Protein AF-A0A961FSI9-F1 (afdb_monomer_lite)

Secondary structure (DSSP, 8-state):
--------------------------------PPP-EEEEE-SSTT--GGG-EEEEEEEEEE-SSEEEEEETTSPPPEEEEGGGEEEEEEPP-TTT--B-SHHHHHHHHHHHHHHHHHHHH-GGGHHHHHHHHHHHHHHHHHHHTTEEEETTEEEEHHHHHHHHHHT---EEEE-TTSPEEEESS-EEEEE-SSEEEEEETTEEEEEEGGGB-HHHHHHTT--HHHHHHHHHHHHHHHHHSPPGGGTT-S------HHHHHHHHHHH-TTS-HHHHHHHHHHHHHHHHHHHHHHHHHHH-HHHHHHHHHS-TT--SS-SSHHHHHHHHHHHHHTS-SS---EEEEETTEEEEE-SS-EEEEPPPBTTEEEEE-TTS-EEEEEPPS-GGG-TT-EEEEETTEEEEEEE-SSS-EEEE-----------TT--EEEEEETTEEEEEE-------

Radius of gyration: 34.82 Å; chains: 1; bounding box: 91×104×80 Å

pLDDT: mean 71.2, std 25.62, range [30.0, 98.62]

Sequence (452 aa):
MNSSLSLHAGMCVAGLALLASTMFGTITAQEAGAAKGLVIHKHSPSGSDKLADATEYLSVERFPQVTNISPVGGGPQMRILNDRVAEVIEYTDLTGGTITTDAQIAELKAKPAALGVLAQKYPKAHDLLANEARRINAAVQMLGQGKVLVAGQWRDKAEMSKASNATGEALTVTTEDGQSRTFTSVKITGQTPDSLQIMHSGGAASIPFEQLSEADRKKFGFDPEKAAQFRAEKEKMASTLPSPSASLASPVVEETEEEMTARLKREFPEKSDLDIFEMVGELKAKREQAATKARMADEFPSFQKLISSLEPGASARPANADTFNRFQELLLEAAPPSGRSAILKKGGLYTVTDAYGTFVMGQRTEDLILGIDIDGKPFALLQLASPDLLDGVKFVNNPGTVWCVGQYSGDREVIMASGAAETFPVFEGRLIAGMGVGDQLVTVLFGKEEEE

Foldseek 3Di:
DDDDDDDDDDDDDDDDDDDDPPPPDPPPPPPQDDFFWKWWFAPDLPGALQRTAIFTAPDWDDDPFWIWGHGGPGDDIDIGGPSGTPDIGGQDPLQFDWFQDPVSLVVLVCQLVVLVVSCVRHVNCNVVSNVSSVVSVVVNVLVVVQWTRHRNDTDHSVVVVCVLQVVQPFFWFQDPVRDIDTFGSWDFPDDDLFWTWTQGPVGIDTGGLVRGDPVVCVVVVRDVVRNVVVVVVVVVVVVPPPDPVVPPPDPPPPQDLVNQLVVCCVVCVPDDSVVSVVVSVVVVVVVVVVVVVVCCCVVCVLVVVVVVVQPVPDDPDDPDPVSVVVVVVSVVVPDDPPWDWDWDDDPHWTWTATPVGIDIDDDDDPFWDWDADPVGHIDIDGDDDDPVQPPPWDWDDDPPATWTWGDDPDDDTDTDGDDDDDDDDDDPDFDWDWDDDPPDIDTDGDDDDDDD

Structure (mmCIF, N/CA/C/O backbone):
data_AF-A0A961FSI9-F1
#
_entry.id   AF-A0A961FSI9-F1
#
loop_
_atom_site.group_PDB
_atom_site.id
_atom_site.type_symbol
_atom_site.label_atom_id
_atom_site.label_alt_id
_atom_site.label_comp_id
_atom_site.label_asym_id
_atom_site.label_entity_id
_atom_site.label_seq_id
_atom_site.pdbx_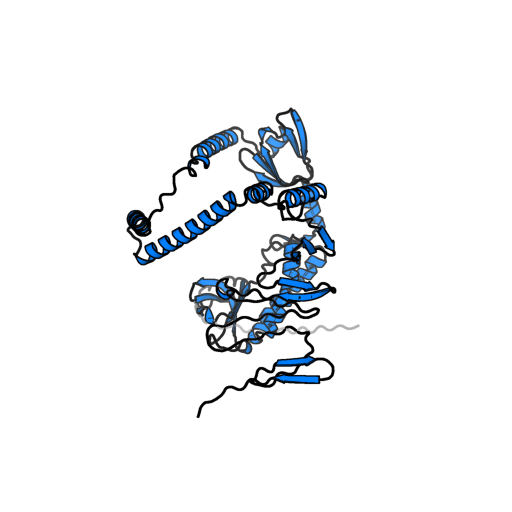PDB_ins_code
_atom_site.Cartn_x
_atom_site.Cartn_y
_atom_site.Cartn_z
_atom_site.occupancy
_atom_site.B_iso_or_equiv
_atom_site.auth_seq_id
_atom_site.auth_comp_id
_atom_site.auth_asym_id
_atom_site.auth_atom_id
_atom_site.pdbx_PDB_model_num
ATOM 1 N N . MET A 1 1 ? -44.162 -26.515 -39.394 1.00 44.47 1 MET A N 1
ATOM 2 C CA . MET A 1 1 ? -43.568 -26.639 -40.742 1.00 44.47 1 MET A CA 1
ATOM 3 C C . MET A 1 1 ? -42.194 -25.986 -40.664 1.00 44.47 1 MET A C 1
ATOM 5 O O . MET A 1 1 ? -42.182 -24.783 -40.474 1.00 44.47 1 MET A O 1
ATOM 9 N N . ASN A 1 2 ? -41.009 -26.599 -40.646 1.00 39.75 2 ASN A N 1
ATOM 10 C CA . ASN A 1 2 ? -40.424 -27.955 -40.721 1.00 39.75 2 ASN A CA 1
ATOM 11 C C . ASN A 1 2 ? -39.131 -27.846 -39.856 1.00 39.75 2 ASN A C 1
ATOM 13 O O . ASN A 1 2 ? -38.507 -26.792 -39.907 1.00 39.75 2 ASN A O 1
ATOM 17 N N . SER A 1 3 ? -38.719 -28.709 -38.920 1.00 45.44 3 SER A N 1
ATOM 18 C CA . SER A 1 3 ? -38.465 -30.166 -38.881 1.00 45.44 3 SER A CA 1
ATOM 19 C C . SER A 1 3 ? -37.274 -30.653 -39.728 1.00 45.44 3 SER A C 1
ATOM 21 O O . SER A 1 3 ? -37.456 -30.843 -40.923 1.00 45.44 3 SER A O 1
ATOM 23 N N . SER A 1 4 ? -36.119 -30.917 -39.080 1.00 49.84 4 SER A N 1
ATOM 24 C CA . SER A 1 4 ? -35.129 -32.016 -39.312 1.00 49.84 4 SER A CA 1
ATOM 25 C C . SER A 1 4 ? -33.814 -31.657 -38.574 1.00 49.84 4 SER A C 1
ATOM 27 O O . SER A 1 4 ? -33.221 -30.640 -38.914 1.00 49.84 4 SER A O 1
ATOM 29 N N . LEU A 1 5 ? -33.313 -32.281 -37.495 1.00 52.16 5 LEU A N 1
ATOM 30 C CA . LEU A 1 5 ? -33.101 -33.696 -37.135 1.00 52.16 5 LEU A CA 1
ATOM 31 C C . LEU A 1 5 ? -32.251 -34.460 -38.165 1.00 52.16 5 LEU A C 1
ATOM 33 O O . LEU A 1 5 ? -32.774 -34.945 -39.161 1.00 52.16 5 LEU A O 1
ATOM 37 N N . SER A 1 6 ? -30.950 -34.610 -37.885 1.00 51.94 6 SER A N 1
ATOM 38 C CA . SER A 1 6 ? -30.161 -35.743 -38.381 1.00 51.94 6 SER A CA 1
ATOM 39 C C . SER A 1 6 ? -29.250 -36.286 -37.274 1.00 51.94 6 SER A C 1
ATOM 41 O O . SER A 1 6 ? -28.341 -35.632 -36.772 1.00 51.94 6 SER A O 1
ATOM 43 N N . LEU A 1 7 ? -29.619 -37.494 -36.860 1.00 47.34 7 LEU A N 1
ATOM 44 C CA . LEU A 1 7 ? -28.906 -38.457 -36.036 1.00 47.34 7 LEU A CA 1
ATOM 45 C C . LEU A 1 7 ? -27.922 -39.188 -36.965 1.00 47.34 7 LEU A C 1
ATOM 47 O O . LEU A 1 7 ? -28.360 -39.606 -38.035 1.00 47.34 7 LEU A O 1
ATOM 51 N N . HIS A 1 8 ? -26.665 -39.412 -36.579 1.00 48.81 8 HIS A N 1
ATOM 52 C CA . HIS A 1 8 ? -25.862 -40.521 -37.116 1.00 48.81 8 HIS A CA 1
ATOM 53 C C . HIS A 1 8 ? -25.097 -41.194 -35.977 1.00 48.81 8 HIS A C 1
ATOM 55 O O . HIS A 1 8 ? -24.338 -40.566 -35.243 1.00 48.81 8 HIS A O 1
ATOM 61 N N . ALA A 1 9 ? -25.376 -42.485 -35.838 1.00 48.69 9 ALA A N 1
ATOM 62 C CA . ALA A 1 9 ? -24.767 -43.422 -34.918 1.00 48.69 9 ALA A CA 1
ATOM 63 C C . ALA A 1 9 ? -23.683 -44.242 -35.635 1.00 48.69 9 ALA A C 1
ATOM 65 O O . ALA A 1 9 ? -23.786 -44.482 -36.836 1.00 48.69 9 ALA A O 1
ATOM 66 N N . GLY A 1 10 ? -22.729 -44.757 -34.855 1.00 42.56 10 GLY A N 1
ATOM 67 C CA . GLY A 1 10 ? -21.917 -45.929 -35.199 1.00 42.56 10 GLY A CA 1
ATOM 68 C C . GLY A 1 10 ? -20.436 -45.625 -35.424 1.00 42.56 10 GLY A C 1
ATOM 69 O O . GLY A 1 10 ? -20.071 -45.020 -36.418 1.00 42.56 10 GLY A O 1
ATOM 70 N N . MET A 1 11 ? -19.547 -46.087 -34.543 1.00 45.34 11 MET A N 1
ATOM 71 C CA . MET A 1 11 ? -19.025 -47.459 -34.565 1.00 45.34 11 MET A CA 1
ATOM 72 C C . MET A 1 11 ? -18.032 -47.680 -33.417 1.00 45.34 11 MET A C 1
ATOM 74 O O . MET A 1 11 ? -17.160 -46.858 -33.151 1.00 45.34 11 MET A O 1
ATOM 78 N N . CYS A 1 12 ? -18.172 -48.829 -32.761 1.00 43.88 12 CYS A N 1
ATOM 79 C CA . CYS A 1 12 ? -17.201 -49.407 -31.844 1.00 43.88 12 CYS A CA 1
ATOM 80 C C . CYS A 1 12 ? -15.924 -49.820 -32.588 1.00 43.88 12 CYS A C 1
ATOM 82 O O . CYS A 1 12 ? -16.013 -50.528 -33.590 1.00 43.88 12 CYS A O 1
ATOM 84 N N . VAL A 1 13 ? -14.755 -49.515 -32.023 1.00 48.69 13 VAL A N 1
ATOM 85 C CA . VAL A 1 13 ? -13.553 -50.342 -32.191 1.00 48.69 13 VAL A CA 1
ATOM 86 C C . VAL A 1 13 ? -12.921 -50.527 -30.818 1.00 48.69 13 VAL A C 1
ATOM 88 O O . VAL A 1 13 ? -12.509 -49.576 -30.159 1.00 48.69 13 VAL A O 1
ATOM 91 N N . ALA A 1 14 ? -12.917 -51.782 -30.384 1.00 48.12 14 ALA A N 1
ATOM 92 C CA . ALA A 1 14 ? -12.203 -52.272 -29.224 1.00 48.12 14 ALA A CA 1
ATOM 93 C C . ALA A 1 14 ? -10.753 -52.604 -29.602 1.00 48.12 14 ALA A C 1
ATOM 95 O O . ALA A 1 14 ? -10.501 -53.121 -30.688 1.00 48.12 14 ALA A O 1
ATOM 96 N N . GLY A 1 15 ? -9.844 -52.404 -28.647 1.00 42.34 15 GLY A N 1
ATOM 97 C CA . GLY A 1 15 ? -8.533 -53.053 -28.612 1.00 42.34 15 GLY A CA 1
ATOM 98 C C . GLY A 1 15 ? -7.354 -52.110 -28.835 1.00 42.34 15 GLY A C 1
ATOM 99 O O . GLY A 1 15 ? -7.085 -51.707 -29.957 1.00 42.34 15 GLY A O 1
ATOM 100 N N . LEU A 1 16 ? -6.607 -51.805 -27.774 1.00 45.09 16 LEU A N 1
ATOM 101 C CA . LEU A 1 16 ? -5.345 -52.487 -27.461 1.00 45.09 16 LEU A CA 1
ATOM 102 C C . LEU A 1 16 ? -4.769 -51.870 -26.176 1.00 45.09 16 LEU A C 1
ATOM 104 O O . LEU A 1 16 ? -4.543 -50.665 -26.093 1.00 45.09 16 LEU A O 1
ATOM 108 N N . ALA A 1 17 ? -4.548 -52.705 -25.165 1.00 48.16 17 ALA A N 1
ATOM 109 C CA . ALA A 1 17 ? -3.831 -52.333 -23.958 1.00 48.16 17 ALA A CA 1
ATOM 110 C C . ALA A 1 17 ? -2.328 -52.220 -24.260 1.00 48.16 17 ALA A C 1
ATOM 112 O O . ALA A 1 17 ? -1.729 -53.179 -24.745 1.00 48.16 17 ALA A O 1
ATOM 113 N N . LEU A 1 18 ? -1.715 -51.089 -23.909 1.00 43.12 18 LEU A N 1
ATOM 114 C CA . LEU A 1 18 ? -0.282 -51.012 -23.640 1.00 43.12 18 LEU A CA 1
ATOM 115 C C . LEU A 1 18 ? -0.077 -50.208 -22.350 1.00 43.12 18 LEU A C 1
ATOM 117 O O . LEU A 1 18 ? -0.405 -49.027 -22.267 1.00 43.12 18 LEU A O 1
ATOM 121 N N . LEU A 1 19 ? 0.421 -50.900 -21.328 1.00 48.00 19 LEU A N 1
ATOM 122 C CA . LEU A 1 19 ? 0.810 -50.366 -20.029 1.00 48.00 19 LEU A CA 1
ATOM 123 C C . LEU A 1 19 ? 1.995 -49.406 -20.199 1.00 48.00 19 LEU A C 1
ATOM 125 O O . LEU A 1 19 ? 3.137 -49.844 -20.318 1.00 48.00 19 LEU A O 1
ATOM 129 N N . ALA A 1 20 ? 1.727 -48.102 -20.180 1.00 47.38 20 ALA A N 1
ATOM 130 C CA . ALA A 1 20 ? 2.732 -47.080 -19.929 1.00 47.38 20 ALA A CA 1
ATOM 131 C C . A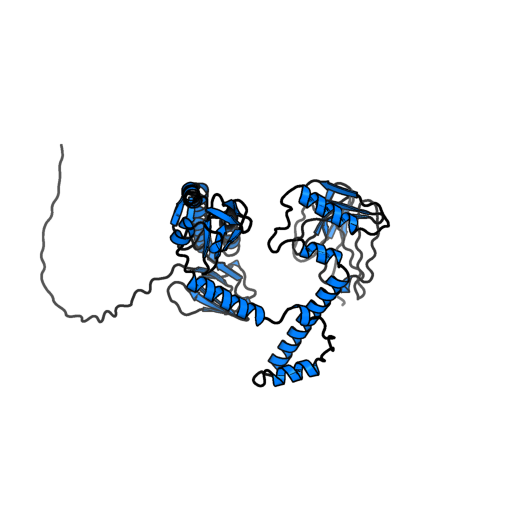LA A 1 20 ? 2.545 -46.576 -18.494 1.00 47.38 20 ALA A C 1
ATOM 133 O O . ALA A 1 20 ? 1.674 -45.753 -18.217 1.00 47.38 20 ALA A O 1
ATOM 134 N N . SER A 1 21 ? 3.351 -47.100 -17.568 1.00 48.22 21 SER A N 1
ATOM 135 C CA . SER A 1 21 ? 3.512 -46.543 -16.223 1.00 48.22 21 SER A CA 1
ATOM 136 C C . SER A 1 21 ? 4.190 -45.177 -16.325 1.00 48.22 21 SER A C 1
ATOM 138 O O . SER A 1 21 ? 5.398 -45.044 -16.149 1.00 48.22 21 SER A O 1
ATOM 140 N N . THR A 1 22 ? 3.412 -44.149 -16.645 1.00 49.22 22 THR A N 1
ATOM 141 C CA . THR A 1 22 ? 3.820 -42.756 -16.501 1.00 49.22 22 THR A CA 1
ATOM 142 C C . THR A 1 22 ? 3.857 -42.412 -15.020 1.00 49.22 22 THR A C 1
ATOM 144 O O . THR A 1 22 ? 2.819 -42.234 -14.381 1.00 49.22 22 THR A O 1
ATOM 147 N N . MET A 1 23 ? 5.072 -42.302 -14.486 1.00 49.12 23 MET A N 1
ATOM 148 C CA . MET A 1 23 ? 5.377 -41.550 -13.273 1.00 49.12 23 MET A CA 1
ATOM 149 C C . MET A 1 23 ? 5.029 -40.071 -13.516 1.00 49.12 23 MET A C 1
ATOM 151 O O . MET A 1 23 ? 5.904 -39.249 -13.777 1.00 49.12 23 MET A O 1
ATOM 155 N N . PHE A 1 24 ? 3.741 -39.724 -13.491 1.00 44.88 24 PHE A N 1
ATOM 156 C CA . PHE A 1 24 ? 3.311 -38.336 -13.369 1.00 44.88 24 PHE A CA 1
ATOM 157 C C . PHE A 1 24 ? 3.600 -37.914 -11.934 1.00 44.88 24 PHE A C 1
ATOM 159 O O . PHE A 1 24 ? 2.772 -38.074 -11.039 1.00 44.88 24 PHE A O 1
ATOM 166 N N . GLY A 1 25 ? 4.814 -37.409 -11.711 1.00 47.25 25 GLY A N 1
ATOM 167 C CA . GLY A 1 25 ? 5.072 -36.567 -10.558 1.00 47.25 25 GLY A CA 1
ATOM 168 C C . GLY A 1 25 ? 4.050 -35.441 -10.598 1.00 47.25 25 GLY A C 1
ATOM 169 O O . GLY A 1 25 ? 4.003 -34.678 -11.563 1.00 47.25 25 GLY A O 1
ATOM 170 N N . THR A 1 26 ? 3.188 -35.380 -9.589 1.00 47.66 26 THR A N 1
ATOM 171 C CA . THR A 1 26 ? 2.350 -34.219 -9.316 1.00 47.66 26 THR A CA 1
ATOM 172 C C . THR A 1 26 ? 3.284 -33.042 -9.086 1.00 47.66 26 THR A C 1
ATOM 174 O O . THR A 1 26 ? 3.737 -32.809 -7.968 1.00 47.66 26 THR A O 1
ATOM 177 N N . ILE A 1 27 ? 3.614 -32.326 -10.161 1.00 52.91 27 ILE A N 1
ATOM 178 C CA . ILE A 1 27 ? 4.108 -30.962 -10.067 1.00 52.91 27 ILE A CA 1
ATOM 179 C C . ILE A 1 27 ? 2.943 -30.224 -9.427 1.00 52.91 27 ILE A C 1
ATOM 181 O O . ILE A 1 27 ? 1.921 -29.983 -10.068 1.00 52.91 27 ILE A O 1
ATOM 185 N N . THR A 1 28 ? 3.045 -29.975 -8.125 1.00 57.62 28 THR A N 1
ATOM 186 C CA . THR A 1 28 ? 2.159 -29.045 -7.443 1.00 57.62 28 THR A CA 1
ATOM 187 C C . THR A 1 28 ? 2.250 -27.755 -8.237 1.00 57.62 28 THR A C 1
ATOM 189 O O . THR A 1 28 ? 3.314 -27.136 -8.264 1.00 57.62 28 THR A O 1
ATOM 192 N N . ALA A 1 29 ? 1.182 -27.417 -8.962 1.00 56.22 29 ALA A N 1
ATOM 193 C CA . ALA A 1 29 ? 1.050 -26.135 -9.624 1.00 56.22 29 ALA A CA 1
ATOM 194 C C . ALA A 1 29 ? 1.104 -25.091 -8.511 1.00 56.22 29 ALA A C 1
ATOM 196 O O . ALA A 1 29 ? 0.114 -24.842 -7.829 1.00 56.22 29 ALA A O 1
ATOM 197 N N . GLN A 1 30 ? 2.311 -24.599 -8.243 1.00 57.31 30 GLN A N 1
ATOM 198 C CA . GLN A 1 30 ? 2.557 -23.528 -7.304 1.00 57.31 30 GLN A CA 1
ATOM 199 C C . GLN A 1 30 ? 1.702 -22.373 -7.800 1.00 57.31 30 GLN A C 1
ATOM 201 O O . GLN A 1 30 ? 1.904 -21.923 -8.929 1.00 57.31 30 GLN A O 1
ATOM 206 N N . GLU A 1 31 ? 0.682 -21.999 -7.020 1.00 62.66 31 GLU A N 1
ATOM 207 C CA . GLU A 1 31 ? -0.242 -20.926 -7.374 1.00 62.66 31 GLU A CA 1
ATOM 208 C C . GLU A 1 31 ? 0.594 -19.732 -7.815 1.00 62.66 31 GLU A C 1
ATOM 210 O O . GLU A 1 31 ? 1.360 -19.163 -7.032 1.00 62.66 31 GLU A O 1
ATOM 215 N N . ALA A 1 32 ? 0.526 -19.427 -9.111 1.00 74.94 32 ALA A N 1
ATOM 216 C CA . ALA A 1 32 ? 1.253 -18.316 -9.680 1.00 74.94 32 ALA A CA 1
ATOM 217 C C . ALA A 1 32 ? 0.667 -17.057 -9.043 1.00 74.94 32 ALA A C 1
ATOM 219 O O . ALA A 1 32 ? -0.427 -16.621 -9.403 1.00 74.94 32 ALA A O 1
ATOM 220 N N . GLY A 1 33 ? 1.359 -16.534 -8.029 1.00 85.69 33 GLY A N 1
ATOM 221 C CA . GLY A 1 33 ? 0.952 -15.313 -7.354 1.00 85.69 33 GLY A CA 1
ATOM 222 C C . GLY A 1 33 ? 0.763 -14.195 -8.376 1.00 85.69 33 GLY A C 1
ATOM 223 O O . GLY A 1 33 ? 1.485 -14.122 -9.373 1.00 85.69 33 GLY A O 1
ATOM 224 N N . ALA A 1 34 ? -0.217 -13.324 -8.141 1.00 93.44 34 ALA A N 1
ATOM 225 C CA . ALA A 1 34 ? -0.367 -12.128 -8.955 1.00 93.44 34 ALA A CA 1
ATOM 226 C C . ALA A 1 34 ? 0.919 -11.285 -8.878 1.00 93.44 34 ALA A C 1
ATOM 228 O O . ALA A 1 34 ? 1.537 -11.178 -7.814 1.00 93.44 34 ALA A O 1
ATOM 229 N N . ALA A 1 35 ? 1.313 -10.689 -10.005 1.00 96.00 35 ALA A N 1
ATOM 230 C CA . ALA A 1 35 ? 2.434 -9.759 -10.056 1.00 96.00 35 ALA A CA 1
ATOM 231 C C . ALA A 1 35 ? 2.250 -8.648 -9.010 1.00 96.00 35 ALA A C 1
ATOM 233 O O . ALA A 1 35 ? 1.189 -8.021 -8.947 1.00 96.00 35 ALA A O 1
ATOM 234 N N . LYS A 1 36 ? 3.281 -8.391 -8.199 1.00 97.31 36 LYS A N 1
ATOM 235 C CA . LYS A 1 36 ? 3.289 -7.275 -7.240 1.00 97.31 36 LYS A CA 1
ATOM 236 C C . LYS A 1 36 ? 3.741 -5.964 -7.875 1.00 97.31 36 LYS A C 1
ATOM 238 O O . LYS A 1 36 ? 3.457 -4.898 -7.338 1.00 97.31 36 LYS A O 1
ATOM 243 N N . GLY A 1 37 ? 4.439 -6.028 -9.002 1.00 97.94 37 GLY A N 1
ATOM 244 C CA . GLY A 1 37 ? 4.892 -4.845 -9.715 1.00 97.94 37 GLY A CA 1
ATOM 245 C C . GLY A 1 37 ? 5.721 -5.172 -10.948 1.00 97.94 37 GLY A C 1
ATOM 246 O O . GLY A 1 37 ? 5.805 -6.324 -11.377 1.00 97.94 37 GLY A O 1
ATOM 247 N N . LEU A 1 38 ? 6.354 -4.136 -11.488 1.00 98.44 38 LEU A N 1
ATOM 248 C CA . LEU A 1 38 ? 7.185 -4.152 -12.682 1.00 98.44 38 LEU A CA 1
ATOM 249 C C . LEU A 1 38 ? 8.546 -3.507 -12.398 1.00 98.44 38 LEU A C 1
ATOM 251 O O . LEU A 1 38 ? 8.605 -2.390 -11.887 1.00 98.44 38 LEU A O 1
ATOM 255 N N . VAL A 1 39 ? 9.641 -4.170 -12.769 1.00 98.50 39 VAL A N 1
ATOM 256 C CA . VAL A 1 39 ? 10.966 -3.537 -12.832 1.00 98.50 39 VAL A CA 1
ATOM 257 C C . VAL A 1 39 ? 11.317 -3.251 -14.284 1.00 98.50 39 VAL A C 1
ATOM 259 O O . VAL A 1 39 ? 11.302 -4.159 -15.115 1.00 98.50 39 VAL A O 1
ATOM 262 N N . ILE A 1 40 ? 11.680 -2.004 -14.575 1.00 98.62 40 ILE A N 1
ATOM 263 C CA . ILE A 1 40 ? 12.223 -1.588 -15.869 1.00 98.62 40 ILE A CA 1
ATOM 264 C C . ILE A 1 40 ? 13.729 -1.419 -15.710 1.00 98.62 40 ILE A C 1
ATOM 266 O O . ILE A 1 40 ? 14.191 -0.703 -14.819 1.00 98.62 40 ILE A O 1
ATOM 270 N N . HIS A 1 41 ? 14.510 -2.074 -16.562 1.00 98.38 41 HIS A N 1
ATOM 271 C CA . HIS A 1 41 ? 15.962 -2.070 -16.454 1.00 98.38 41 HIS A CA 1
ATOM 272 C C . HIS A 1 41 ? 16.653 -1.996 -17.814 1.00 98.38 41 HIS A C 1
ATOM 274 O O . HIS A 1 41 ? 16.170 -2.476 -18.838 1.00 98.38 41 HIS A O 1
ATOM 280 N N . LYS A 1 42 ? 17.825 -1.371 -17.817 1.00 98.56 42 LYS A N 1
ATOM 281 C CA . LYS A 1 42 ? 18.655 -1.153 -18.996 1.00 98.56 42 LYS A CA 1
ATOM 282 C C . LYS A 1 42 ? 19.685 -2.267 -19.160 1.00 98.56 42 LYS A C 1
ATOM 284 O O . LYS A 1 42 ? 20.112 -2.928 -18.209 1.00 98.56 42 LYS A O 1
ATOM 289 N N . HIS A 1 43 ? 20.164 -2.421 -20.388 1.00 97.38 43 HIS A N 1
ATOM 290 C CA . HIS A 1 43 ? 21.277 -3.316 -20.711 1.00 97.38 43 HIS A CA 1
ATOM 291 C C . HIS A 1 43 ? 22.626 -2.784 -20.202 1.00 97.38 43 HIS A C 1
ATOM 293 O O . HIS A 1 43 ? 23.507 -3.564 -19.852 1.00 97.38 43 HIS A O 1
ATOM 299 N N . SER A 1 44 ? 22.763 -1.462 -20.110 1.00 97.62 44 SER A N 1
ATOM 300 C CA . SER A 1 44 ? 23.914 -0.755 -19.548 1.00 97.62 44 SER A CA 1
ATOM 301 C C . SER A 1 44 ? 23.444 0.515 -18.826 1.00 97.62 44 SER A C 1
ATOM 303 O O . SER A 1 44 ? 22.351 1.001 -19.131 1.00 97.62 44 SER A O 1
ATOM 305 N N . PRO A 1 45 ? 24.243 1.087 -17.908 1.00 97.50 45 PRO A N 1
ATOM 306 C CA . PRO A 1 45 ? 23.861 2.307 -17.183 1.00 97.50 45 PRO A CA 1
ATOM 307 C C . PRO A 1 45 ? 23.584 3.498 -18.115 1.00 97.50 45 PRO A C 1
ATOM 309 O O . PRO A 1 45 ? 22.625 4.243 -17.936 1.00 97.50 45 PRO A O 1
ATOM 312 N N . SER A 1 46 ? 24.372 3.620 -19.187 1.00 97.44 46 SER A N 1
ATOM 313 C CA . SER A 1 46 ? 24.215 4.631 -20.242 1.00 97.44 46 SER A CA 1
ATOM 314 C C . SER A 1 46 ? 23.244 4.226 -21.361 1.00 97.44 46 SER A C 1
ATOM 316 O O . SER A 1 46 ? 23.129 4.921 -22.370 1.00 97.44 46 SER A O 1
ATOM 318 N N . GLY A 1 47 ? 22.553 3.091 -21.221 1.00 97.19 47 GLY A N 1
ATOM 319 C CA . GLY A 1 47 ? 21.637 2.576 -22.233 1.00 97.19 47 GLY A CA 1
ATOM 320 C C . GLY A 1 47 ? 20.433 3.494 -22.466 1.00 97.19 47 GLY A C 1
ATOM 321 O O . GLY A 1 47 ? 19.942 4.166 -21.554 1.00 97.19 47 GLY A O 1
ATOM 322 N N . SER A 1 48 ? 19.923 3.492 -23.700 1.00 97.88 48 SER A N 1
ATOM 323 C CA . SER A 1 48 ? 18.700 4.221 -24.049 1.00 97.88 48 SER A CA 1
ATOM 324 C C . SER A 1 48 ? 17.475 3.609 -23.365 1.00 97.88 48 SER A C 1
ATOM 326 O O . SER A 1 48 ? 17.278 2.394 -23.415 1.00 97.88 48 SER A O 1
ATOM 328 N N . ASP A 1 49 ? 16.605 4.461 -22.820 1.00 98.12 49 ASP A N 1
ATOM 329 C CA . ASP A 1 49 ? 15.316 4.074 -22.227 1.00 98.12 49 ASP A CA 1
ATOM 330 C C . ASP A 1 49 ? 14.433 3.295 -23.216 1.00 98.12 49 ASP A C 1
ATOM 332 O O . ASP A 1 49 ? 13.716 2.374 -22.831 1.00 98.12 49 ASP A O 1
ATOM 336 N N . LYS A 1 50 ? 14.557 3.580 -24.520 1.00 97.94 50 LYS A N 1
ATOM 337 C CA . LYS A 1 50 ? 13.789 2.903 -25.576 1.00 97.94 50 LYS A CA 1
ATOM 338 C C . LYS A 1 50 ? 14.084 1.405 -25.686 1.00 97.94 50 LYS A C 1
ATOM 340 O O . LYS A 1 50 ? 13.257 0.657 -26.202 1.00 97.94 50 LYS A O 1
ATOM 345 N N . LEU A 1 51 ? 15.269 0.981 -25.245 1.00 97.81 51 LEU A N 1
ATOM 346 C CA . LEU A 1 51 ? 15.731 -0.406 -25.311 1.00 97.81 51 LEU A CA 1
ATOM 347 C C . LEU A 1 51 ? 15.640 -1.130 -23.963 1.00 97.81 51 LEU A C 1
ATOM 349 O O . LEU A 1 51 ? 15.990 -2.312 -23.911 1.00 97.81 51 LEU A O 1
ATOM 353 N N . ALA A 1 52 ? 15.206 -0.439 -22.903 1.00 98.31 52 ALA A N 1
ATOM 354 C CA . ALA A 1 52 ? 15.059 -1.008 -21.570 1.00 98.31 52 ALA A CA 1
ATOM 355 C C . ALA A 1 52 ? 14.015 -2.131 -21.571 1.00 98.31 52 ALA A C 1
ATOM 357 O O . ALA A 1 52 ? 12.949 -1.988 -22.168 1.00 98.31 52 ALA A O 1
ATOM 358 N N . ASP A 1 53 ? 14.330 -3.240 -20.910 1.00 98.44 53 ASP A N 1
ATOM 359 C CA . ASP A 1 53 ? 13.413 -4.362 -20.749 1.00 98.44 53 ASP A CA 1
ATOM 360 C C . ASP A 1 53 ? 12.574 -4.188 -19.485 1.00 98.44 53 ASP A C 1
ATOM 362 O O . ASP A 1 53 ? 12.940 -3.463 -18.556 1.00 98.44 53 ASP A O 1
ATOM 366 N N . ALA A 1 54 ? 11.429 -4.862 -19.458 1.00 98.25 54 ALA A N 1
ATOM 367 C CA . ALA A 1 54 ? 10.486 -4.813 -18.357 1.00 98.25 54 ALA A CA 1
ATOM 368 C C . ALA A 1 54 ? 10.218 -6.232 -17.852 1.00 98.25 54 ALA A C 1
ATOM 370 O O . ALA A 1 54 ? 10.023 -7.155 -18.643 1.00 98.25 54 ALA A O 1
ATOM 371 N N . THR A 1 55 ? 10.225 -6.419 -16.535 1.00 98.19 55 THR A N 1
ATOM 372 C CA . THR A 1 55 ? 9.995 -7.727 -15.915 1.00 98.19 55 THR A CA 1
ATOM 373 C C . THR A 1 55 ? 9.050 -7.585 -14.738 1.00 98.19 55 THR A C 1
ATOM 375 O O . THR A 1 55 ? 9.337 -6.858 -13.785 1.00 98.19 55 THR A O 1
ATOM 378 N N . GLU A 1 56 ? 7.910 -8.268 -14.811 1.00 98.00 56 GLU A N 1
ATOM 379 C CA . GLU A 1 56 ? 6.982 -8.361 -13.688 1.00 98.00 56 GLU A CA 1
ATOM 380 C C . GLU A 1 56 ? 7.594 -9.203 -12.566 1.00 98.00 56 GLU A C 1
ATOM 382 O O . GLU A 1 56 ? 8.250 -10.220 -12.817 1.00 98.00 56 GLU A O 1
ATOM 387 N N . TYR A 1 57 ? 7.365 -8.797 -11.318 1.00 97.81 57 TYR A N 1
ATOM 388 C CA . TYR A 1 57 ? 7.954 -9.447 -10.150 1.00 97.81 57 TYR A CA 1
ATOM 389 C C . TYR A 1 57 ? 6.924 -9.838 -9.089 1.00 97.81 57 TYR A C 1
ATOM 391 O O . TYR A 1 57 ? 5.897 -9.184 -8.905 1.00 97.81 57 TYR A O 1
ATOM 399 N N . LEU A 1 58 ? 7.237 -10.903 -8.347 1.00 96.94 58 LEU A N 1
ATOM 400 C CA . LEU A 1 58 ? 6.551 -11.324 -7.119 1.00 96.94 58 LEU A CA 1
ATOM 401 C C . LEU A 1 58 ? 7.174 -10.692 -5.871 1.00 96.94 58 LEU A C 1
ATOM 403 O O . LEU A 1 58 ? 6.477 -10.409 -4.897 1.00 96.94 58 LEU A O 1
ATOM 407 N N . SER A 1 59 ? 8.488 -10.475 -5.887 1.00 96.94 59 SER A N 1
ATOM 408 C CA . SER A 1 59 ? 9.213 -9.719 -4.866 1.00 96.94 59 SER A CA 1
ATOM 409 C C . SER A 1 59 ? 10.404 -8.992 -5.482 1.00 96.94 59 SER A C 1
ATOM 411 O O . SER A 1 59 ? 10.973 -9.438 -6.483 1.00 96.94 59 SER A O 1
ATOM 413 N N . VAL A 1 60 ? 10.760 -7.864 -4.875 1.00 98.12 60 VAL A N 1
ATOM 414 C CA . VAL A 1 60 ? 11.936 -7.070 -5.218 1.00 98.12 60 VAL A CA 1
ATOM 415 C C . VAL A 1 60 ? 12.654 -6.699 -3.925 1.00 98.12 60 VAL A C 1
ATOM 417 O O . VAL A 1 60 ? 12.028 -6.230 -2.978 1.00 98.12 60 VAL A O 1
ATOM 420 N N . GLU A 1 61 ? 13.959 -6.937 -3.873 1.00 98.25 61 GLU A N 1
ATOM 421 C CA . GLU A 1 61 ? 14.814 -6.611 -2.731 1.00 98.25 61 GLU A CA 1
ATOM 422 C C . GLU A 1 61 ? 15.950 -5.714 -3.215 1.00 98.25 61 GLU A C 1
ATOM 424 O O . GLU A 1 61 ? 16.702 -6.080 -4.121 1.00 98.25 61 GLU A O 1
ATOM 429 N N . ARG A 1 62 ? 16.070 -4.521 -2.629 1.00 98.25 62 ARG A N 1
ATOM 430 C CA . ARG A 1 62 ? 17.111 -3.553 -2.982 1.00 98.25 62 ARG A CA 1
ATOM 431 C C . ARG A 1 62 ? 18.236 -3.589 -1.954 1.00 98.25 62 ARG A C 1
ATOM 433 O O . ARG A 1 62 ? 18.003 -3.407 -0.765 1.00 98.25 62 ARG A O 1
ATOM 440 N N . PHE A 1 63 ? 19.454 -3.765 -2.444 1.00 97.75 63 PHE A N 1
ATOM 441 C CA . PHE A 1 63 ? 20.708 -3.684 -1.696 1.00 97.75 63 PHE A CA 1
ATOM 442 C C . PHE A 1 63 ? 21.523 -2.487 -2.204 1.00 97.75 63 PHE A C 1
ATOM 444 O O . PHE A 1 63 ? 21.185 -1.946 -3.255 1.00 97.75 63 PHE A O 1
ATOM 451 N N . PRO A 1 64 ? 22.622 -2.081 -1.539 1.00 98.00 64 PRO A N 1
ATOM 452 C CA . PRO A 1 64 ? 23.385 -0.894 -1.941 1.00 98.00 64 PRO A CA 1
ATOM 453 C C . PRO A 1 64 ? 23.857 -0.893 -3.406 1.00 98.00 64 PRO A C 1
ATOM 455 O O . PRO A 1 64 ? 23.823 0.141 -4.066 1.00 98.00 64 PRO A O 1
ATOM 458 N N . GLN A 1 65 ? 24.250 -2.053 -3.943 1.00 98.06 65 GLN A N 1
ATOM 459 C CA . GLN A 1 65 ? 24.790 -2.168 -5.309 1.00 98.06 65 GLN A CA 1
ATOM 460 C C . GLN A 1 65 ? 23.852 -2.866 -6.298 1.00 98.06 65 GLN A C 1
ATOM 462 O O . GLN A 1 65 ? 24.017 -2.727 -7.510 1.00 98.06 65 GLN A O 1
ATOM 467 N N . VAL A 1 66 ? 22.902 -3.660 -5.804 1.00 98.50 66 VAL A N 1
ATOM 468 C CA . VAL A 1 66 ? 22.103 -4.569 -6.630 1.00 98.50 66 VAL A CA 1
ATOM 469 C C . VAL A 1 66 ? 20.651 -4.613 -6.187 1.00 98.50 66 VAL A C 1
ATOM 471 O O . VAL A 1 66 ? 20.342 -4.504 -5.005 1.00 98.50 66 VAL A O 1
ATOM 474 N N . THR A 1 67 ? 19.772 -4.857 -7.145 1.00 98.56 67 THR A N 1
ATOM 475 C CA . THR A 1 67 ? 18.366 -5.169 -6.942 1.00 98.56 67 THR A CA 1
ATOM 476 C C . THR A 1 67 ? 18.139 -6.623 -7.344 1.00 98.56 67 THR A C 1
ATOM 478 O O . THR A 1 67 ? 18.395 -7.009 -8.488 1.00 98.56 67 THR A O 1
ATOM 481 N N . ASN A 1 68 ? 17.676 -7.431 -6.395 1.00 98.31 68 ASN A N 1
ATOM 482 C CA . ASN A 1 68 ? 17.287 -8.814 -6.621 1.00 98.31 68 ASN A CA 1
ATOM 483 C C . ASN A 1 68 ? 15.787 -8.881 -6.924 1.00 98.31 68 ASN A C 1
ATOM 485 O O . ASN A 1 68 ? 14.977 -8.272 -6.227 1.00 98.31 68 ASN A O 1
ATOM 489 N N . ILE A 1 69 ? 15.413 -9.630 -7.956 1.00 98.25 69 ILE A N 1
ATOM 490 C CA . ILE A 1 69 ? 14.047 -9.690 -8.476 1.00 98.25 69 ILE A CA 1
ATOM 491 C C . ILE A 1 69 ? 13.630 -11.149 -8.588 1.00 98.25 69 ILE A C 1
ATOM 493 O O . ILE A 1 69 ? 14.310 -11.942 -9.240 1.00 98.25 69 ILE A O 1
ATOM 497 N N . SER A 1 70 ? 12.490 -11.487 -7.995 1.00 97.75 70 SER A N 1
ATOM 498 C CA . SER A 1 70 ? 11.846 -12.789 -8.179 1.00 97.75 70 SER A CA 1
ATOM 499 C C . SER A 1 70 ? 10.772 -12.647 -9.260 1.00 97.75 70 SER A C 1
ATOM 501 O O . SER A 1 70 ? 9.728 -12.050 -8.975 1.00 97.75 70 SER A O 1
ATOM 503 N N . PRO A 1 71 ? 11.004 -13.120 -10.498 1.00 97.50 71 PRO A N 1
ATOM 504 C CA . PRO A 1 71 ? 10.071 -12.903 -11.597 1.00 97.50 71 PRO A CA 1
ATOM 505 C C . PRO A 1 71 ? 8.763 -13.676 -11.392 1.00 97.50 71 PRO A C 1
ATOM 507 O O . PRO A 1 71 ? 8.729 -14.742 -10.768 1.00 97.50 71 PRO A O 1
ATOM 510 N N . VAL A 1 72 ? 7.676 -13.155 -11.958 1.00 95.31 72 VAL A N 1
ATOM 511 C CA . VAL A 1 72 ? 6.410 -13.897 -12.051 1.00 95.31 72 VAL A CA 1
ATOM 512 C C . VAL A 1 72 ? 6.619 -15.150 -12.912 1.00 95.31 72 VAL A C 1
ATOM 514 O O . VAL A 1 72 ? 7.318 -15.109 -13.921 1.00 95.31 72 VAL A O 1
ATOM 517 N N . GLY A 1 73 ? 6.046 -16.284 -12.498 1.00 92.62 73 GLY A N 1
ATOM 518 C CA . GLY A 1 73 ? 6.185 -17.571 -13.198 1.00 92.62 73 GLY A CA 1
ATOM 519 C C . GLY A 1 73 ? 7.286 -18.499 -12.666 1.00 92.62 73 GLY A C 1
ATOM 520 O O . GLY A 1 73 ? 7.453 -19.589 -13.203 1.00 92.62 73 GLY A O 1
ATOM 521 N N . GLY A 1 74 ? 8.003 -18.115 -11.602 1.00 88.69 74 GLY A N 1
ATOM 522 C CA . GLY A 1 74 ? 8.906 -19.027 -10.880 1.00 88.69 74 GLY A CA 1
ATOM 523 C C . GLY A 1 74 ? 10.267 -19.266 -11.546 1.00 88.69 74 GLY A C 1
ATOM 524 O O . GLY A 1 74 ? 10.882 -20.307 -11.327 1.00 88.69 74 GLY A O 1
ATOM 525 N N . GLY A 1 75 ? 10.740 -18.319 -12.362 1.00 92.50 75 GLY A N 1
ATOM 526 C CA . GLY A 1 75 ? 12.093 -18.346 -12.928 1.00 92.50 75 GLY A CA 1
ATOM 527 C C . GLY A 1 75 ? 13.199 -18.097 -11.886 1.00 92.50 75 GLY A C 1
ATOM 528 O O . GLY A 1 75 ? 12.908 -17.713 -10.750 1.00 92.50 75 GLY A O 1
ATOM 529 N N . PRO A 1 76 ? 14.481 -18.291 -12.259 1.00 96.69 76 PRO A N 1
ATOM 530 C CA . PRO A 1 76 ? 15.603 -17.971 -11.381 1.00 96.69 76 PRO A CA 1
ATOM 531 C C . PRO A 1 76 ? 15.581 -16.490 -10.983 1.00 96.69 76 PRO A C 1
ATOM 533 O O . PRO A 1 76 ? 15.214 -15.623 -11.779 1.00 96.69 76 PRO A O 1
ATOM 536 N N . GLN A 1 77 ? 16.001 -16.206 -9.749 1.00 97.25 77 GLN A N 1
ATOM 537 C CA . GLN A 1 77 ? 16.118 -14.840 -9.247 1.00 97.25 77 GLN A CA 1
ATOM 538 C C . GLN A 1 77 ? 17.078 -14.042 -10.138 1.00 97.25 77 GLN A C 1
ATOM 540 O O . GLN A 1 77 ? 18.208 -14.465 -10.393 1.00 97.25 77 GLN A O 1
ATOM 545 N N . MET A 1 78 ? 16.633 -12.881 -10.610 1.00 97.88 78 MET A N 1
ATOM 546 C CA . MET A 1 78 ? 17.467 -11.978 -11.395 1.00 97.88 78 MET A CA 1
ATOM 547 C C . MET A 1 78 ? 18.179 -11.007 -10.462 1.00 97.88 78 MET A C 1
ATOM 549 O O . MET A 1 78 ? 17.567 -10.458 -9.549 1.00 97.88 78 MET A O 1
ATOM 553 N N . ARG A 1 79 ? 19.460 -10.751 -10.717 1.00 98.31 79 ARG A N 1
ATOM 554 C CA . ARG A 1 79 ? 20.257 -9.766 -9.983 1.00 98.31 79 ARG A CA 1
ATOM 555 C C . ARG A 1 79 ? 20.699 -8.673 -10.943 1.00 98.31 79 ARG A C 1
ATOM 557 O O . ARG A 1 79 ? 21.452 -8.941 -11.877 1.00 98.31 79 ARG A O 1
ATOM 564 N N . ILE A 1 80 ? 20.227 -7.453 -10.716 1.00 98.25 80 ILE A N 1
ATOM 565 C CA . ILE A 1 80 ? 20.488 -6.294 -11.575 1.00 98.25 80 ILE A CA 1
ATOM 566 C C . ILE A 1 80 ? 21.293 -5.271 -10.778 1.00 98.25 80 ILE A C 1
ATOM 568 O O . ILE A 1 80 ? 20.977 -5.019 -9.621 1.00 98.25 80 ILE A O 1
ATOM 572 N N . LEU A 1 81 ? 22.338 -4.686 -11.363 1.00 98.38 81 LEU A N 1
ATOM 573 C CA . LEU A 1 81 ? 23.044 -3.562 -10.740 1.00 98.38 81 LEU A CA 1
ATOM 574 C C . LEU A 1 81 ? 22.111 -2.347 -10.651 1.00 98.38 81 LEU A C 1
ATOM 576 O O . LEU A 1 81 ? 21.352 -2.083 -11.583 1.00 98.38 81 LEU A O 1
ATOM 580 N N . ASN A 1 82 ? 22.148 -1.610 -9.541 1.00 98.25 82 ASN A N 1
ATOM 581 C CA . ASN A 1 82 ? 21.209 -0.504 -9.311 1.00 98.25 82 ASN A CA 1
ATOM 582 C C . ASN A 1 82 ? 21.322 0.610 -10.360 1.00 98.25 82 ASN A C 1
ATOM 584 O O . ASN A 1 82 ? 20.312 1.201 -10.723 1.00 98.25 82 ASN A O 1
ATOM 588 N N . ASP A 1 83 ? 22.518 0.843 -10.899 1.00 98.12 83 ASP A N 1
ATOM 589 C CA . ASP A 1 83 ? 22.774 1.801 -11.983 1.00 98.12 83 ASP A CA 1
ATOM 590 C C . ASP A 1 83 ? 22.112 1.416 -13.322 1.00 98.12 83 ASP A C 1
ATOM 592 O O . ASP A 1 83 ? 22.004 2.236 -14.233 1.00 98.12 83 ASP A O 1
ATOM 596 N N . ARG A 1 84 ? 21.639 0.171 -13.446 1.00 98.50 84 ARG A N 1
ATOM 597 C CA . ARG A 1 84 ? 20.873 -0.334 -14.590 1.00 98.50 84 ARG A CA 1
ATOM 598 C C . ARG A 1 84 ? 19.374 -0.390 -14.324 1.00 98.50 84 ARG A C 1
ATOM 600 O O . ARG A 1 84 ? 18.620 -0.601 -15.272 1.00 98.50 84 ARG A O 1
ATOM 607 N N . VAL A 1 85 ? 18.919 -0.230 -13.085 1.00 98.44 85 VAL A N 1
ATOM 608 C CA . VAL A 1 85 ? 17.488 -0.180 -12.770 1.00 98.44 85 VAL A CA 1
ATOM 609 C C . VAL A 1 85 ? 16.978 1.212 -13.124 1.00 98.44 85 VAL A C 1
ATOM 611 O O . VAL A 1 85 ? 17.392 2.197 -12.527 1.00 98.44 85 VAL A O 1
ATOM 614 N N . ALA A 1 86 ? 16.096 1.295 -14.118 1.00 98.25 86 ALA A N 1
ATOM 615 C CA . ALA A 1 86 ? 15.531 2.566 -14.553 1.00 98.25 86 ALA A CA 1
ATOM 616 C C . ALA A 1 86 ? 14.347 2.972 -13.671 1.00 98.25 86 ALA A C 1
ATOM 618 O O . ALA A 1 86 ? 14.285 4.109 -13.228 1.00 98.25 86 ALA A O 1
ATOM 619 N N . GLU A 1 87 ? 13.425 2.041 -13.408 1.00 98.38 87 GLU A N 1
ATOM 620 C CA . GLU A 1 87 ? 12.247 2.267 -12.565 1.00 98.38 87 GLU A CA 1
ATOM 621 C C . GLU A 1 87 ? 11.832 0.971 -11.864 1.00 98.38 87 GLU A C 1
ATOM 623 O O . GLU A 1 87 ? 12.001 -0.129 -12.399 1.00 98.38 87 GLU A O 1
ATOM 628 N N . VAL A 1 88 ? 11.220 1.102 -10.688 1.00 98.38 88 VAL A N 1
ATOM 629 C CA . VAL A 1 88 ? 10.484 0.014 -10.029 1.00 98.38 88 VAL A CA 1
ATOM 630 C C . VAL A 1 88 ? 9.097 0.534 -9.711 1.00 98.38 88 VAL A C 1
ATOM 632 O O . VAL A 1 88 ? 8.951 1.547 -9.033 1.00 98.38 88 VAL A O 1
ATOM 635 N N . ILE A 1 89 ? 8.092 -0.153 -10.2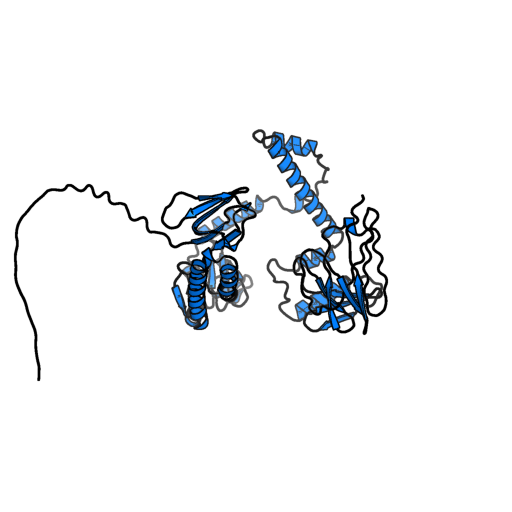33 1.00 98.44 89 ILE A N 1
ATOM 636 C CA . ILE A 1 89 ? 6.704 0.283 -10.210 1.00 98.44 89 ILE A CA 1
ATOM 637 C C . ILE A 1 89 ? 5.910 -0.770 -9.457 1.00 98.44 89 ILE A C 1
ATOM 639 O O . ILE A 1 89 ? 5.759 -1.894 -9.929 1.00 98.44 89 ILE A O 1
ATOM 643 N N . GLU A 1 90 ? 5.379 -0.402 -8.300 1.00 98.00 90 GLU A N 1
ATOM 644 C CA . GLU A 1 90 ? 4.485 -1.269 -7.539 1.00 98.00 90 GLU A CA 1
ATOM 645 C C . GLU A 1 90 ? 3.067 -1.195 -8.105 1.00 98.00 90 GLU A C 1
ATOM 647 O O . GLU A 1 90 ? 2.505 -0.113 -8.316 1.00 98.00 90 GLU A O 1
ATOM 652 N N . TYR A 1 91 ? 2.477 -2.361 -8.356 1.00 97.88 91 TYR A N 1
ATOM 653 C CA . TYR A 1 91 ? 1.085 -2.453 -8.763 1.00 97.88 91 TYR A CA 1
ATOM 654 C C . TYR A 1 91 ? 0.175 -2.165 -7.583 1.00 97.88 91 TYR A C 1
ATOM 656 O O . TYR A 1 91 ? 0.464 -2.504 -6.436 1.00 97.88 91 TYR A O 1
ATOM 664 N N . THR A 1 92 ? -0.963 -1.533 -7.865 1.00 97.38 92 THR A N 1
ATOM 665 C CA . THR A 1 92 ? -1.922 -1.266 -6.794 1.00 97.38 92 THR A CA 1
ATOM 666 C C . THR A 1 92 ? -2.596 -2.580 -6.403 1.00 97.38 92 THR A C 1
ATOM 668 O O . THR A 1 92 ? -3.186 -3.252 -7.253 1.00 97.38 92 THR A O 1
ATOM 671 N N . ASP A 1 93 ? -2.531 -2.953 -5.124 1.00 96.88 93 ASP A N 1
ATOM 672 C CA . ASP A 1 93 ? -3.248 -4.124 -4.622 1.00 96.88 93 ASP A CA 1
ATOM 673 C C . ASP A 1 93 ? -4.749 -3.824 -4.522 1.00 96.88 93 ASP A C 1
ATOM 675 O O . ASP A 1 93 ? -5.248 -3.282 -3.538 1.00 96.88 93 ASP A O 1
ATOM 679 N N . LEU A 1 94 ? -5.480 -4.178 -5.575 1.00 96.56 94 LEU A N 1
ATOM 680 C CA . LEU A 1 94 ? -6.939 -4.089 -5.622 1.00 96.56 94 LEU A CA 1
ATOM 681 C C . LEU A 1 94 ? -7.624 -5.367 -5.110 1.00 96.56 94 LEU A C 1
ATOM 683 O O . LEU A 1 94 ? -8.845 -5.391 -4.978 1.00 96.56 94 LEU A O 1
ATOM 687 N N . THR A 1 95 ? -6.854 -6.426 -4.847 1.00 95.19 95 THR A N 1
ATOM 688 C CA . THR A 1 95 ? -7.354 -7.747 -4.440 1.00 95.19 95 THR A CA 1
ATOM 689 C C . THR A 1 95 ? -7.411 -7.931 -2.931 1.00 95.19 95 THR A C 1
ATOM 691 O O . THR A 1 95 ? -8.305 -8.616 -2.450 1.00 95.19 95 THR A O 1
ATOM 694 N N . GLY A 1 96 ? -6.494 -7.314 -2.185 1.00 92.75 96 GLY A N 1
ATOM 695 C CA . GLY A 1 96 ? -6.479 -7.294 -0.721 1.00 92.75 96 GLY A CA 1
ATOM 696 C C . GLY A 1 96 ? -6.533 -5.885 -0.127 1.00 92.75 96 GLY A C 1
ATOM 697 O O . GLY A 1 96 ? -6.776 -5.731 1.071 1.00 92.75 96 GLY A O 1
ATOM 698 N N . GLY A 1 97 ? -6.351 -4.845 -0.945 1.00 93.44 97 GLY A N 1
ATOM 699 C CA . GLY A 1 97 ? -6.239 -3.468 -0.477 1.00 93.44 97 GLY A CA 1
ATOM 700 C C . GLY A 1 97 ? -7.531 -2.855 0.064 1.00 93.44 97 GLY A C 1
ATOM 701 O O . GLY A 1 97 ? -8.643 -3.365 -0.102 1.00 93.44 97 GLY A O 1
ATOM 702 N N . THR A 1 98 ? -7.365 -1.704 0.718 1.00 95.75 98 THR A N 1
ATOM 703 C CA . THR A 1 98 ? -8.454 -0.869 1.238 1.00 95.75 98 THR A CA 1
ATOM 704 C C . THR A 1 98 ? -8.264 0.571 0.768 1.00 95.75 98 THR A C 1
ATOM 706 O O . THR A 1 98 ? -7.231 1.184 1.024 1.00 95.75 98 THR A O 1
ATOM 709 N N . ILE A 1 99 ? -9.275 1.105 0.083 1.00 96.44 99 ILE A N 1
ATOM 710 C CA . ILE A 1 99 ? -9.318 2.454 -0.487 1.00 96.44 99 ILE A CA 1
ATOM 711 C C . ILE A 1 99 ? -10.630 3.091 -0.035 1.00 96.44 99 ILE A C 1
ATOM 713 O O . ILE A 1 99 ? -11.686 2.882 -0.638 1.00 96.44 99 ILE A O 1
ATOM 717 N N . THR A 1 100 ? -10.561 3.843 1.062 1.00 94.50 100 THR A N 1
ATOM 718 C CA . THR A 1 100 ? -11.739 4.424 1.728 1.00 94.50 100 THR A CA 1
ATOM 719 C C . THR A 1 100 ? -11.642 5.929 1.928 1.00 94.50 100 THR A C 1
ATOM 721 O O . THR A 1 100 ? -12.673 6.575 2.114 1.00 94.50 100 THR A O 1
ATOM 724 N N . THR A 1 101 ? -10.434 6.498 1.914 1.00 91.50 101 THR A N 1
ATOM 725 C CA . THR A 1 101 ? -10.224 7.932 2.154 1.00 91.50 101 THR A CA 1
ATOM 726 C C . THR A 1 101 ? -10.121 8.709 0.846 1.00 91.50 101 THR A C 1
ATOM 728 O O . THR A 1 101 ? -9.666 8.188 -0.172 1.00 91.50 101 THR A O 1
ATOM 731 N N . ASP A 1 102 ? -10.509 9.984 0.865 1.00 91.06 102 ASP A N 1
ATOM 732 C CA . ASP A 1 102 ? -10.458 10.823 -0.338 1.00 91.06 102 ASP A CA 1
ATOM 733 C C . ASP A 1 102 ? -9.012 11.055 -0.822 1.00 91.06 102 ASP A C 1
ATOM 735 O O . ASP A 1 102 ? -8.785 11.170 -2.025 1.00 91.06 102 ASP A O 1
ATOM 739 N N . ALA A 1 103 ? -8.028 11.031 0.087 1.00 93.38 103 ALA A N 1
ATOM 740 C CA . ALA A 1 103 ? -6.606 11.093 -0.254 1.00 93.38 103 ALA A CA 1
ATOM 741 C C . ALA A 1 103 ? -6.147 9.854 -1.046 1.00 93.38 103 ALA A C 1
ATOM 743 O O . ALA A 1 103 ? -5.549 10.002 -2.108 1.00 93.38 103 ALA A O 1
ATOM 744 N N . GLN A 1 104 ? -6.504 8.644 -0.592 1.00 95.38 104 GLN A N 1
ATOM 745 C CA . GLN A 1 104 ? -6.202 7.400 -1.319 1.00 95.38 104 GLN A CA 1
ATOM 746 C C . GLN A 1 104 ? -6.877 7.379 -2.698 1.00 95.38 104 GLN A C 1
ATOM 748 O O . GLN A 1 104 ? -6.297 6.923 -3.681 1.00 95.38 104 GLN A O 1
ATOM 753 N N . ILE A 1 105 ? -8.106 7.897 -2.788 1.00 95.56 105 ILE A N 1
ATOM 754 C CA . ILE A 1 105 ? -8.841 8.013 -4.054 1.00 95.56 105 ILE A CA 1
ATOM 755 C C . ILE A 1 105 ? -8.140 8.994 -5.004 1.00 95.56 105 ILE A C 1
ATOM 757 O O . ILE A 1 105 ? -8.040 8.717 -6.199 1.00 95.56 105 ILE A O 1
ATOM 761 N N . ALA A 1 106 ? -7.672 10.139 -4.499 1.00 96.44 106 ALA A N 1
ATOM 762 C CA . ALA A 1 106 ? -6.946 11.127 -5.293 1.00 96.44 106 ALA A CA 1
ATOM 763 C C . ALA A 1 106 ? -5.615 10.566 -5.816 1.00 96.44 106 ALA A C 1
ATOM 765 O O . ALA A 1 106 ? -5.320 10.717 -7.001 1.00 96.44 106 ALA A O 1
ATOM 766 N N . GLU A 1 107 ? -4.865 9.855 -4.971 1.00 96.62 107 GLU A N 1
ATOM 767 C CA . GLU A 1 107 ? -3.634 9.171 -5.372 1.00 96.62 107 GLU A CA 1
ATOM 768 C C . GLU A 1 107 ? -3.910 8.135 -6.471 1.00 96.62 107 GLU A C 1
ATOM 770 O O . GLU A 1 107 ? -3.280 8.163 -7.529 1.00 96.62 107 GLU A O 1
ATOM 775 N N . LEU A 1 108 ? -4.918 7.273 -6.280 1.00 97.44 108 LEU A N 1
ATOM 776 C CA . LEU A 1 108 ? -5.288 6.259 -7.268 1.00 97.44 108 LEU A CA 1
ATOM 777 C C . LEU A 1 108 ? -5.680 6.878 -8.619 1.00 97.44 108 LEU A C 1
ATOM 779 O O . LEU A 1 108 ? -5.332 6.336 -9.664 1.00 97.44 108 LEU A O 1
ATOM 783 N N . LYS A 1 109 ? -6.369 8.027 -8.611 1.00 97.94 109 LYS A N 1
ATOM 784 C CA . LYS A 1 109 ? -6.755 8.766 -9.826 1.00 97.94 109 LYS A CA 1
ATOM 785 C C . LYS A 1 109 ? -5.565 9.332 -10.600 1.00 97.94 109 LYS A C 1
ATOM 787 O O . LYS A 1 109 ? -5.663 9.467 -11.816 1.00 97.94 109 LYS A O 1
ATOM 792 N N . ALA A 1 110 ? -4.465 9.662 -9.927 1.00 97.75 110 ALA A N 1
ATOM 793 C CA . ALA A 1 110 ? -3.272 10.203 -10.575 1.00 97.75 110 ALA A CA 1
ATOM 794 C C . ALA A 1 110 ? -2.422 9.115 -11.258 1.00 97.75 110 ALA A C 1
ATOM 796 O O . ALA A 1 110 ? -1.779 9.378 -12.278 1.00 97.75 110 ALA A O 1
ATOM 797 N N . LYS A 1 111 ? -2.445 7.877 -10.739 1.00 97.88 111 LYS A N 1
ATOM 798 C CA . LYS A 1 111 ? -1.588 6.778 -11.218 1.00 97.88 111 LYS A CA 1
ATOM 799 C C . LYS A 1 111 ? -1.715 6.461 -12.720 1.00 97.88 111 LYS A C 1
ATOM 801 O O . LYS A 1 111 ? -0.672 6.320 -13.352 1.00 97.88 111 LYS A O 1
ATOM 806 N N . PRO A 1 112 ? -2.908 6.384 -13.348 1.00 98.31 112 PRO A N 1
ATOM 807 C CA . PRO A 1 112 ? -3.017 6.068 -14.775 1.00 98.31 112 PRO A CA 1
ATOM 808 C C . PRO A 1 112 ? -2.286 7.062 -15.684 1.00 98.31 112 PRO A C 1
ATOM 810 O O . PRO A 1 112 ? -1.670 6.651 -16.665 1.00 98.31 112 PRO A O 1
ATOM 813 N N . ALA A 1 113 ? -2.318 8.357 -15.350 1.00 97.81 113 ALA A N 1
ATOM 814 C CA . ALA A 1 113 ? -1.604 9.381 -16.109 1.00 97.81 113 ALA A CA 1
ATOM 815 C C . ALA A 1 113 ? -0.082 9.211 -15.975 1.00 97.81 113 ALA A C 1
ATOM 817 O O . ALA A 1 113 ? 0.626 9.237 -16.980 1.00 97.81 113 ALA A O 1
ATOM 818 N N . ALA A 1 114 ? 0.408 8.952 -14.756 1.00 98.00 114 ALA A N 1
ATOM 819 C CA . ALA A 1 114 ? 1.823 8.674 -14.509 1.00 98.00 114 ALA A CA 1
ATOM 820 C C . ALA A 1 114 ? 2.306 7.422 -15.267 1.00 98.00 114 ALA A C 1
ATOM 822 O O . ALA A 1 114 ? 3.344 7.458 -15.927 1.00 98.00 114 ALA A O 1
ATOM 823 N N . LEU A 1 115 ? 1.516 6.342 -15.257 1.00 98.31 115 LEU A N 1
ATOM 824 C CA . LEU A 1 115 ? 1.805 5.131 -16.033 1.00 98.31 115 LEU A CA 1
ATOM 825 C C . LEU A 1 115 ? 1.824 5.404 -17.544 1.00 98.31 115 LEU A C 1
ATOM 827 O O . LEU A 1 115 ? 2.650 4.833 -18.249 1.00 98.31 115 LEU A O 1
ATOM 831 N N . GLY A 1 116 ? 0.970 6.304 -18.041 1.00 97.94 116 GLY A N 1
ATOM 832 C CA . GLY A 1 116 ? 0.974 6.735 -19.441 1.00 97.94 116 GLY A CA 1
ATOM 833 C C . GLY A 1 116 ? 2.272 7.437 -19.855 1.00 97.94 116 GLY A C 1
ATOM 834 O O . GLY A 1 116 ? 2.814 7.137 -20.918 1.00 97.94 116 GLY A O 1
ATOM 835 N N . VAL A 1 117 ? 2.814 8.314 -19.003 1.00 98.25 117 VAL A N 1
ATOM 836 C CA . VAL A 1 117 ? 4.118 8.966 -19.243 1.00 98.25 117 VAL A CA 1
ATOM 837 C C . VAL A 1 117 ? 5.242 7.927 -19.285 1.00 98.25 117 VAL A C 1
ATOM 839 O O . VAL A 1 117 ? 6.076 7.945 -20.192 1.00 98.25 117 VAL A O 1
ATOM 842 N N . LEU A 1 118 ? 5.237 6.970 -18.351 1.00 98.25 118 LEU A N 1
ATOM 843 C CA . LEU A 1 118 ? 6.222 5.885 -18.322 1.00 98.25 118 LEU A CA 1
ATOM 844 C C . LEU A 1 118 ? 6.107 4.970 -19.550 1.00 98.25 118 LEU A C 1
ATOM 846 O O . LEU A 1 118 ? 7.126 4.579 -20.112 1.00 98.25 118 LEU A O 1
ATOM 850 N N . ALA A 1 119 ? 4.891 4.681 -20.017 1.00 98.19 119 ALA A N 1
ATOM 851 C CA . ALA A 1 119 ? 4.662 3.866 -21.209 1.00 98.19 119 ALA A CA 1
ATOM 852 C C . ALA A 1 119 ? 5.209 4.525 -22.487 1.00 98.19 119 ALA A C 1
ATOM 854 O O . ALA A 1 119 ? 5.704 3.829 -23.372 1.00 98.19 119 ALA A O 1
ATOM 855 N N . GLN A 1 120 ? 5.173 5.860 -22.575 1.00 97.94 120 GLN A N 1
ATOM 856 C CA . GLN A 1 120 ? 5.809 6.606 -23.668 1.00 97.94 120 GLN A CA 1
ATOM 857 C C . GLN A 1 120 ? 7.340 6.594 -23.561 1.00 97.94 120 GLN A C 1
ATOM 859 O O . GLN A 1 120 ? 8.028 6.468 -24.576 1.00 97.94 120 GLN A O 1
ATOM 864 N N . LYS A 1 121 ? 7.877 6.704 -22.338 1.00 98.25 121 LYS A N 1
ATOM 865 C CA . LYS A 1 121 ? 9.324 6.677 -22.068 1.00 98.25 121 LYS A CA 1
ATOM 866 C C . LYS A 1 121 ? 9.945 5.299 -22.342 1.00 98.25 121 LYS A C 1
ATOM 868 O O . LYS A 1 121 ? 11.054 5.233 -22.870 1.00 98.25 121 LYS A O 1
ATOM 873 N N . TYR A 1 122 ? 9.221 4.216 -22.043 1.00 98.25 122 TYR A N 1
ATOM 874 C CA . TYR A 1 122 ? 9.692 2.828 -22.130 1.00 98.25 122 TYR A CA 1
ATOM 875 C C . TYR A 1 122 ? 8.784 1.967 -23.037 1.00 98.25 122 TYR A C 1
ATOM 877 O O . TYR A 1 122 ? 7.929 1.229 -22.542 1.00 98.25 122 TYR A O 1
ATOM 885 N N . PRO A 1 123 ? 8.973 1.986 -24.372 1.00 98.31 123 PRO A N 1
ATOM 886 C CA . PRO A 1 123 ? 8.078 1.318 -25.322 1.00 98.31 123 PRO A CA 1
ATOM 887 C C . PRO A 1 123 ? 7.946 -0.197 -25.124 1.00 98.31 123 PRO A C 1
ATOM 889 O O . PRO A 1 123 ? 6.866 -0.745 -25.315 1.00 98.31 123 PRO A O 1
ATOM 892 N N . LYS A 1 124 ? 9.010 -0.890 -24.694 1.00 98.12 124 LYS A N 1
ATOM 893 C CA . LYS A 1 124 ? 8.950 -2.332 -24.388 1.00 98.12 124 LYS A CA 1
ATOM 894 C C . LYS A 1 124 ? 8.103 -2.659 -23.150 1.00 98.12 124 LYS A C 1
ATOM 896 O O . LYS A 1 124 ? 7.642 -3.786 -23.014 1.00 98.12 124 LYS A O 1
ATOM 901 N N . ALA A 1 125 ? 7.888 -1.688 -22.260 1.00 98.19 125 ALA A N 1
ATOM 902 C CA . ALA A 1 125 ? 7.023 -1.815 -21.089 1.00 98.19 125 ALA A CA 1
ATOM 903 C C . ALA A 1 125 ? 5.575 -1.374 -21.370 1.00 98.19 125 ALA A C 1
ATOM 905 O O . ALA A 1 125 ? 4.721 -1.502 -20.491 1.00 98.19 125 ALA A O 1
ATOM 906 N N . HIS A 1 126 ? 5.295 -0.835 -22.566 1.00 98.19 126 HIS A N 1
ATOM 907 C CA . HIS A 1 126 ? 4.041 -0.157 -22.889 1.00 98.19 126 HIS A CA 1
ATOM 908 C C . HIS A 1 126 ? 2.813 -1.014 -22.574 1.00 98.19 126 HIS A C 1
ATOM 910 O O . HIS A 1 126 ? 1.904 -0.547 -21.893 1.00 98.19 126 HIS A O 1
ATOM 916 N N . ASP A 1 127 ? 2.793 -2.274 -23.011 1.00 98.25 127 ASP A N 1
ATOM 917 C CA . ASP A 1 127 ? 1.614 -3.129 -22.859 1.00 98.25 127 ASP A CA 1
ATOM 918 C C . ASP A 1 127 ? 1.335 -3.490 -21.395 1.00 98.25 127 ASP A C 1
ATOM 920 O O . ASP A 1 127 ? 0.180 -3.458 -20.965 1.00 98.25 127 ASP A O 1
ATOM 924 N N . LEU A 1 128 ? 2.382 -3.755 -20.606 1.00 97.75 128 LEU A N 1
ATOM 925 C CA . LEU A 1 128 ? 2.270 -4.042 -19.171 1.00 97.75 128 LEU A CA 1
ATOM 926 C C . LEU A 1 128 ? 1.771 -2.812 -18.399 1.00 97.75 128 LEU A C 1
ATOM 928 O O . LEU A 1 128 ? 0.842 -2.908 -17.596 1.00 97.75 128 LEU A O 1
ATOM 932 N N . LEU A 1 129 ? 2.323 -1.632 -18.694 1.00 98.31 129 LEU A N 1
ATOM 933 C CA . LEU A 1 129 ? 1.906 -0.371 -18.074 1.00 98.31 129 LEU A CA 1
ATOM 934 C C . LEU A 1 129 ? 0.484 0.035 -18.486 1.00 98.31 129 LEU A C 1
ATOM 936 O O . LEU A 1 129 ? -0.302 0.473 -17.646 1.00 98.31 129 LEU A O 1
ATOM 940 N N . ALA A 1 130 ? 0.122 -0.146 -19.758 1.00 97.75 130 ALA A N 1
ATOM 941 C CA . ALA A 1 130 ? -1.218 0.133 -20.263 1.00 97.75 130 ALA A CA 1
ATOM 942 C C . ALA A 1 130 ? -2.267 -0.814 -19.659 1.00 97.75 130 ALA A C 1
ATOM 944 O O . ALA A 1 130 ? -3.383 -0.383 -19.356 1.00 97.75 130 ALA A O 1
ATOM 945 N N . ASN A 1 131 ? -1.921 -2.089 -19.453 1.00 97.56 131 ASN A N 1
ATOM 946 C CA . ASN A 1 131 ? -2.770 -3.046 -18.743 1.00 97.56 131 ASN A CA 1
ATOM 947 C C . ASN A 1 131 ? -3.038 -2.599 -17.303 1.00 97.56 131 ASN A C 1
ATOM 949 O O . ASN A 1 131 ? -4.200 -2.551 -16.892 1.00 97.56 131 ASN A O 1
ATOM 953 N N . GLU A 1 132 ? -1.998 -2.201 -16.568 1.00 97.94 132 GLU A N 1
ATOM 954 C CA . GLU A 1 132 ? -2.167 -1.720 -15.196 1.00 97.94 132 GLU A CA 1
ATOM 955 C C . GLU A 1 132 ? -2.976 -0.417 -15.143 1.00 97.94 132 GLU A C 1
ATOM 957 O O . GLU A 1 132 ? -3.911 -0.292 -14.350 1.00 97.94 132 GLU A O 1
ATOM 962 N N . ALA A 1 133 ? -2.713 0.528 -16.049 1.00 98.12 133 ALA A N 1
ATOM 963 C CA . ALA A 1 133 ? -3.484 1.765 -16.144 1.00 98.12 133 ALA A CA 1
ATOM 964 C C . ALA A 1 133 ? -4.975 1.502 -16.425 1.00 98.12 133 ALA A C 1
ATOM 966 O O . ALA A 1 133 ? -5.838 2.144 -15.823 1.00 98.12 133 ALA A O 1
ATOM 967 N N . ARG A 1 134 ? -5.308 0.533 -17.295 1.00 98.44 134 ARG A N 1
ATOM 968 C CA . ARG A 1 134 ? -6.699 0.097 -17.526 1.00 98.44 134 ARG A CA 1
ATOM 969 C C . ARG A 1 134 ? -7.332 -0.478 -16.260 1.00 98.44 134 ARG A C 1
ATOM 971 O O . ARG A 1 134 ? -8.466 -0.121 -15.942 1.00 98.44 134 ARG A O 1
ATOM 978 N N . ARG A 1 135 ? -6.601 -1.326 -15.530 1.00 97.75 135 ARG A N 1
ATOM 979 C CA . ARG A 1 135 ? -7.066 -1.933 -14.274 1.00 97.75 135 ARG A CA 1
ATOM 980 C C . ARG A 1 135 ? -7.359 -0.868 -13.213 1.00 97.75 135 ARG A C 1
ATOM 982 O O . ARG A 1 135 ? -8.434 -0.880 -12.613 1.00 97.75 135 ARG A O 1
ATOM 989 N N . ILE A 1 136 ? -6.460 0.103 -13.046 1.00 98.19 136 ILE A N 1
ATOM 990 C CA . ILE A 1 136 ? -6.647 1.231 -12.123 1.00 98.19 136 ILE A CA 1
ATOM 991 C C . ILE A 1 136 ? -7.818 2.122 -12.565 1.00 98.19 136 ILE A C 1
ATOM 993 O O . ILE A 1 136 ? -8.640 2.499 -11.733 1.00 98.19 136 ILE A O 1
ATOM 997 N N . ASN A 1 137 ? -7.961 2.422 -13.859 1.00 98.38 137 ASN A N 1
ATOM 998 C CA . ASN A 1 137 ? -9.088 3.216 -14.361 1.00 98.38 137 ASN A CA 1
ATOM 999 C C . ASN A 1 137 ? -10.447 2.558 -14.080 1.00 98.38 137 ASN A C 1
ATOM 1001 O O . ASN A 1 137 ? -11.389 3.252 -13.700 1.00 98.38 137 ASN A O 1
ATOM 1005 N N . ALA A 1 138 ? -10.554 1.231 -14.201 1.00 98.06 138 ALA A N 1
ATOM 1006 C CA . ALA A 1 138 ? -11.767 0.508 -13.821 1.00 98.06 138 ALA A CA 1
ATOM 1007 C C . ALA A 1 138 ? -12.077 0.667 -12.319 1.00 98.06 138 ALA A C 1
ATOM 1009 O O . ALA A 1 138 ? -13.216 0.945 -11.944 1.00 98.06 138 ALA A O 1
ATOM 1010 N N . ALA A 1 139 ? -11.061 0.588 -11.453 1.00 97.75 139 ALA A N 1
ATOM 1011 C CA . ALA A 1 139 ? -11.217 0.855 -10.022 1.00 97.75 139 ALA A CA 1
ATOM 1012 C C . ALA A 1 139 ? -11.644 2.311 -9.741 1.00 97.75 139 ALA A C 1
ATOM 1014 O O . ALA A 1 139 ? -12.537 2.557 -8.932 1.00 97.75 139 ALA A O 1
ATOM 1015 N N . VAL A 1 140 ? -11.071 3.287 -10.452 1.00 97.94 140 VAL A N 1
ATOM 1016 C CA . VAL A 1 140 ? -11.463 4.704 -10.362 1.00 97.94 140 VAL A CA 1
ATOM 1017 C C . VAL A 1 140 ? -12.920 4.919 -10.781 1.00 97.94 140 VAL A C 1
ATOM 1019 O O . VAL A 1 140 ? -13.621 5.707 -10.143 1.00 97.94 140 VAL A O 1
ATOM 1022 N N . GLN A 1 141 ? -13.409 4.208 -11.801 1.00 98.12 141 GLN A N 1
ATOM 1023 C CA . GLN A 1 141 ? -14.821 4.253 -12.191 1.00 98.12 141 GLN A CA 1
ATOM 1024 C C . GLN A 1 141 ? -15.734 3.730 -11.076 1.00 98.12 141 GLN A C 1
ATOM 1026 O O . GLN A 1 141 ? -16.734 4.376 -10.767 1.00 98.12 141 GLN A O 1
ATOM 1031 N N . MET A 1 142 ? -15.364 2.625 -10.418 1.00 98.19 142 MET A N 1
ATOM 1032 C CA . MET A 1 142 ? -16.107 2.094 -9.265 1.00 98.19 142 MET A CA 1
ATOM 1033 C C . MET A 1 142 ? -16.168 3.110 -8.116 1.00 98.19 142 MET A C 1
ATOM 1035 O O . MET A 1 142 ? -17.233 3.341 -7.543 1.00 98.19 142 MET A O 1
ATOM 1039 N N . LEU A 1 143 ? -15.056 3.792 -7.825 1.00 96.69 143 LEU A N 1
ATOM 1040 C CA . LEU A 1 143 ? -15.020 4.877 -6.835 1.00 96.69 143 LEU A CA 1
ATOM 1041 C C . LEU A 1 143 ? -15.924 6.056 -7.238 1.00 96.69 143 LEU A C 1
ATOM 1043 O O . LEU A 1 143 ? -16.611 6.633 -6.395 1.00 96.69 143 LEU A O 1
ATOM 1047 N N . GLY A 1 144 ? -15.968 6.395 -8.531 1.00 96.44 144 GLY A N 1
ATOM 1048 C CA . GLY A 1 144 ? -16.858 7.423 -9.084 1.00 96.44 144 GLY A CA 1
ATOM 1049 C C . GLY A 1 144 ? -18.349 7.098 -8.942 1.00 96.44 144 GLY A C 1
ATOM 1050 O O . GLY A 1 144 ? -19.160 8.012 -8.829 1.00 96.44 144 GLY A O 1
ATOM 1051 N N . GLN A 1 145 ? -18.707 5.813 -8.867 1.00 97.56 145 GLN A N 1
ATOM 1052 C CA . GLN A 1 145 ? -20.072 5.341 -8.597 1.00 97.56 145 GLN A CA 1
ATOM 1053 C C . GLN A 1 145 ? -20.443 5.383 -7.103 1.00 97.56 145 GLN A C 1
ATOM 1055 O O . GLN A 1 145 ? -21.504 4.902 -6.717 1.00 97.56 145 GLN A O 1
ATOM 1060 N N . GLY A 1 146 ? -19.579 5.939 -6.247 1.00 96.75 146 GLY A N 1
ATOM 1061 C CA . GLY A 1 146 ? -19.810 5.996 -4.806 1.00 96.75 146 GLY A CA 1
ATOM 1062 C C . GLY A 1 146 ? -19.498 4.686 -4.084 1.00 96.75 146 GLY A C 1
ATOM 1063 O O . GLY A 1 146 ? -19.962 4.502 -2.960 1.00 96.75 146 GLY A O 1
ATOM 1064 N N . LYS A 1 147 ? -18.711 3.787 -4.688 1.00 97.56 147 LYS A N 1
ATOM 1065 C CA . LYS A 1 147 ? -18.185 2.591 -4.015 1.00 97.56 147 LYS A CA 1
ATOM 1066 C C . LYS A 1 147 ? -16.826 2.877 -3.375 1.00 97.56 147 LYS A C 1
ATOM 1068 O O . LYS A 1 147 ? -16.165 3.854 -3.707 1.00 97.56 147 LYS A O 1
ATOM 1073 N N . VAL A 1 148 ? -16.420 2.032 -2.437 1.00 96.69 148 VAL A N 1
ATOM 1074 C CA . VAL A 1 148 ? -15.102 2.014 -1.787 1.00 96.69 148 VAL A CA 1
ATOM 1075 C C . VAL A 1 148 ? -14.578 0.584 -1.769 1.00 96.69 148 VAL A C 1
ATOM 1077 O O . VAL A 1 148 ? -15.368 -0.360 -1.738 1.00 96.69 148 VAL A O 1
ATOM 1080 N N . LEU A 1 149 ? -13.258 0.416 -1.798 1.00 96.94 149 LEU A N 1
ATOM 1081 C CA . LEU A 1 149 ? -12.626 -0.898 -1.700 1.00 96.94 149 LEU A CA 1
ATOM 1082 C C . LEU A 1 149 ? -12.285 -1.167 -0.232 1.00 96.94 149 LEU A C 1
ATOM 1084 O O . LEU A 1 149 ? -11.617 -0.350 0.396 1.00 96.94 149 LEU A O 1
ATOM 1088 N N . VAL A 1 150 ? -12.730 -2.288 0.328 1.00 94.75 150 VAL A N 1
ATOM 1089 C CA . VAL A 1 150 ? -12.428 -2.690 1.709 1.00 94.75 150 VAL A CA 1
ATOM 1090 C C . VAL A 1 150 ? -12.017 -4.152 1.704 1.00 94.75 150 VAL A C 1
ATOM 1092 O O . VAL A 1 150 ? -12.839 -5.008 1.382 1.00 94.75 150 VAL A O 1
ATOM 1095 N N . ALA A 1 151 ? -10.757 -4.424 2.052 1.00 92.38 151 ALA A N 1
ATOM 1096 C CA . ALA A 1 151 ? -10.173 -5.767 2.040 1.00 92.38 151 ALA A CA 1
ATOM 1097 C C . ALA A 1 151 ? -10.461 -6.527 0.726 1.00 92.38 151 ALA A C 1
ATOM 1099 O O . ALA A 1 151 ? -10.977 -7.644 0.741 1.00 92.38 151 ALA A O 1
ATOM 1100 N N . GLY A 1 152 ? -10.226 -5.873 -0.417 1.00 94.75 152 GLY A N 1
ATOM 1101 C CA . GLY A 1 152 ? -10.469 -6.457 -1.742 1.00 94.75 152 GLY A CA 1
ATOM 1102 C C . GLY A 1 152 ? -11.922 -6.480 -2.220 1.00 94.75 152 GLY A C 1
ATOM 1103 O O . GLY A 1 152 ? -12.191 -6.882 -3.351 1.00 94.75 152 GLY A O 1
ATOM 1104 N N . GLN A 1 153 ? -12.880 -6.045 -1.397 1.00 96.56 153 GLN A N 1
ATOM 1105 C CA . GLN A 1 153 ? -14.301 -6.052 -1.744 1.00 96.56 153 GLN A CA 1
ATOM 1106 C C . GLN A 1 153 ? -14.826 -4.641 -2.005 1.00 96.56 153 GLN A C 1
ATOM 1108 O O . GLN A 1 153 ? -14.664 -3.739 -1.183 1.00 96.56 153 GLN A O 1
ATOM 1113 N N . TRP A 1 154 ? -15.518 -4.459 -3.129 1.00 97.25 154 TRP A N 1
ATOM 1114 C CA . TRP A 1 154 ? -16.232 -3.220 -3.428 1.00 97.25 154 TRP A CA 1
ATOM 1115 C C . TRP A 1 154 ? -17.516 -3.132 -2.602 1.00 97.25 154 TRP A C 1
ATOM 1117 O O . TRP A 1 154 ? -18.377 -4.006 -2.691 1.00 97.25 154 TRP A O 1
ATOM 1127 N N . ARG A 1 155 ? -17.661 -2.063 -1.818 1.00 96.19 155 ARG A N 1
ATOM 1128 C CA . ARG A 1 155 ? -18.843 -1.781 -0.990 1.00 96.19 155 ARG A CA 1
ATOM 1129 C C . ARG A 1 155 ? -19.363 -0.383 -1.271 1.00 96.19 155 ARG A C 1
ATOM 1131 O O . ARG A 1 155 ? -18.586 0.500 -1.621 1.00 96.19 155 ARG A O 1
ATOM 1138 N N . ASP A 1 156 ? -20.657 -0.153 -1.099 1.00 96.75 156 ASP A N 1
ATOM 1139 C CA . ASP A 1 156 ? -21.211 1.191 -1.250 1.00 96.75 156 ASP A CA 1
ATOM 1140 C C . ASP A 1 156 ? -20.738 2.104 -0.108 1.00 96.75 156 ASP A C 1
ATOM 1142 O O . ASP A 1 156 ? -20.873 1.781 1.074 1.00 96.75 156 ASP A O 1
ATOM 1146 N N . LYS A 1 157 ? -20.178 3.275 -0.449 1.00 93.69 157 LYS A N 1
ATOM 1147 C CA . LYS A 1 157 ? -19.643 4.255 0.519 1.00 93.69 157 LYS A CA 1
ATOM 1148 C C . LYS A 1 157 ? -20.730 4.713 1.487 1.00 93.69 157 LYS A C 1
ATOM 1150 O O . LYS A 1 157 ? -20.457 4.898 2.668 1.00 93.69 157 LYS A O 1
ATOM 1155 N N . ALA A 1 158 ? -21.961 4.854 0.992 1.00 91.81 158 ALA A N 1
ATOM 1156 C CA . ALA A 1 158 ? -23.125 5.218 1.794 1.00 91.81 158 ALA A CA 1
ATOM 1157 C C . ALA A 1 158 ? -23.545 4.108 2.773 1.00 91.81 158 ALA A C 1
ATOM 1159 O O . ALA A 1 158 ? -24.010 4.403 3.869 1.00 91.81 158 ALA A O 1
ATOM 1160 N N . GLU A 1 159 ? -23.391 2.836 2.403 1.00 90.06 159 GLU A N 1
ATOM 1161 C CA . GLU A 1 159 ? -23.667 1.718 3.310 1.00 90.06 159 GLU A CA 1
ATOM 1162 C C . GLU A 1 159 ? -22.562 1.567 4.348 1.00 90.06 159 GLU A C 1
ATOM 1164 O O . GLU A 1 159 ? -22.853 1.368 5.521 1.00 90.06 159 GLU A O 1
ATOM 1169 N N . MET A 1 160 ? -21.303 1.747 3.945 1.00 87.50 160 MET A N 1
ATOM 1170 C CA . MET A 1 160 ? -20.162 1.775 4.859 1.00 87.50 160 MET A CA 1
ATOM 1171 C C . MET A 1 160 ? -20.260 2.920 5.866 1.00 87.50 160 MET A C 1
ATOM 1173 O O . MET A 1 160 ? -19.990 2.702 7.043 1.00 87.50 160 MET A O 1
ATOM 1177 N N . SER A 1 161 ? -20.677 4.117 5.440 1.00 80.44 161 SER A N 1
ATOM 1178 C CA . SER A 1 161 ? -20.881 5.240 6.358 1.00 80.44 161 SER A CA 1
ATOM 1179 C C . SER A 1 161 ? -22.083 5.013 7.271 1.00 80.44 161 SER A C 1
ATOM 1181 O O . SER A 1 161 ? -22.015 5.320 8.456 1.00 80.44 161 SER A O 1
ATOM 1183 N N . LYS A 1 162 ? -23.165 4.401 6.771 1.00 80.00 162 LYS A N 1
ATOM 1184 C CA . LYS A 1 162 ? -24.274 3.953 7.622 1.00 80.00 162 LYS A CA 1
ATOM 1185 C C . LYS A 1 162 ? -23.815 2.906 8.625 1.00 80.00 162 LYS A C 1
ATOM 1187 O O . LYS A 1 162 ? -24.157 3.048 9.783 1.00 80.00 162 LYS A O 1
ATOM 1192 N N . ALA A 1 163 ? -23.020 1.914 8.231 1.00 71.69 163 ALA A N 1
ATOM 1193 C CA . ALA A 1 163 ? -22.505 0.881 9.126 1.00 71.69 163 ALA A CA 1
ATOM 1194 C C . ALA A 1 163 ? -21.524 1.449 10.164 1.00 71.69 163 ALA A C 1
ATOM 1196 O O . ALA A 1 163 ? -21.605 1.084 11.333 1.00 71.69 163 ALA A O 1
ATOM 1197 N N . SER A 1 164 ? -20.651 2.388 9.778 1.00 63.88 164 SER A N 1
ATOM 1198 C CA . SER A 1 164 ? -19.764 3.074 10.726 1.00 63.88 164 SER A CA 1
ATOM 1199 C C . SER A 1 164 ? -20.519 3.999 11.677 1.00 63.88 164 SER A C 1
ATOM 1201 O O . SER A 1 164 ? -20.071 4.209 12.797 1.00 63.88 164 SER A O 1
ATOM 1203 N N . ASN A 1 165 ? -21.658 4.541 11.239 1.00 56.12 165 ASN A N 1
ATOM 1204 C CA . ASN A 1 165 ? -22.526 5.387 12.056 1.00 56.12 165 ASN A CA 1
ATOM 1205 C C . ASN A 1 165 ? -23.598 4.580 12.813 1.00 56.12 165 ASN A C 1
ATOM 1207 O O . ASN A 1 165 ? -24.212 5.111 13.732 1.00 56.12 165 ASN A O 1
ATOM 1211 N N . ALA A 1 166 ? -23.839 3.316 12.452 1.00 50.44 166 ALA A N 1
ATOM 1212 C CA . ALA A 1 166 ? -24.857 2.448 13.051 1.00 50.44 166 ALA A CA 1
ATOM 1213 C C . ALA A 1 166 ? -24.397 1.808 14.365 1.00 50.44 166 ALA A C 1
ATOM 1215 O O . ALA A 1 166 ? -25.239 1.339 15.123 1.00 50.44 166 ALA A O 1
ATOM 1216 N N . THR A 1 167 ? -23.107 1.883 14.707 1.00 51.59 167 THR A N 1
ATOM 1217 C CA . THR A 1 167 ? -22.671 1.794 16.111 1.00 51.59 167 THR A CA 1
ATOM 1218 C C . THR A 1 167 ? -22.860 3.114 16.854 1.00 51.59 167 THR A C 1
ATOM 1220 O O . THR A 1 167 ? -22.254 3.301 17.899 1.00 51.59 167 THR A O 1
ATOM 1223 N N . GLY A 1 168 ? -23.707 4.027 16.357 1.00 53.03 168 GLY A N 1
ATOM 1224 C CA . GLY A 1 168 ? -24.152 5.263 17.009 1.00 53.03 168 GLY A CA 1
ATOM 1225 C C . GLY A 1 168 ? -24.903 5.052 18.327 1.00 53.03 168 GLY A C 1
ATOM 1226 O O . GLY A 1 168 ? -25.787 5.829 18.676 1.00 53.03 168 GLY A O 1
ATOM 1227 N N . GLU A 1 169 ? -24.559 4.006 19.066 1.00 61.56 169 GLU A N 1
ATOM 1228 C CA . GLU A 1 169 ? -24.743 3.956 20.495 1.00 61.56 169 GLU A CA 1
ATOM 1229 C C . GLU A 1 169 ? -24.001 5.144 21.093 1.00 61.56 169 GLU A C 1
ATOM 1231 O O . GLU A 1 169 ? -22.788 5.327 20.958 1.00 61.56 169 GLU A O 1
ATOM 1236 N N . ALA A 1 170 ? -24.796 6.007 21.704 1.00 76.75 170 ALA A N 1
ATOM 1237 C CA . ALA A 1 170 ? -24.283 7.031 22.570 1.00 76.75 170 ALA A CA 1
ATOM 1238 C C . ALA A 1 170 ? -23.589 6.333 23.747 1.00 76.75 170 ALA A C 1
ATOM 1240 O O . ALA A 1 170 ? -24.221 5.548 24.452 1.00 76.75 170 ALA A O 1
ATOM 1241 N N . LEU A 1 171 ? -22.296 6.593 23.937 1.00 83.00 171 LEU A N 1
ATOM 1242 C CA . LEU A 1 171 ? -21.574 6.110 25.109 1.00 83.00 171 LEU A CA 1
ATOM 1243 C C . LEU A 1 171 ? -21.649 7.202 26.171 1.00 83.00 171 LEU A C 1
ATOM 1245 O O . LEU A 1 171 ? -21.097 8.291 25.987 1.00 83.00 171 LEU A O 1
ATOM 1249 N N . THR A 1 172 ? -22.354 6.938 27.266 1.00 83.56 172 THR A N 1
ATOM 1250 C CA . THR A 1 172 ? -22.417 7.867 28.395 1.00 83.56 172 THR A CA 1
ATOM 1251 C C . THR A 1 172 ? -21.315 7.524 29.389 1.00 83.56 172 THR A C 1
ATOM 1253 O O . THR A 1 172 ? -21.240 6.413 29.907 1.00 83.56 172 THR A O 1
ATOM 1256 N N . VAL A 1 173 ? -20.454 8.501 29.651 1.00 85.69 173 VAL A N 1
ATOM 1257 C CA . VAL A 1 173 ? -19.318 8.413 30.568 1.00 85.69 173 VAL A CA 1
ATOM 1258 C C . VAL A 1 173 ? -19.592 9.314 31.754 1.00 85.69 173 VAL A C 1
ATOM 1260 O O . VAL A 1 173 ? -19.938 10.483 31.583 1.00 85.69 173 VAL A O 1
ATOM 1263 N N . THR A 1 174 ? -19.420 8.789 32.956 1.00 83.19 174 THR A N 1
ATOM 1264 C CA . THR A 1 174 ? -19.506 9.572 34.184 1.00 83.19 174 THR A CA 1
ATOM 1265 C C . THR A 1 174 ? -18.095 9.995 34.580 1.00 83.19 174 THR A C 1
ATOM 1267 O O . THR A 1 174 ? -17.252 9.159 34.890 1.00 83.19 174 THR A O 1
ATOM 1270 N N . THR A 1 175 ? -17.812 11.296 34.528 1.00 76.94 175 THR A N 1
ATOM 1271 C CA . THR A 1 175 ? -16.547 11.862 35.026 1.00 76.94 175 THR A CA 1
ATOM 1272 C C . THR A 1 175 ? -16.501 11.844 36.555 1.00 76.94 175 THR A C 1
ATOM 1274 O O . THR A 1 175 ? -17.546 11.788 37.200 1.00 76.94 175 THR A O 1
ATOM 1277 N N . GLU A 1 176 ? -15.300 11.935 37.133 1.00 78.81 176 GLU A N 1
ATOM 1278 C CA . GLU A 1 176 ? -15.059 11.917 38.590 1.00 78.81 176 GLU A CA 1
ATOM 1279 C C . GLU A 1 176 ? -15.881 12.966 39.361 1.00 78.81 176 GLU A C 1
ATOM 1281 O O . GLU A 1 176 ? -16.327 12.702 40.474 1.00 78.81 176 GLU A O 1
ATOM 1286 N N . ASP A 1 177 ? -16.202 14.098 38.724 1.00 79.62 177 ASP A N 1
ATOM 1287 C CA . ASP A 1 177 ? -17.073 15.150 39.271 1.00 79.62 177 ASP A CA 1
ATOM 1288 C C . ASP A 1 177 ? -18.568 14.757 39.344 1.00 79.62 177 ASP A C 1
ATOM 1290 O O . ASP A 1 177 ? -19.430 15.586 39.639 1.00 79.62 177 ASP A O 1
ATOM 1294 N N . GLY A 1 178 ? -18.920 13.518 38.984 1.00 83.12 178 GLY A N 1
ATOM 1295 C CA . GLY A 1 178 ? -20.298 13.026 38.880 1.00 83.12 178 GLY A CA 1
ATOM 1296 C C . GLY A 1 178 ? -21.060 13.529 37.647 1.00 83.12 178 GLY A C 1
ATOM 1297 O O . GLY A 1 178 ? -22.209 13.144 37.425 1.00 83.12 178 GLY A O 1
ATOM 1298 N N . GLN A 1 179 ? -20.444 14.371 36.811 1.00 87.81 179 GLN A N 1
ATOM 1299 C CA . GLN A 1 179 ? -21.053 14.831 35.563 1.00 87.81 179 GLN A CA 1
ATOM 1300 C C . GLN A 1 179 ? -21.093 13.702 34.527 1.00 87.81 179 GLN A C 1
ATOM 1302 O O . GLN A 1 179 ? -20.125 12.968 34.347 1.00 87.81 179 GLN A O 1
ATOM 1307 N N . SER A 1 180 ? -22.213 13.568 33.817 1.00 87.38 180 SER A N 1
ATOM 1308 C CA . SER A 1 180 ? -22.354 12.597 32.728 1.00 87.38 180 SER A CA 1
ATOM 1309 C C . SER A 1 180 ? -22.098 13.277 31.382 1.00 87.38 180 SER A C 1
ATOM 1311 O O . SER A 1 180 ? -22.845 14.170 30.983 1.00 87.38 180 SER A O 1
ATOM 1313 N N . ARG A 1 181 ? -21.051 12.857 30.668 1.00 90.19 181 ARG A N 1
ATOM 1314 C CA . ARG A 1 181 ? -20.752 13.271 29.291 1.00 90.19 181 ARG A CA 1
ATOM 1315 C C . ARG A 1 181 ? -21.197 12.176 28.334 1.00 90.19 181 ARG A C 1
ATOM 1317 O O . ARG A 1 181 ? -20.814 11.024 28.484 1.00 90.19 181 ARG A O 1
ATOM 1324 N N . THR A 1 182 ? -22.005 12.532 27.342 1.00 89.56 182 THR A N 1
ATOM 1325 C CA . THR A 1 182 ? -22.472 11.580 26.329 1.00 89.56 182 THR A CA 1
ATOM 1326 C C . THR A 1 182 ? -21.705 11.795 25.036 1.00 89.56 182 THR A C 1
ATOM 1328 O O . THR A 1 182 ? -21.801 12.855 24.418 1.00 89.56 182 THR A O 1
ATOM 1331 N N . PHE A 1 183 ? -20.946 10.786 24.626 1.00 89.19 183 PHE A N 1
ATOM 1332 C CA . PHE A 1 183 ? -20.247 10.770 23.352 1.00 89.19 183 PHE A CA 1
ATOM 1333 C C . PHE A 1 183 ? -21.185 10.221 22.278 1.00 89.19 183 PHE A C 1
ATOM 1335 O O . PHE A 1 183 ? -21.774 9.156 22.443 1.00 89.19 183 PHE A O 1
ATOM 1342 N N . THR A 1 184 ? -21.340 10.955 21.178 1.00 85.88 184 THR A N 1
ATOM 1343 C CA . THR A 1 184 ? -22.159 10.551 20.027 1.00 85.88 184 THR A CA 1
ATOM 1344 C C . THR A 1 184 ? -21.274 10.031 18.898 1.00 85.88 184 THR A C 1
ATOM 1346 O O . THR A 1 184 ? -20.129 10.465 18.746 1.00 85.88 184 THR A O 1
ATOM 1349 N N . SER A 1 185 ? -21.812 9.103 18.100 1.00 81.56 185 SER A N 1
ATOM 1350 C CA . SER A 1 185 ? -21.107 8.482 16.966 1.00 81.56 185 SER A CA 1
ATOM 1351 C C . SER A 1 185 ? -19.790 7.816 17.374 1.00 81.56 185 SER A C 1
ATOM 1353 O O . SER A 1 185 ? -18.746 8.044 16.765 1.00 81.56 185 SER A O 1
ATOM 1355 N N . VAL A 1 186 ? -19.838 7.024 18.446 1.00 85.62 186 VAL A N 1
ATOM 1356 C CA . VAL A 1 186 ? -18.661 6.376 19.024 1.00 85.62 186 VAL A CA 1
ATOM 1357 C C . VAL A 1 186 ? -18.262 5.168 18.179 1.00 85.62 186 VAL A C 1
ATOM 1359 O O . VAL A 1 186 ? -19.040 4.240 17.968 1.00 85.62 186 VAL A O 1
ATOM 1362 N N . LYS A 1 187 ? -17.015 5.161 17.711 1.00 84.81 187 LYS A N 1
ATOM 1363 C CA . LYS A 1 187 ? -16.358 4.010 17.095 1.00 84.81 187 LYS A CA 1
ATOM 1364 C C . LYS A 1 187 ? -15.213 3.567 17.990 1.00 84.81 187 LYS A C 1
ATOM 1366 O O . LYS A 1 187 ? -14.281 4.327 18.222 1.00 84.81 187 LYS A O 1
ATOM 1371 N N . ILE A 1 188 ? -15.251 2.329 18.461 1.00 87.75 188 ILE A N 1
ATOM 1372 C CA . ILE A 1 188 ? -14.161 1.769 19.264 1.00 87.75 188 ILE A CA 1
ATOM 1373 C C . ILE A 1 188 ? -12.975 1.502 18.340 1.00 87.75 188 ILE A C 1
ATOM 1375 O O . ILE A 1 188 ? -13.105 0.799 17.337 1.00 87.75 188 ILE A O 1
ATOM 1379 N N . THR A 1 189 ? -11.832 2.101 18.655 1.00 89.19 189 THR A N 1
ATOM 1380 C CA . THR A 1 189 ? -10.584 1.935 17.899 1.00 89.19 189 THR A CA 1
ATOM 1381 C C . THR A 1 189 ? -9.641 0.941 18.560 1.00 89.19 189 THR A C 1
ATOM 1383 O O . THR A 1 189 ? -8.800 0.367 17.876 1.00 89.19 189 THR A O 1
ATOM 1386 N N . GLY A 1 190 ? -9.787 0.713 19.866 1.00 89.19 190 GLY A N 1
ATOM 1387 C CA . GLY A 1 190 ? -8.963 -0.221 20.620 1.00 89.19 190 GLY A CA 1
ATOM 1388 C C . GLY A 1 190 ? -9.464 -0.414 22.047 1.00 89.19 190 GLY A C 1
ATOM 1389 O O . GLY A 1 190 ? -10.295 0.345 22.545 1.00 89.19 190 GLY A O 1
ATOM 1390 N N . GLN A 1 191 ? -8.940 -1.436 22.713 1.00 94.62 191 GLN A N 1
ATOM 1391 C CA . GLN A 1 191 ? -9.259 -1.741 24.101 1.00 94.62 191 GLN A CA 1
ATOM 1392 C C . GLN A 1 191 ? -7.987 -2.182 24.819 1.00 94.62 191 GLN A C 1
ATOM 1394 O O . GLN A 1 191 ? -7.254 -3.041 24.333 1.00 94.62 191 GLN A O 1
ATOM 1399 N N . THR A 1 192 ? -7.734 -1.585 25.977 1.00 94.75 192 THR A N 1
ATOM 1400 C CA . THR A 1 192 ? -6.732 -2.056 26.938 1.00 94.75 192 THR A CA 1
ATOM 1401 C C . THR A 1 192 ? -7.452 -2.651 28.151 1.00 94.75 192 THR A C 1
ATOM 1403 O O . THR A 1 192 ? -8.658 -2.444 28.289 1.00 94.75 192 THR A O 1
ATOM 1406 N N . PRO A 1 193 ? -6.770 -3.385 29.048 1.00 96.38 193 PRO A N 1
ATOM 1407 C CA . PRO A 1 193 ? -7.417 -3.901 30.256 1.00 96.38 193 PRO A CA 1
ATOM 1408 C C . PRO A 1 193 ? -8.044 -2.811 31.142 1.00 96.38 193 PRO A C 1
ATOM 1410 O O . PRO A 1 193 ? -8.989 -3.096 31.869 1.00 96.38 193 PRO A O 1
ATOM 1413 N N . ASP A 1 194 ? -7.541 -1.573 31.069 1.00 96.56 194 ASP A N 1
ATOM 1414 C CA . ASP A 1 194 ? -7.933 -0.465 31.950 1.00 96.56 194 ASP A CA 1
ATOM 1415 C C . ASP A 1 194 ? -8.734 0.652 31.251 1.00 96.56 194 ASP A C 1
ATOM 1417 O O . ASP A 1 194 ? -9.529 1.344 31.887 1.00 96.56 194 ASP A O 1
ATOM 1421 N N . SER A 1 195 ? -8.603 0.812 29.930 1.00 95.94 195 SER A N 1
ATOM 1422 C CA . SER A 1 195 ? -9.318 1.846 29.174 1.00 95.94 195 SER A CA 1
ATOM 1423 C C . SER A 1 195 ? -9.854 1.381 27.820 1.00 95.94 195 SER A C 1
ATOM 1425 O O . SER A 1 195 ? -9.292 0.506 27.155 1.00 95.94 195 SER A O 1
ATOM 1427 N N . LEU A 1 196 ? -10.930 2.033 27.381 1.00 94.62 196 LEU A N 1
ATOM 1428 C CA . LEU A 1 196 ? -11.516 1.907 26.054 1.00 94.62 196 LEU A CA 1
ATOM 1429 C C . LEU A 1 196 ? -11.064 3.083 25.179 1.00 94.62 196 LEU A C 1
ATOM 1431 O O . LEU A 1 196 ? -11.277 4.244 25.532 1.00 94.62 196 LEU A O 1
ATOM 1435 N N . GLN A 1 197 ? -10.450 2.796 24.032 1.00 94.50 197 GLN A N 1
ATOM 1436 C CA . GLN A 1 197 ? -10.083 3.817 23.053 1.00 94.50 197 GLN A CA 1
ATOM 1437 C C . GLN A 1 197 ? -11.211 3.983 22.043 1.00 94.50 197 GLN A C 1
ATOM 1439 O O . GLN A 1 197 ? -11.623 3.027 21.376 1.00 94.50 197 GLN A O 1
ATOM 1444 N N . ILE A 1 198 ? -11.697 5.211 21.924 1.00 93.12 198 ILE A N 1
ATOM 1445 C CA . ILE A 1 198 ? -12.802 5.563 21.049 1.00 93.12 198 ILE A CA 1
ATOM 1446 C C . ILE A 1 198 ? -12.425 6.695 20.097 1.00 93.12 198 ILE A C 1
ATOM 1448 O O . ILE A 1 198 ? -11.637 7.579 20.418 1.00 93.12 198 ILE A O 1
ATOM 1452 N N . MET A 1 199 ? -13.059 6.692 18.934 1.00 87.38 199 MET A N 1
ATOM 1453 C CA . MET A 1 199 ? -13.161 7.817 18.018 1.00 87.38 199 MET A CA 1
ATOM 1454 C C . MET A 1 199 ? -14.608 8.302 18.059 1.00 87.38 199 MET A C 1
ATOM 1456 O O . MET A 1 199 ? -15.522 7.519 17.810 1.00 87.38 199 MET A O 1
ATOM 1460 N N . HIS A 1 200 ? -14.832 9.566 18.387 1.00 91.12 200 HIS A N 1
ATOM 1461 C CA . HIS A 1 200 ? -16.158 10.183 18.423 1.00 91.12 200 HIS A CA 1
ATOM 1462 C C . HIS A 1 200 ? -16.169 11.477 17.599 1.00 91.12 200 HIS A C 1
ATOM 1464 O O . HIS A 1 200 ? -15.153 11.882 17.034 1.00 91.12 200 HIS A O 1
ATOM 1470 N N . SER A 1 201 ? -17.315 12.160 17.535 1.00 81.62 201 SER A N 1
ATOM 1471 C CA . SER A 1 201 ? -17.485 13.408 16.765 1.00 81.62 201 SER A CA 1
ATOM 1472 C C . SER A 1 201 ? -16.526 14.550 17.143 1.00 81.62 201 SER A C 1
ATOM 1474 O O . SER A 1 201 ? -16.310 15.450 16.338 1.00 81.62 201 SER A O 1
ATOM 1476 N N . GLY A 1 202 ? -15.940 14.508 18.342 1.00 84.81 202 GLY A N 1
ATOM 1477 C CA . GLY A 1 202 ? -14.987 15.496 18.856 1.00 84.81 202 GLY A CA 1
ATOM 1478 C C . GLY A 1 202 ? -13.520 15.061 18.789 1.00 84.81 202 GLY A C 1
ATOM 1479 O O . GLY A 1 202 ? -12.673 15.801 19.274 1.00 84.81 202 GLY A O 1
ATOM 1480 N N . GLY A 1 203 ? -13.213 13.891 18.217 1.00 88.25 203 GLY A N 1
ATOM 1481 C CA . GLY A 1 203 ? -11.850 13.367 18.097 1.00 88.25 203 GLY A CA 1
ATOM 1482 C C . GLY A 1 203 ? -11.655 11.992 18.738 1.00 88.25 203 GLY A C 1
ATOM 1483 O O . GLY A 1 203 ? -12.612 11.259 18.996 1.00 88.25 203 GLY A O 1
ATOM 1484 N N . ALA A 1 204 ? -10.391 11.624 18.952 1.00 92.44 204 ALA A N 1
ATOM 1485 C CA . ALA A 1 204 ? -10.021 10.401 19.655 1.00 92.44 204 ALA A CA 1
ATOM 1486 C C . ALA A 1 204 ? -9.990 10.648 21.170 1.00 92.44 204 ALA A C 1
ATOM 1488 O O . ALA A 1 204 ? -9.447 11.653 21.625 1.00 92.44 204 ALA A O 1
ATOM 1489 N N . ALA A 1 205 ? -10.528 9.715 21.952 1.00 94.44 205 ALA A N 1
ATOM 1490 C CA . ALA A 1 205 ? -10.500 9.758 23.408 1.00 94.44 205 ALA A CA 1
ATOM 1491 C C . ALA A 1 205 ? -10.202 8.370 23.987 1.00 94.44 205 ALA A C 1
ATOM 1493 O O . ALA A 1 205 ? -10.601 7.347 23.432 1.00 94.44 205 ALA A O 1
ATOM 1494 N N . SER A 1 206 ? -9.511 8.333 25.126 1.00 95.44 206 SER A N 1
ATOM 1495 C CA . SER A 1 206 ? -9.309 7.115 25.913 1.00 95.44 206 SER A CA 1
ATOM 1496 C C . SER A 1 206 ? -10.085 7.251 27.214 1.00 95.44 206 SER A C 1
ATOM 1498 O O . SER A 1 206 ? -9.758 8.108 28.031 1.00 95.44 206 SER A O 1
ATOM 1500 N N . ILE A 1 207 ? -11.099 6.411 27.403 1.00 94.06 207 ILE A N 1
ATOM 1501 C CA . ILE A 1 207 ? -11.982 6.449 28.569 1.00 94.06 207 ILE A CA 1
ATOM 1502 C C . ILE A 1 207 ? -11.619 5.290 29.505 1.00 94.06 207 ILE A C 1
ATOM 1504 O O . ILE A 1 207 ? -11.702 4.135 29.080 1.00 94.06 207 ILE A O 1
ATOM 1508 N N . PRO A 1 208 ? -11.220 5.549 30.761 1.00 95.62 208 PRO A N 1
ATOM 1509 C CA . PRO A 1 208 ? -11.048 4.503 31.766 1.00 95.62 208 PRO A CA 1
ATOM 1510 C C . PRO A 1 208 ? -12.343 3.712 31.975 1.00 95.62 208 PRO A C 1
ATOM 1512 O O . PRO A 1 208 ? -13.425 4.296 32.048 1.00 95.62 208 PRO A O 1
ATOM 1515 N N . PHE A 1 209 ? -12.252 2.389 32.124 1.00 94.69 209 PHE A N 1
ATOM 1516 C CA . PHE A 1 209 ? -13.437 1.545 32.323 1.00 94.69 209 PHE A CA 1
ATOM 1517 C C . PHE A 1 209 ? -14.234 1.910 33.579 1.00 94.69 209 PHE A C 1
ATOM 1519 O O . PHE A 1 209 ? -15.451 1.750 33.599 1.00 94.69 209 PHE A O 1
ATOM 1526 N N . GLU A 1 210 ? -13.571 2.439 34.605 1.00 93.50 210 GLU A N 1
ATOM 1527 C CA . GLU A 1 210 ? -14.199 2.894 35.851 1.00 93.50 210 GLU A CA 1
ATOM 1528 C C . GLU A 1 210 ? -15.170 4.065 35.639 1.00 93.50 210 GLU A C 1
ATOM 1530 O O . GLU A 1 210 ? -16.126 4.208 36.397 1.00 93.50 210 GLU A O 1
ATOM 1535 N N . GLN A 1 211 ? -14.971 4.854 34.578 1.00 94.06 211 GLN A N 1
ATOM 1536 C CA . GLN A 1 211 ? -15.832 5.981 34.208 1.00 94.06 211 GLN A CA 1
ATOM 1537 C C . GLN A 1 211 ? -17.017 5.558 33.318 1.00 94.06 211 GLN A C 1
ATOM 1539 O O . GLN A 1 211 ? -17.885 6.375 33.004 1.00 94.06 211 GLN A O 1
ATOM 1544 N N . LEU A 1 212 ? -17.075 4.292 32.887 1.00 91.75 212 LEU A N 1
ATOM 1545 C CA . LEU A 1 212 ? -18.177 3.767 32.080 1.00 91.75 212 LEU A CA 1
ATOM 1546 C C . LEU A 1 212 ? -19.350 3.299 32.951 1.00 91.75 212 LEU A C 1
ATOM 1548 O O . LEU A 1 212 ? -19.183 2.791 34.067 1.00 91.75 212 LEU A O 1
ATOM 1552 N N . SER A 1 213 ? -20.560 3.395 32.395 1.00 90.31 213 SER A N 1
ATOM 1553 C CA . SER A 1 213 ? -21.761 2.828 33.015 1.00 90.31 213 SER A CA 1
ATOM 1554 C C . SER A 1 213 ? -21.594 1.319 33.279 1.00 90.31 213 SER A C 1
ATOM 1556 O O . SER A 1 213 ? -20.832 0.636 32.593 1.00 90.31 213 SER A O 1
ATOM 1558 N N . GLU A 1 214 ? -22.289 0.754 34.275 1.00 90.75 214 GLU A N 1
ATOM 1559 C CA . GLU A 1 214 ? -22.212 -0.696 34.553 1.00 90.75 214 GLU A CA 1
ATOM 1560 C C . GLU A 1 214 ? -22.645 -1.550 33.352 1.00 90.75 214 GLU A C 1
ATOM 1562 O O . GLU A 1 214 ? -22.066 -2.609 33.094 1.00 90.75 214 GLU A O 1
ATOM 1567 N N . ALA A 1 215 ? -23.633 -1.067 32.591 1.00 87.69 215 ALA A N 1
ATOM 1568 C CA . ALA A 1 215 ? -24.097 -1.716 31.372 1.00 87.69 215 ALA A CA 1
ATOM 1569 C C . ALA A 1 215 ? -22.982 -1.776 30.316 1.00 87.69 215 ALA A C 1
ATOM 1571 O O . ALA A 1 215 ? -22.728 -2.844 29.754 1.00 87.69 215 ALA A O 1
ATOM 1572 N N . ASP A 1 216 ? -22.268 -0.667 30.109 1.00 89.44 216 ASP A N 1
ATOM 1573 C CA . ASP A 1 216 ? -21.166 -0.592 29.147 1.00 89.44 216 ASP A CA 1
ATOM 1574 C C . ASP A 1 216 ? -19.941 -1.384 29.617 1.00 89.44 216 ASP A C 1
ATOM 1576 O O . ASP A 1 216 ? -19.346 -2.121 28.830 1.00 89.44 216 ASP A O 1
ATOM 1580 N N . ARG A 1 217 ? -19.604 -1.338 30.914 1.00 93.00 217 ARG A N 1
ATOM 1581 C CA . ARG A 1 217 ? -18.533 -2.168 31.497 1.00 93.00 217 ARG A CA 1
ATOM 1582 C C . ARG A 1 217 ? -18.765 -3.652 31.236 1.00 93.00 217 ARG A C 1
ATOM 1584 O O . ARG A 1 217 ? -17.850 -4.354 30.807 1.00 93.00 217 ARG A O 1
ATOM 1591 N N . LYS A 1 218 ? -19.995 -4.129 31.451 1.00 92.50 218 LYS A N 1
ATOM 1592 C CA . LYS A 1 218 ? -20.361 -5.527 31.194 1.00 92.50 218 LYS A CA 1
ATOM 1593 C C . LYS A 1 218 ? -20.331 -5.855 29.703 1.00 92.50 218 LYS A C 1
ATOM 1595 O O . LYS A 1 218 ? -19.859 -6.923 29.325 1.00 92.50 218 LYS A O 1
ATOM 1600 N N . LYS A 1 219 ? -20.805 -4.937 28.862 1.00 89.06 219 LYS A N 1
ATOM 1601 C CA . LYS A 1 219 ? -20.829 -5.093 27.405 1.00 89.06 219 LYS A CA 1
ATOM 1602 C C . LYS A 1 219 ? -19.431 -5.216 26.797 1.00 89.06 219 LYS A C 1
ATOM 1604 O O . LYS A 1 219 ? -19.241 -6.013 25.884 1.00 89.06 219 LYS A O 1
ATOM 1609 N N . PHE A 1 220 ? -18.465 -4.465 27.317 1.00 90.50 220 PHE A N 1
ATOM 1610 C CA . PHE A 1 220 ? -17.079 -4.483 26.845 1.00 90.50 220 PHE A CA 1
ATOM 1611 C C . PHE A 1 220 ? -16.177 -5.454 27.617 1.00 90.50 220 PHE A C 1
ATOM 1613 O O . PHE A 1 220 ? -14.979 -5.502 27.358 1.00 90.50 220 PHE A O 1
ATOM 1620 N N . GLY A 1 221 ? -16.726 -6.258 28.533 1.00 93.50 221 GLY A N 1
ATOM 1621 C CA . GLY A 1 221 ? -15.973 -7.310 29.218 1.00 93.50 221 GLY A CA 1
ATOM 1622 C C . GLY A 1 221 ? -14.903 -6.785 30.178 1.00 93.50 221 GLY A C 1
ATOM 1623 O O . GLY A 1 221 ? -13.809 -7.342 30.228 1.00 93.50 221 GLY A O 1
ATOM 1624 N N . PHE A 1 222 ? -15.200 -5.715 30.919 1.00 95.69 222 PHE A N 1
ATOM 1625 C CA . PHE A 1 222 ? -14.296 -5.196 31.946 1.00 95.69 222 PHE A CA 1
ATOM 1626 C C . PHE A 1 222 ? -14.024 -6.244 33.039 1.00 95.69 222 PHE A C 1
ATOM 1628 O O . PHE A 1 222 ? -14.957 -6.761 33.657 1.00 95.69 222 PHE A O 1
ATOM 1635 N N . ASP A 1 223 ? -12.742 -6.515 33.288 1.00 96.00 223 ASP A N 1
ATOM 1636 C CA . ASP A 1 223 ? -12.251 -7.420 34.329 1.00 96.00 223 ASP A CA 1
ATOM 1637 C C . ASP A 1 223 ? -11.433 -6.604 35.352 1.00 96.00 223 ASP A C 1
ATOM 1639 O O . ASP A 1 223 ? -10.328 -6.149 35.024 1.00 96.00 223 ASP A O 1
ATOM 1643 N N . PRO A 1 224 ? -11.958 -6.379 36.573 1.00 95.44 224 PRO A N 1
ATOM 1644 C CA . PRO A 1 224 ? -11.323 -5.505 37.556 1.00 95.44 224 PRO A CA 1
ATOM 1645 C C . PRO A 1 224 ? -9.952 -6.018 38.018 1.00 95.44 224 PRO A C 1
ATOM 1647 O O . PRO A 1 224 ? -9.086 -5.208 38.345 1.00 95.44 224 PRO A O 1
ATOM 1650 N N . GLU A 1 225 ? -9.714 -7.334 38.007 1.00 96.38 225 GLU A N 1
ATOM 1651 C CA . GLU A 1 225 ? -8.424 -7.899 38.417 1.00 96.38 225 GLU A CA 1
ATOM 1652 C C . GLU A 1 225 ? -7.345 -7.624 37.366 1.00 96.38 225 GLU A C 1
ATOM 1654 O O . GLU A 1 225 ? -6.238 -7.193 37.702 1.00 96.38 225 GLU A O 1
ATOM 1659 N N . LYS A 1 226 ? -7.677 -7.791 36.080 1.00 95.62 226 LYS A N 1
ATOM 1660 C CA . LYS A 1 226 ? -6.751 -7.488 34.975 1.00 95.62 226 LYS A CA 1
ATOM 1661 C C . LYS A 1 226 ? -6.458 -6.000 34.860 1.00 95.62 226 LYS A C 1
ATOM 1663 O O . LYS A 1 226 ? -5.317 -5.629 34.592 1.00 95.62 226 LYS A O 1
ATOM 1668 N N . ALA A 1 227 ? -7.460 -5.151 35.078 1.00 95.44 227 ALA A N 1
ATOM 1669 C CA . ALA A 1 227 ? -7.275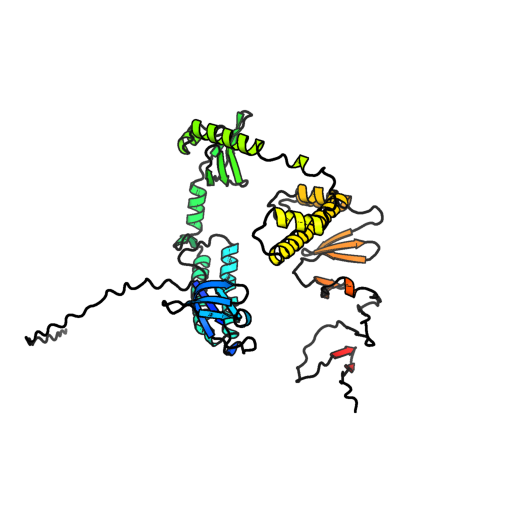 -3.704 35.084 1.00 95.44 227 ALA A CA 1
ATOM 1670 C C . ALA A 1 227 ? -6.315 -3.265 36.203 1.00 95.44 227 ALA A C 1
ATOM 1672 O O . ALA A 1 227 ? -5.381 -2.503 35.950 1.00 95.44 227 ALA A O 1
ATOM 1673 N N . ALA A 1 228 ? -6.482 -3.810 37.415 1.00 94.19 228 ALA A N 1
ATOM 1674 C CA . ALA A 1 228 ? -5.602 -3.533 38.549 1.00 94.19 228 ALA A CA 1
ATOM 1675 C C . ALA A 1 228 ? -4.161 -4.017 38.307 1.00 94.19 228 ALA A C 1
ATOM 1677 O O . ALA A 1 228 ? -3.209 -3.289 38.592 1.00 94.19 228 ALA A O 1
ATOM 1678 N N . GLN A 1 229 ? -3.988 -5.214 37.734 1.00 95.31 229 GLN A N 1
ATOM 1679 C CA . GLN A 1 229 ? -2.667 -5.736 37.365 1.00 95.31 229 GLN A CA 1
ATOM 1680 C C . GLN A 1 229 ? -1.981 -4.855 36.315 1.00 95.31 229 GLN A C 1
ATOM 1682 O O . GLN A 1 229 ? -0.820 -4.489 36.494 1.00 95.31 229 GLN A O 1
ATOM 1687 N N . PHE A 1 230 ? -2.708 -4.453 35.269 1.00 95.62 230 PHE A N 1
ATOM 1688 C CA . PHE A 1 230 ? -2.185 -3.577 34.220 1.00 95.62 230 PHE A CA 1
ATOM 1689 C C . PHE A 1 230 ? -1.789 -2.198 34.765 1.00 95.62 230 PHE A C 1
ATOM 1691 O O . PHE A 1 230 ? -0.751 -1.659 34.385 1.00 95.62 230 PHE A O 1
ATOM 1698 N N . ARG A 1 231 ? -2.565 -1.638 35.704 1.00 93.62 231 ARG A N 1
ATOM 1699 C CA . ARG A 1 231 ? -2.215 -0.389 36.400 1.00 93.62 231 ARG A CA 1
ATOM 1700 C C . ARG A 1 231 ? -0.941 -0.522 37.228 1.00 93.62 231 ARG A C 1
ATOM 1702 O O . ARG A 1 231 ? -0.052 0.314 37.091 1.00 93.62 231 ARG A O 1
ATOM 1709 N N . ALA A 1 232 ? -0.819 -1.585 38.021 1.00 94.19 232 ALA A N 1
ATOM 1710 C CA . ALA A 1 232 ? 0.374 -1.833 38.827 1.00 94.19 232 ALA A CA 1
ATOM 1711 C C . ALA A 1 232 ? 1.626 -2.051 37.959 1.00 94.19 232 ALA A C 1
ATOM 1713 O O . ALA A 1 232 ? 2.713 -1.589 38.303 1.00 94.19 232 ALA A O 1
ATOM 1714 N N . GLU A 1 233 ? 1.489 -2.735 36.820 1.00 94.19 233 GLU A N 1
ATOM 1715 C CA . GLU A 1 233 ? 2.580 -2.913 35.861 1.00 94.19 233 GLU A CA 1
ATOM 1716 C C . GLU A 1 233 ? 2.966 -1.589 35.192 1.00 94.19 233 GLU A C 1
ATOM 1718 O O . GLU A 1 233 ? 4.148 -1.248 35.144 1.00 94.19 233 GLU A O 1
ATOM 1723 N N . LYS A 1 234 ? 1.983 -0.794 34.756 1.00 93.69 234 LYS A N 1
ATOM 1724 C CA . LYS A 1 234 ? 2.211 0.527 34.160 1.00 93.69 234 LYS A CA 1
ATOM 1725 C C . LYS A 1 234 ? 2.881 1.495 35.140 1.00 93.69 234 LYS A C 1
ATOM 1727 O O . LYS A 1 234 ? 3.768 2.238 34.731 1.00 93.69 234 LYS A O 1
ATOM 1732 N N . GLU A 1 235 ? 2.512 1.471 36.419 1.00 93.50 235 GLU A N 1
ATOM 1733 C CA . GLU A 1 235 ? 3.140 2.285 37.469 1.00 93.50 235 GLU A CA 1
ATOM 1734 C C . GLU A 1 235 ? 4.576 1.825 37.774 1.00 93.50 235 GLU A C 1
ATOM 1736 O O . GLU A 1 235 ? 5.489 2.648 37.897 1.00 93.50 235 GLU A O 1
ATOM 1741 N N . LYS A 1 236 ? 4.829 0.509 37.796 1.00 93.12 236 LYS A N 1
ATOM 1742 C CA . LYS A 1 236 ? 6.195 -0.036 37.879 1.00 93.12 236 LYS A CA 1
ATOM 1743 C C . LYS A 1 236 ? 7.042 0.379 36.677 1.00 93.12 236 LYS A C 1
ATOM 1745 O O . LYS A 1 236 ? 8.173 0.818 36.856 1.00 93.12 236 LYS A O 1
ATOM 1750 N N . MET A 1 237 ? 6.506 0.304 35.459 1.00 90.62 237 MET A N 1
ATOM 1751 C CA . MET A 1 237 ? 7.213 0.779 34.266 1.00 90.62 237 MET A CA 1
ATOM 1752 C C . MET A 1 237 ? 7.472 2.290 34.324 1.00 90.62 237 MET A C 1
ATOM 1754 O O . MET A 1 237 ? 8.590 2.721 34.059 1.00 90.62 237 MET A O 1
ATOM 1758 N N . ALA A 1 238 ? 6.487 3.094 34.737 1.00 88.81 238 ALA A N 1
ATOM 1759 C CA . ALA A 1 238 ? 6.631 4.546 34.849 1.00 88.81 238 ALA A CA 1
ATOM 1760 C C . ALA A 1 238 ? 7.667 4.971 35.905 1.00 88.81 238 ALA A C 1
ATOM 1762 O O . ALA A 1 238 ? 8.397 5.931 35.682 1.00 88.81 238 ALA A O 1
ATOM 1763 N N . SER A 1 239 ? 7.767 4.247 37.023 1.00 86.12 239 SER A N 1
ATOM 1764 C CA . SER A 1 239 ? 8.770 4.490 38.075 1.00 86.12 239 SER A CA 1
ATOM 1765 C C . SER A 1 239 ? 10.168 3.966 37.732 1.00 86.12 239 SER A C 1
ATOM 1767 O O . SER A 1 239 ? 11.151 4.449 38.290 1.00 86.12 239 SER A O 1
ATOM 1769 N N . THR A 1 240 ? 10.273 3.004 36.809 1.00 85.25 240 THR A N 1
ATOM 1770 C CA . THR A 1 240 ? 11.564 2.470 36.339 1.00 85.25 240 THR A CA 1
ATOM 1771 C C . THR A 1 240 ? 12.166 3.324 35.219 1.00 85.25 240 THR A C 1
ATOM 1773 O O . THR A 1 240 ? 13.377 3.290 35.002 1.00 85.25 240 THR A O 1
ATOM 1776 N N . LEU A 1 241 ? 11.354 4.113 34.509 1.00 80.75 241 LEU A N 1
ATOM 1777 C CA . LEU A 1 241 ? 11.864 5.046 33.510 1.00 80.75 241 LEU A CA 1
ATOM 1778 C C . LEU A 1 241 ? 12.588 6.208 34.218 1.00 80.75 241 LEU A C 1
ATOM 1780 O O . LEU A 1 241 ? 11.970 6.905 35.026 1.00 80.75 241 LEU A O 1
ATOM 1784 N N . PRO A 1 242 ? 13.890 6.434 33.947 1.00 74.75 242 PRO A N 1
ATOM 1785 C CA . PRO A 1 242 ? 14.627 7.531 34.556 1.00 74.75 242 PRO A CA 1
ATOM 1786 C C . PRO A 1 242 ? 13.939 8.847 34.199 1.00 74.75 242 PRO A C 1
ATOM 1788 O O . PRO A 1 242 ? 13.700 9.138 33.026 1.00 74.75 242 PRO A O 1
ATOM 1791 N N . SER A 1 243 ? 13.592 9.623 35.227 1.00 70.81 243 SER A N 1
ATOM 1792 C CA . SER A 1 243 ? 12.910 10.903 35.062 1.00 70.81 243 SER A CA 1
ATOM 1793 C C . SER A 1 243 ? 13.698 11.780 34.074 1.00 70.81 243 SER A C 1
ATOM 1795 O O . SER A 1 243 ? 14.871 12.076 34.335 1.00 70.81 243 SER A O 1
ATOM 1797 N N . PRO A 1 244 ? 13.104 12.201 32.940 1.00 64.25 244 PRO A N 1
ATOM 1798 C CA . PRO A 1 244 ? 13.830 12.888 31.870 1.00 64.25 244 PRO A CA 1
ATOM 1799 C C . PRO A 1 244 ? 14.438 14.231 32.309 1.00 64.25 244 PRO A C 1
ATOM 1801 O O . PRO A 1 244 ? 15.323 14.753 31.637 1.00 64.25 244 PRO A O 1
ATOM 1804 N N . SER A 1 245 ? 14.033 14.773 33.462 1.00 56.19 245 SER A N 1
ATOM 1805 C CA . SER A 1 245 ? 14.578 16.021 34.006 1.00 56.19 245 SER A CA 1
ATOM 1806 C C . SER A 1 245 ? 15.980 15.906 34.611 1.00 56.19 245 SER A C 1
ATOM 1808 O O . SER A 1 245 ? 16.642 16.930 34.748 1.00 56.19 245 SER A O 1
ATOM 1810 N N . ALA A 1 246 ? 16.471 14.712 34.959 1.00 54.66 246 ALA A N 1
ATOM 1811 C CA . ALA A 1 246 ? 17.791 14.586 35.590 1.00 54.66 246 ALA A CA 1
ATOM 1812 C C . ALA A 1 246 ? 18.957 14.471 34.586 1.00 54.66 246 ALA A C 1
ATOM 1814 O O . ALA A 1 246 ? 20.109 14.653 34.970 1.00 54.66 246 ALA A O 1
ATOM 1815 N N . SER A 1 247 ? 18.683 14.210 33.302 1.00 50.62 247 SER A N 1
ATOM 1816 C CA . SER A 1 247 ? 19.727 13.948 32.295 1.00 50.62 247 SER A CA 1
ATOM 1817 C C . SER A 1 247 ? 20.245 15.196 31.560 1.00 50.62 247 SER A C 1
ATOM 1819 O O . SER A 1 247 ? 21.135 15.066 30.723 1.00 50.62 247 SER A O 1
ATOM 1821 N N . LEU A 1 248 ? 19.714 16.394 31.836 1.00 55.34 248 LEU A N 1
ATOM 1822 C CA . LEU A 1 248 ? 20.093 17.630 31.128 1.00 55.34 248 LEU A CA 1
ATOM 1823 C C . LEU A 1 248 ? 21.020 18.566 31.924 1.00 55.34 248 LEU A C 1
ATOM 1825 O O . LEU A 1 248 ? 21.416 19.600 31.400 1.00 55.34 248 LEU A O 1
ATOM 1829 N N . ALA A 1 249 ? 21.378 18.225 33.167 1.00 52.66 249 ALA A N 1
ATOM 1830 C CA . ALA A 1 249 ? 22.191 19.091 34.033 1.00 52.66 249 ALA A CA 1
ATOM 1831 C C . ALA A 1 249 ? 23.620 18.579 34.290 1.00 52.66 249 ALA A C 1
ATOM 1833 O O . ALA A 1 249 ? 24.371 19.208 35.036 1.00 52.66 249 ALA A O 1
ATOM 1834 N N . SER A 1 250 ? 24.029 17.458 33.691 1.00 56.53 250 SER A N 1
ATOM 1835 C CA . SER A 1 250 ? 25.447 17.095 33.691 1.00 56.53 250 SER A CA 1
ATOM 1836 C C . SER A 1 250 ? 26.183 18.030 32.726 1.00 56.53 250 SER A C 1
ATOM 1838 O O . SER A 1 250 ? 25.756 18.131 31.574 1.00 56.53 250 SER A O 1
ATOM 1840 N N . PRO A 1 251 ? 27.260 18.723 33.152 1.00 58.12 251 PRO A N 1
ATO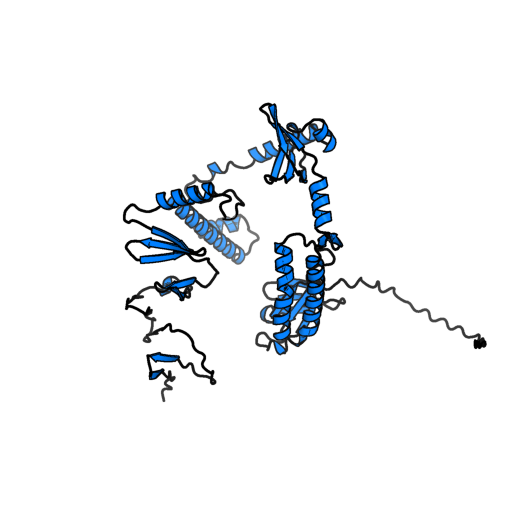M 1841 C CA . PRO A 1 251 ? 28.084 19.486 32.226 1.00 58.12 251 PRO A CA 1
ATOM 1842 C C . PRO A 1 251 ? 28.535 18.532 31.124 1.00 58.12 251 PRO A C 1
ATOM 1844 O O . PRO A 1 251 ? 29.095 17.472 31.412 1.00 58.12 251 PRO A O 1
ATOM 1847 N N . VAL A 1 252 ? 28.227 18.880 29.874 1.00 63.00 252 VAL A N 1
ATOM 1848 C CA . VAL A 1 252 ? 28.737 18.180 28.697 1.00 63.00 252 VAL A CA 1
ATOM 1849 C C . VAL A 1 252 ? 30.246 18.385 28.714 1.00 63.00 252 VAL A C 1
ATOM 1851 O O . VAL A 1 252 ? 30.756 19.387 28.227 1.00 63.00 252 VAL A O 1
ATOM 1854 N N . VAL A 1 253 ? 30.961 17.475 29.370 1.00 71.31 253 VAL A N 1
ATOM 1855 C CA . VAL A 1 253 ? 32.400 17.340 29.185 1.00 71.31 253 VAL A CA 1
ATOM 1856 C C . VAL A 1 253 ? 32.553 16.948 27.721 1.00 71.31 253 VAL A C 1
ATOM 1858 O O . VAL A 1 253 ? 31.961 15.954 27.296 1.00 71.31 253 VAL A O 1
ATOM 1861 N N . GLU A 1 254 ? 33.241 17.780 26.939 1.00 80.38 254 GLU A N 1
ATOM 1862 C CA . GLU A 1 254 ? 33.576 17.492 25.545 1.00 80.38 254 GLU A CA 1
ATOM 1863 C C . GLU A 1 254 ? 34.420 16.214 25.505 1.00 80.38 254 GLU A C 1
ATOM 1865 O O . GLU A 1 254 ? 35.641 16.249 25.608 1.00 80.38 254 GLU A O 1
ATOM 1870 N N . GLU A 1 255 ? 33.745 15.066 25.430 1.00 86.81 255 GLU A N 1
ATOM 1871 C CA . GLU A 1 255 ? 34.382 13.764 25.282 1.00 86.81 255 GLU A CA 1
ATOM 1872 C C . GLU A 1 255 ? 35.095 13.781 23.930 1.00 86.81 255 GLU A C 1
ATOM 1874 O O . GLU A 1 255 ? 34.462 13.937 22.875 1.00 86.81 255 GLU A O 1
ATOM 1879 N N . THR A 1 256 ? 36.420 13.691 23.982 1.00 92.69 256 THR A N 1
ATOM 1880 C CA . THR A 1 256 ? 37.272 13.778 22.796 1.00 92.69 256 THR A CA 1
ATOM 1881 C C . THR A 1 256 ? 37.013 12.594 21.862 1.00 92.69 256 THR A C 1
ATOM 1883 O O . THR A 1 256 ? 36.475 11.557 22.255 1.00 92.69 256 THR A O 1
ATOM 1886 N N . GLU A 1 257 ? 37.396 12.720 20.591 1.00 92.12 257 GLU A N 1
ATOM 1887 C CA . GLU A 1 257 ? 37.274 11.620 19.625 1.00 92.12 257 GLU A CA 1
ATOM 1888 C C . GLU A 1 257 ? 38.022 10.358 20.070 1.00 92.12 257 GLU A C 1
ATOM 1890 O O . GLU A 1 257 ? 37.539 9.243 19.863 1.00 92.12 257 GLU A O 1
ATOM 1895 N N . GLU A 1 258 ? 39.150 10.533 20.755 1.00 93.81 258 GLU A N 1
ATOM 1896 C CA . GLU A 1 258 ? 39.922 9.439 21.340 1.00 93.81 258 GLU A CA 1
ATOM 1897 C C . GLU A 1 258 ? 39.147 8.730 22.455 1.00 93.81 258 GLU A C 1
ATOM 1899 O O . GLU A 1 258 ? 39.113 7.499 22.492 1.00 93.81 258 GLU A O 1
ATOM 1904 N N . GLU A 1 259 ? 38.455 9.476 23.319 1.00 94.06 259 GLU A N 1
ATOM 1905 C CA . GLU A 1 259 ? 37.622 8.908 24.382 1.00 94.06 259 GLU A CA 1
ATOM 1906 C C . GLU A 1 259 ? 36.380 8.203 23.828 1.00 94.06 259 GLU A C 1
ATOM 1908 O O . GLU A 1 259 ? 36.083 7.085 24.251 1.00 94.06 259 GLU A O 1
ATOM 1913 N N . MET A 1 260 ? 35.705 8.789 22.830 1.00 94.94 260 MET A N 1
ATOM 1914 C CA . MET A 1 260 ? 34.578 8.142 22.143 1.00 94.94 260 MET A CA 1
ATOM 1915 C C . MET A 1 260 ? 35.013 6.836 21.472 1.00 94.94 260 MET A C 1
ATOM 1917 O O . MET A 1 260 ? 34.340 5.813 21.605 1.00 94.94 260 MET A O 1
ATOM 1921 N N . THR A 1 261 ? 36.172 6.844 20.809 1.00 94.69 261 THR A N 1
ATOM 1922 C CA . THR A 1 261 ? 36.742 5.651 20.173 1.00 94.69 261 THR A CA 1
ATOM 1923 C C . THR A 1 261 ? 37.116 4.599 21.218 1.00 94.69 261 THR A C 1
ATOM 1925 O O . THR A 1 261 ? 36.778 3.426 21.064 1.00 94.69 261 THR A O 1
ATOM 1928 N N . ALA A 1 262 ? 37.775 4.992 22.312 1.00 95.12 262 ALA A N 1
ATOM 1929 C CA . ALA A 1 262 ? 38.167 4.083 23.389 1.00 95.12 262 ALA A CA 1
ATOM 1930 C C . ALA A 1 262 ? 36.955 3.475 24.112 1.00 95.12 262 ALA A C 1
ATOM 1932 O O . ALA A 1 262 ? 36.976 2.299 24.485 1.00 95.12 262 ALA A O 1
ATOM 1933 N N . ARG A 1 263 ? 35.887 4.257 24.289 1.00 96.06 263 ARG A N 1
ATOM 1934 C CA . ARG A 1 263 ? 34.621 3.798 24.858 1.00 96.06 263 ARG A CA 1
ATOM 1935 C C . ARG A 1 263 ? 33.930 2.797 23.939 1.00 96.06 263 ARG A C 1
ATOM 1937 O O . ARG A 1 263 ? 33.591 1.715 24.409 1.00 96.06 263 ARG A O 1
ATOM 1944 N N . LEU A 1 264 ? 33.796 3.102 22.649 1.00 96.12 264 LEU A N 1
ATOM 1945 C CA . LEU A 1 264 ? 33.188 2.186 21.680 1.00 96.12 264 LEU A CA 1
ATOM 1946 C C . LEU A 1 264 ? 33.998 0.894 21.517 1.00 96.12 264 LEU A C 1
ATOM 1948 O O . LEU A 1 264 ? 33.406 -0.175 21.462 1.00 96.12 264 LEU A O 1
ATOM 1952 N N . LYS A 1 265 ? 35.336 0.957 21.550 1.00 96.62 265 LYS A N 1
ATOM 1953 C CA . LYS A 1 265 ? 36.201 -0.241 21.562 1.00 96.62 265 LYS A CA 1
ATOM 1954 C C . LYS A 1 265 ? 36.000 -1.118 22.795 1.00 96.62 265 LYS A C 1
ATOM 1956 O O . LYS A 1 265 ? 36.157 -2.332 22.716 1.00 96.62 265 LYS A O 1
ATOM 1961 N N . ARG A 1 266 ? 35.681 -0.516 23.943 1.00 96.38 266 ARG A N 1
ATOM 1962 C CA . ARG A 1 266 ? 35.386 -1.252 25.180 1.00 96.38 266 ARG A CA 1
ATOM 1963 C C . ARG A 1 266 ? 33.980 -1.848 25.166 1.00 96.38 266 ARG A C 1
ATOM 1965 O O . ARG A 1 266 ? 33.788 -2.937 25.693 1.00 96.38 266 ARG A O 1
ATOM 1972 N N . GLU A 1 267 ? 33.018 -1.113 24.617 1.00 96.56 267 GLU A N 1
ATOM 1973 C CA . GLU A 1 267 ? 31.605 -1.496 24.568 1.00 96.56 267 GLU A CA 1
ATOM 1974 C C . GLU A 1 267 ? 31.330 -2.546 23.479 1.00 96.56 267 GLU A C 1
ATOM 1976 O O . GLU A 1 267 ? 30.504 -3.430 23.687 1.00 96.56 267 GLU A O 1
ATOM 1981 N N . PHE A 1 268 ? 32.082 -2.500 22.375 1.00 95.94 268 PHE A N 1
ATOM 1982 C CA . PHE A 1 268 ? 31.934 -3.375 21.210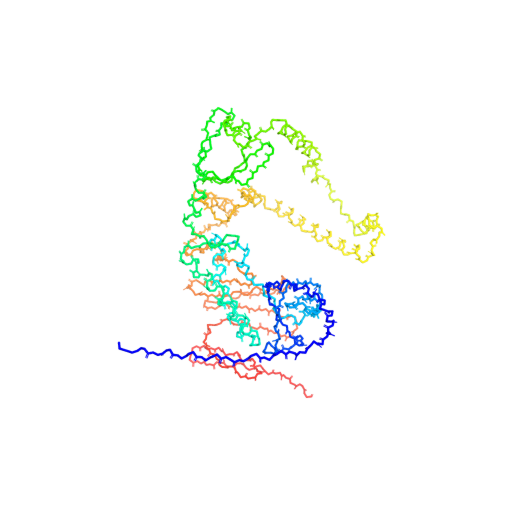 1.00 95.94 268 PHE A CA 1
ATOM 1983 C C . PHE A 1 268 ? 33.290 -3.962 20.765 1.00 95.94 268 PHE A C 1
ATOM 1985 O O . PHE A 1 268 ? 33.797 -3.612 19.694 1.00 95.94 268 PHE A O 1
ATOM 1992 N N . PRO A 1 269 ? 33.923 -4.840 21.569 1.00 95.56 269 PRO A N 1
ATOM 1993 C CA . PRO A 1 269 ? 35.242 -5.404 21.258 1.00 95.56 269 PRO A CA 1
ATOM 1994 C C . PRO A 1 269 ? 35.260 -6.288 19.998 1.00 95.56 269 PRO A C 1
ATOM 1996 O O . PRO A 1 269 ? 36.324 -6.556 19.447 1.00 95.56 269 PRO A O 1
ATOM 1999 N N . GLU A 1 270 ? 34.099 -6.767 19.552 1.00 96.12 270 GLU A N 1
ATOM 2000 C CA . GLU A 1 270 ? 33.928 -7.599 18.361 1.00 96.12 270 GLU A CA 1
ATOM 2001 C C . GLU A 1 270 ? 33.833 -6.811 17.047 1.00 96.12 270 GLU A C 1
ATOM 2003 O O . GLU A 1 270 ? 33.877 -7.411 15.970 1.00 96.12 270 GLU A O 1
ATOM 2008 N N . LYS A 1 271 ? 33.669 -5.485 17.114 1.00 93.69 271 LYS A N 1
ATOM 2009 C CA . LYS A 1 271 ? 33.538 -4.628 15.933 1.00 93.69 271 LYS A CA 1
ATOM 2010 C C . LYS A 1 271 ? 34.900 -4.314 15.329 1.00 93.69 271 LYS A C 1
ATOM 2012 O O . LYS A 1 271 ? 35.897 -4.179 16.036 1.00 93.69 271 LYS A O 1
ATOM 2017 N N . SER A 1 272 ? 34.940 -4.199 14.002 1.00 96.94 272 SER A N 1
ATOM 2018 C CA . SER A 1 272 ? 36.166 -3.794 13.320 1.00 96.94 272 SER A CA 1
ATOM 2019 C C . SER A 1 272 ? 36.481 -2.324 13.614 1.00 96.94 272 SER A C 1
ATOM 2021 O O . SER A 1 272 ? 35.584 -1.532 13.907 1.00 96.94 272 SER A O 1
ATOM 2023 N N . ASP A 1 273 ? 37.752 -1.930 13.495 1.00 94.88 273 ASP A N 1
ATOM 2024 C CA . ASP A 1 273 ? 38.152 -0.523 13.655 1.00 94.88 273 ASP A CA 1
ATOM 2025 C C . ASP A 1 273 ? 37.398 0.413 12.690 1.00 94.88 273 ASP A C 1
ATOM 2027 O O . ASP A 1 273 ? 37.126 1.561 13.037 1.00 94.88 273 ASP A O 1
ATOM 2031 N N . LEU A 1 274 ? 37.025 -0.084 11.503 1.00 94.69 274 LEU A N 1
ATOM 2032 C CA . LEU A 1 274 ? 36.252 0.668 10.515 1.00 94.69 274 LEU A CA 1
ATOM 2033 C C . LEU A 1 274 ? 34.809 0.909 10.982 1.00 94.69 274 LEU A C 1
ATOM 2035 O O . LEU A 1 274 ? 34.331 2.037 10.894 1.00 94.69 274 LEU A O 1
ATOM 2039 N N . ASP A 1 275 ? 34.149 -0.114 11.534 1.00 91.44 275 ASP A N 1
ATOM 2040 C CA . ASP A 1 275 ? 32.788 0.022 12.076 1.00 91.44 275 ASP A CA 1
ATOM 2041 C C . ASP A 1 275 ? 32.766 1.013 13.249 1.00 91.44 275 ASP A C 1
ATOM 2043 O O . ASP A 1 275 ? 31.857 1.830 13.379 1.00 91.44 275 ASP A O 1
ATOM 2047 N N . ILE A 1 276 ? 33.794 0.968 14.103 1.00 95.88 276 ILE A N 1
ATOM 2048 C CA . ILE A 1 276 ? 33.916 1.892 15.235 1.00 95.88 276 ILE A CA 1
ATOM 2049 C C . ILE A 1 276 ? 34.100 3.330 14.743 1.00 95.88 276 ILE A C 1
ATOM 2051 O O . ILE A 1 276 ? 33.487 4.238 15.301 1.00 95.88 276 ILE A O 1
ATOM 2055 N N . PHE A 1 277 ? 34.888 3.547 13.688 1.00 94.31 277 PHE A N 1
ATOM 2056 C CA . PHE A 1 277 ? 35.067 4.874 13.097 1.00 94.31 277 PHE A CA 1
ATOM 2057 C C . PHE A 1 277 ? 33.753 5.446 12.539 1.00 94.31 277 PHE A C 1
ATOM 2059 O O . PHE A 1 277 ? 33.431 6.609 12.784 1.00 94.31 277 PHE A O 1
ATOM 2066 N N . GLU A 1 278 ? 32.954 4.625 11.853 1.00 93.69 278 GLU A N 1
ATOM 2067 C CA . GLU A 1 278 ? 31.636 5.029 11.349 1.00 93.69 278 GLU A CA 1
ATOM 2068 C C . GLU A 1 278 ? 30.681 5.395 12.499 1.00 93.69 278 GLU A C 1
ATOM 2070 O O . GLU A 1 278 ? 30.055 6.458 12.481 1.00 93.69 278 GLU A O 1
ATOM 2075 N N . MET A 1 279 ? 30.660 4.591 13.568 1.00 94.62 279 MET A N 1
ATOM 2076 C CA . MET A 1 279 ? 29.868 4.872 14.771 1.00 94.62 279 MET A CA 1
ATOM 2077 C C . MET A 1 279 ? 30.284 6.177 15.474 1.00 94.62 279 MET A C 1
ATOM 2079 O O . MET A 1 279 ? 29.422 6.913 15.963 1.00 94.62 279 MET A O 1
ATOM 2083 N N . VAL A 1 280 ? 31.583 6.504 15.513 1.00 96.12 280 VAL A N 1
ATOM 2084 C CA . VAL A 1 280 ? 32.072 7.799 16.028 1.00 96.12 280 VAL A CA 1
ATOM 2085 C C . VAL A 1 280 ? 31.558 8.956 15.165 1.00 96.12 280 VAL A C 1
ATOM 2087 O O . VAL A 1 280 ? 31.107 9.970 15.708 1.00 96.12 280 VAL A O 1
ATOM 2090 N N . GLY A 1 281 ? 31.572 8.803 13.838 1.00 92.31 281 GLY A N 1
ATOM 2091 C CA . GLY A 1 281 ? 31.032 9.789 12.899 1.00 92.31 281 GLY A CA 1
ATOM 2092 C C . GLY A 1 281 ? 29.544 10.071 13.128 1.00 92.31 281 GLY A C 1
ATOM 2093 O O . GLY A 1 281 ? 29.141 11.231 13.248 1.00 92.31 281 GLY A O 1
ATOM 2094 N N . GLU A 1 282 ? 28.730 9.025 13.287 1.00 92.94 282 GLU A N 1
ATOM 2095 C CA . GLU A 1 282 ? 27.302 9.174 13.591 1.00 92.94 282 GLU A CA 1
ATOM 2096 C C . GLU A 1 282 ? 27.046 9.864 14.938 1.00 92.94 282 GLU A C 1
ATOM 2098 O O . GLU A 1 282 ? 26.133 10.688 15.063 1.00 92.94 282 GLU A O 1
ATOM 2103 N N . LEU A 1 283 ? 27.838 9.536 15.965 1.00 93.19 283 LEU A N 1
ATOM 2104 C CA . LEU A 1 283 ? 27.720 10.159 17.284 1.00 93.19 283 LEU A CA 1
ATOM 2105 C C . LEU A 1 283 ? 28.066 11.649 17.241 1.00 93.19 283 LEU A C 1
ATOM 2107 O O . LEU A 1 283 ? 27.367 12.444 17.874 1.00 93.19 283 LEU A O 1
ATOM 2111 N N . LYS A 1 284 ? 29.086 12.044 16.467 1.00 92.75 284 LYS A N 1
ATOM 2112 C CA . LYS A 1 284 ? 29.423 13.457 16.237 1.00 92.75 284 LYS A CA 1
ATOM 2113 C C . LYS A 1 284 ? 28.272 14.201 15.563 1.00 92.75 284 LYS A C 1
ATOM 2115 O O . LYS A 1 284 ? 27.825 15.214 16.097 1.00 92.75 284 LYS A O 1
ATOM 2120 N N . ALA A 1 285 ? 27.730 13.659 14.472 1.00 86.94 285 ALA A N 1
ATOM 2121 C CA . ALA A 1 285 ? 26.608 14.272 13.760 1.00 86.94 285 ALA A CA 1
ATOM 2122 C C . ALA A 1 285 ? 25.373 14.443 14.666 1.00 86.94 285 ALA A C 1
ATOM 2124 O O . ALA A 1 285 ? 24.749 15.505 14.697 1.00 86.94 285 ALA A O 1
ATOM 2125 N N . LYS A 1 286 ? 25.051 13.429 15.483 1.00 88.06 286 LYS A N 1
ATOM 2126 C CA . LYS A 1 286 ? 23.953 13.509 16.463 1.00 88.06 286 LYS A CA 1
ATOM 2127 C C . LYS A 1 286 ? 24.211 14.558 17.546 1.00 88.06 286 LYS A C 1
ATOM 2129 O O . LYS A 1 286 ? 23.281 15.270 17.926 1.00 88.06 286 LYS A O 1
ATOM 2134 N N . ARG A 1 287 ? 25.447 14.674 18.045 1.00 87.62 287 ARG A N 1
ATOM 2135 C CA . ARG A 1 287 ? 25.825 15.704 19.030 1.00 87.62 287 ARG A CA 1
ATOM 2136 C C . ARG A 1 287 ? 25.721 17.107 18.450 1.00 87.62 287 ARG A C 1
ATOM 2138 O O . ARG A 1 287 ? 25.174 17.979 19.113 1.00 87.62 287 ARG A O 1
ATOM 2145 N N . GLU A 1 288 ? 26.172 17.318 17.221 1.00 85.88 288 GLU A N 1
ATOM 2146 C CA . GLU A 1 288 ? 26.069 18.610 16.539 1.00 85.88 288 GLU A CA 1
ATOM 2147 C C . GLU A 1 288 ? 24.611 19.000 16.265 1.00 85.88 288 GLU A C 1
ATOM 2149 O O . GLU A 1 288 ? 24.210 20.142 16.503 1.00 85.88 288 GLU A O 1
ATOM 2154 N N . GLN A 1 289 ? 23.776 18.038 15.863 1.00 78.56 289 GLN A N 1
ATOM 2155 C CA . GLN A 1 289 ? 22.338 18.254 15.713 1.00 78.56 289 GLN A CA 1
ATOM 2156 C C . GLN A 1 289 ? 21.678 18.608 17.056 1.00 78.56 289 GLN A C 1
ATOM 2158 O O . GLN A 1 289 ? 20.852 19.521 17.121 1.00 78.56 289 GLN A O 1
ATOM 2163 N N . ALA A 1 290 ? 22.050 17.920 18.140 1.00 81.56 290 ALA A N 1
ATOM 2164 C CA . ALA A 1 290 ? 21.554 18.213 19.482 1.00 81.56 290 ALA A CA 1
ATOM 2165 C C . ALA A 1 290 ? 22.033 19.583 19.992 1.00 81.56 290 ALA A C 1
ATOM 2167 O O . ALA A 1 290 ? 21.233 20.324 20.557 1.00 81.56 290 ALA A O 1
ATOM 2168 N N . ALA A 1 291 ? 23.293 19.951 19.741 1.00 82.62 291 ALA A N 1
ATOM 2169 C CA . ALA A 1 291 ? 23.856 21.253 20.090 1.00 82.62 291 ALA A CA 1
ATOM 2170 C C . ALA A 1 291 ? 23.183 22.387 19.307 1.00 82.62 291 ALA A C 1
ATOM 2172 O O . ALA A 1 291 ? 22.806 23.395 19.896 1.00 82.62 291 ALA A O 1
ATOM 2173 N N . THR A 1 292 ? 22.947 22.201 18.006 1.00 76.62 292 THR A N 1
ATOM 2174 C CA . THR A 1 292 ? 22.184 23.144 17.175 1.00 76.62 292 THR A CA 1
ATOM 2175 C C . THR A 1 292 ? 20.755 23.293 17.691 1.00 76.62 292 THR A C 1
ATOM 2177 O O . THR A 1 292 ? 20.260 24.408 17.836 1.00 76.62 292 THR A O 1
ATOM 2180 N N . LYS A 1 293 ? 20.099 22.185 18.053 1.00 74.50 293 LYS A N 1
ATOM 2181 C CA . LYS A 1 293 ? 18.756 22.209 18.645 1.00 74.50 293 LYS A CA 1
ATOM 2182 C C . LYS A 1 293 ? 18.731 22.920 20.003 1.00 74.50 293 LYS A C 1
ATOM 2184 O O . LYS A 1 293 ? 17.780 23.646 20.278 1.00 74.50 293 LYS A O 1
ATOM 2189 N N . ALA A 1 294 ? 19.753 22.723 20.834 1.00 77.12 294 ALA A N 1
ATOM 2190 C CA . ALA A 1 294 ? 19.895 23.399 22.120 1.00 77.12 294 ALA A CA 1
ATOM 2191 C C . ALA A 1 294 ? 20.145 24.905 21.939 1.00 77.12 294 ALA A C 1
ATOM 2193 O O . ALA A 1 294 ? 19.446 25.701 22.553 1.00 77.12 294 ALA A O 1
ATOM 2194 N N . ARG A 1 295 ? 21.037 25.303 21.018 1.00 79.81 295 ARG A N 1
ATOM 2195 C CA . ARG A 1 295 ? 21.241 26.715 20.644 1.00 79.81 295 ARG A CA 1
ATOM 2196 C C . ARG A 1 295 ? 19.956 27.355 20.137 1.00 79.81 295 ARG A C 1
ATOM 2198 O O . ARG A 1 295 ? 19.603 28.429 20.593 1.00 79.81 295 ARG A O 1
ATOM 2205 N N . MET A 1 296 ? 19.204 26.671 19.273 1.00 67.50 296 MET A N 1
ATOM 2206 C CA . MET A 1 296 ? 17.900 27.164 18.816 1.00 67.50 296 MET A CA 1
ATOM 2207 C C . MET A 1 296 ? 16.886 27.308 19.957 1.00 67.50 296 MET A C 1
ATOM 2209 O O . MET A 1 296 ? 16.043 28.201 19.911 1.00 67.50 296 MET A O 1
ATOM 2213 N N . ALA A 1 297 ? 16.945 26.445 20.974 1.00 69.94 297 ALA A N 1
ATOM 2214 C CA . ALA A 1 297 ? 16.077 26.552 22.141 1.00 69.94 297 ALA A CA 1
ATOM 2215 C C . ALA A 1 297 ? 16.444 27.749 23.037 1.00 69.94 297 ALA A C 1
ATOM 2217 O O . ALA A 1 297 ? 15.534 28.418 23.528 1.00 69.94 297 ALA A O 1
ATOM 2218 N N . ASP A 1 298 ? 17.740 28.037 23.195 1.00 73.06 298 ASP A N 1
ATOM 2219 C CA . ASP A 1 298 ? 18.253 29.167 23.982 1.00 73.06 298 ASP A CA 1
ATOM 2220 C C . ASP A 1 298 ? 18.105 30.515 23.258 1.00 73.06 298 ASP A C 1
ATOM 2222 O O . ASP A 1 298 ? 17.731 31.510 23.876 1.00 73.06 298 ASP A O 1
ATOM 2226 N N . GLU A 1 299 ? 18.368 30.562 21.948 1.00 73.94 299 GLU A N 1
ATOM 2227 C CA . GLU A 1 299 ? 18.293 31.787 21.138 1.00 73.94 299 GLU A CA 1
ATOM 2228 C C . GLU A 1 299 ? 16.847 32.188 20.816 1.00 73.94 299 GLU A C 1
ATOM 2230 O O . GLU A 1 299 ? 16.544 33.376 20.690 1.00 73.94 299 GLU A O 1
ATOM 2235 N N . PHE A 1 300 ? 15.931 31.216 20.725 1.00 78.81 300 PHE A N 1
ATOM 2236 C CA . PHE A 1 300 ? 14.534 31.456 20.353 1.00 78.81 300 PHE A CA 1
ATOM 2237 C C . PHE A 1 300 ? 13.539 30.831 21.350 1.00 78.81 300 PHE A C 1
ATOM 2239 O O . PHE A 1 300 ? 12.701 30.002 20.969 1.00 78.81 300 PHE A O 1
ATOM 2246 N N . PRO A 1 301 ? 13.539 31.253 22.631 1.00 70.88 301 PRO A N 1
ATOM 2247 C CA . PRO A 1 301 ? 12.651 30.695 23.654 1.00 70.88 301 PRO A CA 1
ATOM 2248 C C . PRO A 1 301 ? 11.161 30.907 23.324 1.00 70.88 301 PRO A C 1
ATOM 2250 O O . PRO A 1 301 ? 10.310 30.083 23.667 1.00 70.88 301 PRO A O 1
ATOM 2253 N N . SER A 1 302 ? 10.826 31.973 22.590 1.00 62.09 302 SER A N 1
ATOM 2254 C CA . SER A 1 302 ? 9.484 32.235 22.050 1.00 62.09 302 SER A CA 1
ATOM 2255 C C . SER A 1 302 ? 9.080 31.253 20.940 1.00 62.09 302 SER A C 1
ATOM 2257 O O . SER A 1 302 ? 7.920 30.847 20.888 1.00 62.09 302 SER A O 1
ATOM 2259 N N . PHE A 1 303 ? 10.021 30.799 20.107 1.00 51.78 303 PHE A N 1
ATOM 2260 C CA . PHE A 1 303 ? 9.786 29.786 19.071 1.00 51.78 303 PHE A CA 1
ATOM 2261 C C . PHE A 1 303 ? 9.594 28.389 19.678 1.00 51.78 303 PHE A C 1
ATOM 2263 O O . PHE A 1 303 ? 8.708 27.647 19.264 1.00 51.78 303 PHE A O 1
ATOM 2270 N N . GLN A 1 304 ? 10.339 28.062 20.736 1.00 52.34 304 GLN A N 1
ATOM 2271 C CA . GLN A 1 304 ? 10.115 26.869 21.563 1.00 52.34 304 GLN A CA 1
ATOM 2272 C C . GLN A 1 304 ? 8.722 26.873 22.206 1.00 52.34 304 GLN A C 1
ATOM 2274 O O . GLN A 1 304 ? 8.010 25.871 22.147 1.00 52.34 304 GLN A O 1
ATOM 2279 N N . LYS A 1 305 ? 8.284 28.012 22.757 1.00 58.09 305 LYS A N 1
ATOM 2280 C CA . LYS A 1 305 ? 6.933 28.182 23.321 1.00 58.09 305 LYS A CA 1
ATOM 2281 C C . LYS A 1 305 ? 5.837 28.045 22.253 1.00 58.09 305 LYS A C 1
ATOM 2283 O O . LYS A 1 305 ? 4.772 27.496 22.531 1.00 58.09 305 LYS A O 1
ATOM 2288 N N . LEU A 1 306 ? 6.113 28.484 21.024 1.00 52.62 306 LEU A N 1
ATOM 2289 C CA . LEU A 1 306 ? 5.238 28.308 19.864 1.00 52.62 306 LEU A CA 1
ATOM 2290 C C . LEU A 1 306 ? 5.147 26.831 19.441 1.00 52.62 306 LEU A C 1
ATOM 2292 O O . LEU A 1 306 ? 4.051 26.303 19.316 1.00 52.62 306 LEU A O 1
ATOM 2296 N N . ILE A 1 307 ? 6.278 26.133 19.298 1.00 53.97 307 ILE A N 1
ATOM 2297 C CA . ILE A 1 307 ? 6.308 24.699 18.957 1.00 53.97 307 ILE A CA 1
ATOM 2298 C C . ILE A 1 307 ? 5.639 23.858 20.050 1.00 53.97 307 ILE A C 1
ATOM 2300 O O . ILE A 1 307 ? 4.881 22.948 19.742 1.00 53.97 307 ILE A O 1
ATOM 2304 N N . SER A 1 308 ? 5.871 24.185 21.321 1.00 52.53 308 SER A N 1
ATOM 2305 C CA . SER A 1 308 ? 5.306 23.459 22.467 1.00 52.53 308 SER A CA 1
ATOM 2306 C C . SER A 1 308 ? 3.807 23.706 22.669 1.00 52.53 308 SER A C 1
ATOM 2308 O O . SER A 1 308 ? 3.144 22.911 23.328 1.00 52.53 308 SER A O 1
ATOM 2310 N N . SER A 1 309 ? 3.269 24.810 22.135 1.00 50.53 309 SER A N 1
ATOM 2311 C CA . SER A 1 309 ? 1.827 25.109 22.148 1.00 50.53 309 SER A CA 1
ATOM 2312 C C . SER A 1 309 ? 1.085 24.555 20.929 1.00 50.53 309 SER A C 1
ATOM 2314 O O . SER A 1 309 ? -0.145 24.580 20.901 1.00 50.53 309 SER A O 1
ATOM 2316 N N . LEU A 1 310 ? 1.809 24.015 19.946 1.00 41.25 310 LEU A N 1
ATOM 2317 C CA . LEU A 1 310 ? 1.240 23.233 18.857 1.00 41.25 310 LEU A CA 1
ATOM 2318 C C . LEU A 1 310 ? 1.172 21.768 19.312 1.00 41.25 310 LEU A C 1
ATOM 2320 O O . LEU A 1 310 ? 2.199 21.114 19.481 1.00 41.25 310 LEU A O 1
ATOM 2324 N N . GLU A 1 311 ? -0.039 21.258 19.554 1.00 38.22 311 GLU A N 1
ATOM 2325 C CA . GLU A 1 311 ? -0.237 19.865 19.972 1.00 38.22 311 GLU A CA 1
ATOM 2326 C C . GLU A 1 311 ? 0.417 18.879 18.980 1.00 38.22 311 GLU A C 1
ATOM 2328 O O . GLU A 1 311 ? 0.350 19.097 17.761 1.00 38.22 311 GLU A O 1
ATOM 2333 N N . PRO A 1 312 ? 1.011 17.764 19.454 1.00 36.50 312 PRO A N 1
ATOM 2334 C CA . PRO A 1 312 ? 1.607 16.770 18.570 1.00 36.50 312 PRO A CA 1
ATOM 2335 C C . PRO A 1 312 ? 0.525 16.162 17.665 1.00 36.50 312 PRO A C 1
ATOM 2337 O O . PRO A 1 312 ? -0.310 15.383 18.117 1.00 36.50 312 PRO A O 1
ATOM 2340 N N . GLY A 1 313 ? 0.539 16.522 16.379 1.00 44.69 313 GLY A N 1
ATOM 2341 C CA . GLY A 1 313 ? -0.406 16.023 15.372 1.00 44.69 313 GLY A CA 1
ATOM 2342 C C . GLY A 1 313 ? -1.385 17.058 14.809 1.00 44.69 313 GLY A C 1
ATOM 2343 O O . GLY A 1 313 ? -2.145 16.726 13.897 1.00 44.69 313 GLY A O 1
ATOM 2344 N N . ALA A 1 314 ? -1.357 18.313 15.266 1.00 36.94 314 ALA A N 1
ATOM 2345 C CA . ALA A 1 314 ? -2.120 19.376 14.621 1.00 36.94 314 ALA A CA 1
ATOM 2346 C C . ALA A 1 314 ? -1.482 19.742 13.267 1.00 36.94 314 ALA A C 1
ATOM 2348 O O . ALA A 1 314 ? -0.351 20.225 13.199 1.00 36.94 314 ALA A O 1
ATOM 2349 N N . SER A 1 315 ? -2.207 19.529 12.160 1.00 40.00 315 SER A N 1
ATOM 2350 C CA . SER A 1 315 ? -1.822 20.126 10.874 1.00 40.00 315 SER A CA 1
ATOM 2351 C C . SER A 1 315 ? -1.737 21.647 11.045 1.00 40.00 315 SER A C 1
ATOM 2353 O O . SER A 1 315 ? -2.563 22.213 11.760 1.00 40.00 315 SER A O 1
ATOM 2355 N N . ALA A 1 316 ? -0.801 22.315 10.366 1.00 40.22 316 ALA A N 1
ATOM 2356 C CA . ALA A 1 316 ? -0.571 23.766 10.440 1.00 40.22 316 ALA A CA 1
ATOM 2357 C C . ALA A 1 316 ? -1.719 24.639 9.863 1.00 40.22 316 ALA A C 1
ATOM 2359 O O . ALA A 1 316 ? -1.489 25.709 9.299 1.00 40.22 316 ALA A O 1
ATOM 2360 N N . ARG A 1 317 ? -2.973 24.188 9.967 1.00 40.22 317 ARG A N 1
ATOM 2361 C CA . ARG A 1 317 ? -4.183 24.978 9.750 1.00 40.22 317 ARG A CA 1
ATOM 2362 C C . ARG A 1 317 ? -4.849 25.255 11.101 1.00 40.22 317 ARG A C 1
ATOM 2364 O O . ARG A 1 317 ? -5.321 24.309 11.727 1.00 40.22 317 ARG A O 1
ATOM 2371 N N . PRO A 1 318 ? -4.953 26.523 11.535 1.00 41.56 318 PRO A N 1
ATOM 2372 C CA . PRO A 1 318 ? -5.739 26.855 12.715 1.00 41.56 318 PRO A CA 1
ATOM 2373 C C . PRO A 1 318 ? -7.209 26.498 12.468 1.00 41.56 318 PRO A C 1
ATOM 2375 O O . PRO A 1 318 ? -7.782 26.854 11.437 1.00 41.56 318 PRO A O 1
ATOM 2378 N N . ALA A 1 319 ? -7.802 25.760 13.407 1.00 44.25 319 ALA A N 1
ATOM 2379 C CA . ALA A 1 319 ? -9.141 25.187 13.275 1.00 44.25 319 ALA A CA 1
ATOM 2380 C C . ALA A 1 319 ? -10.271 26.235 13.330 1.00 44.25 319 ALA A C 1
ATOM 2382 O O . ALA A 1 319 ? -11.389 25.953 12.901 1.00 44.25 319 ALA A O 1
ATOM 2383 N N . ASN A 1 320 ? -10.001 27.441 13.841 1.00 53.25 320 ASN A N 1
ATOM 2384 C CA . ASN A 1 320 ? -10.959 28.546 13.903 1.00 53.25 320 ASN A CA 1
ATOM 2385 C C . ASN A 1 320 ? -10.263 29.923 13.929 1.00 53.25 320 ASN A C 1
ATOM 2387 O O . ASN A 1 320 ? -9.040 30.027 14.070 1.00 53.25 320 ASN A O 1
ATOM 2391 N N . ALA A 1 321 ? -11.067 30.980 13.769 1.00 48.69 321 ALA A N 1
ATOM 2392 C CA . ALA A 1 321 ? -10.613 32.368 13.684 1.00 48.69 321 ALA A CA 1
ATOM 2393 C C . ALA A 1 321 ? -9.879 32.845 14.950 1.00 48.69 321 ALA A C 1
ATOM 2395 O O . ALA A 1 321 ? -8.900 33.577 14.838 1.00 48.69 321 ALA A O 1
ATOM 2396 N N . ASP A 1 322 ? -10.280 32.375 16.131 1.00 52.88 322 ASP A N 1
ATOM 2397 C CA . ASP A 1 322 ? -9.665 32.780 17.400 1.00 52.88 322 ASP A CA 1
ATOM 2398 C C . ASP A 1 322 ? -8.242 32.227 17.551 1.00 52.88 322 ASP A C 1
ATOM 2400 O O . ASP A 1 322 ? -7.327 32.949 17.949 1.00 52.88 322 ASP A O 1
ATOM 2404 N N . THR A 1 323 ? -8.015 30.978 17.128 1.00 49.88 323 THR A N 1
ATOM 2405 C CA . THR A 1 323 ? -6.671 30.368 17.108 1.00 49.88 323 THR A CA 1
ATOM 2406 C C . THR A 1 323 ? -5.745 31.098 16.127 1.00 49.88 323 THR A C 1
ATOM 2408 O O . THR A 1 323 ? -4.559 31.282 16.394 1.00 49.88 323 THR A O 1
ATOM 2411 N N . PHE A 1 324 ? -6.292 31.558 14.997 1.00 49.53 324 PHE A N 1
ATOM 2412 C CA . PHE A 1 324 ? -5.550 32.340 14.008 1.00 49.53 324 PHE A CA 1
ATOM 2413 C C . PHE A 1 324 ? -5.204 33.747 14.517 1.00 49.53 324 PHE A C 1
ATOM 2415 O O . PHE A 1 324 ? -4.064 34.180 14.367 1.00 49.53 324 PHE A O 1
ATOM 2422 N N . ASN A 1 325 ? -6.144 34.431 15.172 1.00 57.53 325 ASN A N 1
ATOM 2423 C CA . ASN A 1 325 ? -5.904 35.748 15.766 1.00 57.53 325 ASN A CA 1
ATOM 2424 C C . ASN A 1 325 ? -4.836 35.672 16.865 1.00 57.53 325 ASN A C 1
ATOM 2426 O O . ASN A 1 325 ? -3.939 36.510 16.913 1.00 57.53 325 ASN A O 1
ATOM 2430 N N . ARG A 1 326 ? -4.847 34.609 17.681 1.00 55.50 326 ARG A N 1
ATOM 2431 C CA . ARG A 1 326 ? -3.820 34.400 18.708 1.00 55.50 326 ARG A CA 1
ATOM 2432 C C . ARG A 1 326 ? -2.430 34.140 18.120 1.00 55.50 326 ARG A C 1
ATOM 2434 O O . ARG A 1 326 ? -1.438 34.630 18.650 1.00 55.50 326 ARG A O 1
ATOM 2441 N N . PHE A 1 327 ? -2.353 33.407 17.011 1.00 49.97 327 PHE A N 1
ATOM 2442 C CA . PHE A 1 327 ? -1.106 33.214 16.265 1.00 49.97 327 PHE A CA 1
ATOM 2443 C C . PHE A 1 327 ? -0.574 34.534 15.677 1.00 49.97 327 PHE A C 1
ATOM 2445 O O . PHE A 1 327 ? 0.630 34.780 15.711 1.00 49.97 327 PHE A O 1
ATOM 2452 N N . GLN A 1 328 ? -1.461 35.412 15.193 1.00 52.72 328 GLN A N 1
ATOM 2453 C CA . GLN A 1 328 ? -1.084 36.747 14.717 1.00 52.72 328 GLN A CA 1
ATOM 2454 C C . GLN A 1 328 ? -0.561 37.653 15.839 1.00 52.72 328 GLN A C 1
ATOM 2456 O O . GLN A 1 328 ? 0.442 38.334 15.639 1.00 52.72 328 GLN A O 1
ATOM 2461 N N . GLU A 1 329 ? -1.190 37.637 17.016 1.00 55.06 329 GLU A N 1
ATOM 2462 C CA . GLU A 1 329 ? -0.720 38.387 18.191 1.00 55.06 329 GLU A CA 1
ATOM 2463 C C . GLU A 1 329 ? 0.683 37.946 18.631 1.00 55.06 329 GLU A C 1
ATOM 2465 O O . GLU A 1 329 ? 1.540 38.789 18.877 1.00 55.06 329 GLU A O 1
ATOM 2470 N N . LEU A 1 330 ? 0.949 36.635 18.652 1.00 52.25 330 LEU A N 1
ATOM 2471 C CA . LEU A 1 330 ? 2.257 36.086 19.032 1.00 52.25 330 LEU A CA 1
ATOM 2472 C C . LEU A 1 330 ? 3.367 36.433 18.027 1.00 52.25 330 LEU A C 1
ATOM 2474 O O . LEU A 1 330 ? 4.510 36.648 18.424 1.00 52.25 330 LEU A O 1
ATOM 2478 N N . LEU A 1 331 ? 3.043 36.515 16.732 1.00 48.66 331 LEU A N 1
ATOM 2479 C CA . LEU A 1 331 ? 3.982 36.985 15.708 1.00 48.66 331 LEU A CA 1
ATOM 2480 C C . LEU A 1 331 ? 4.279 38.486 15.836 1.00 48.66 331 LEU A C 1
ATOM 2482 O O . LEU A 1 331 ? 5.410 38.902 15.597 1.00 48.66 331 LEU A O 1
ATOM 2486 N N . LEU A 1 332 ? 3.287 39.289 16.228 1.00 51.38 332 LEU A N 1
ATOM 2487 C CA . LEU A 1 332 ? 3.449 40.724 16.481 1.00 51.38 332 LEU A CA 1
ATOM 2488 C C . LEU A 1 332 ? 4.255 41.004 17.760 1.00 51.38 332 LEU A C 1
ATOM 2490 O O . LEU A 1 332 ? 5.070 41.921 17.762 1.00 51.38 332 LEU A O 1
ATOM 2494 N N . GLU A 1 333 ? 4.082 40.205 18.817 1.00 51.06 333 GLU A N 1
ATOM 2495 C CA . GLU A 1 333 ? 4.889 40.295 20.048 1.00 51.06 333 GLU A CA 1
ATOM 2496 C C . GLU A 1 333 ? 6.359 39.895 19.836 1.00 51.06 333 GLU A C 1
ATOM 2498 O O . GLU A 1 333 ? 7.234 40.362 20.564 1.00 51.06 333 GLU A O 1
ATOM 2503 N N . ALA A 1 334 ? 6.649 39.048 18.843 1.00 46.84 334 ALA A N 1
ATOM 2504 C CA . ALA A 1 334 ? 8.004 38.596 18.527 1.00 46.84 334 ALA A CA 1
ATOM 2505 C C . ALA A 1 334 ? 8.800 39.568 17.627 1.00 46.84 334 ALA A C 1
ATOM 2507 O O . ALA A 1 334 ? 9.986 39.334 17.386 1.00 46.84 334 ALA A O 1
ATOM 2508 N N . ALA A 1 335 ? 8.180 40.641 17.119 1.00 43.62 335 ALA A N 1
ATOM 2509 C CA . ALA A 1 335 ? 8.840 41.606 16.242 1.00 43.62 335 ALA A CA 1
ATOM 2510 C C . ALA A 1 335 ? 9.693 42.623 17.041 1.00 43.62 335 ALA A C 1
ATOM 2512 O O . ALA A 1 335 ? 9.233 43.146 18.059 1.00 43.62 335 ALA A O 1
ATOM 2513 N N . PRO A 1 336 ? 10.929 42.944 16.605 1.00 39.78 336 PRO A N 1
ATOM 2514 C CA . PRO A 1 336 ? 11.788 43.895 17.310 1.00 39.78 336 PRO A CA 1
ATOM 2515 C C . PRO A 1 336 ? 11.232 45.339 17.275 1.00 39.78 336 PRO A C 1
ATOM 2517 O O . PRO A 1 336 ? 10.505 45.700 16.349 1.00 39.78 336 PRO A O 1
ATOM 2520 N N . PRO A 1 337 ? 11.594 46.216 18.237 1.00 38.16 337 PRO A N 1
ATOM 2521 C CA . PRO A 1 337 ? 10.878 47.475 18.496 1.00 38.16 337 PRO A CA 1
ATOM 2522 C C . PRO A 1 337 ? 11.064 48.597 17.457 1.00 38.16 337 PRO A C 1
ATOM 2524 O O . PRO A 1 337 ? 10.522 49.688 17.633 1.00 38.16 337 PRO A O 1
ATOM 2527 N N . SER A 1 338 ? 11.844 48.390 16.395 1.00 40.12 338 SER A N 1
ATOM 2528 C CA . SER A 1 338 ? 12.243 49.451 15.463 1.00 40.12 338 SER A CA 1
ATOM 2529 C C . SER A 1 338 ? 11.689 49.233 14.052 1.00 40.12 338 SER A C 1
ATOM 2531 O O . SER A 1 338 ? 12.429 48.893 13.134 1.00 40.12 338 SER A O 1
ATOM 2533 N N . GLY A 1 339 ? 10.389 49.473 13.866 1.00 39.97 339 GLY A N 1
ATOM 2534 C CA . GLY A 1 339 ? 9.787 49.643 12.537 1.00 39.97 339 GLY A CA 1
ATOM 2535 C C . GLY A 1 339 ? 8.370 49.087 12.423 1.00 39.97 339 GLY A C 1
ATOM 2536 O O . GLY A 1 339 ? 8.109 47.949 12.787 1.00 39.97 339 GLY A O 1
ATOM 2537 N N . ARG A 1 340 ? 7.431 49.894 11.909 1.00 37.50 340 ARG A N 1
ATOM 2538 C CA . ARG A 1 340 ? 6.049 49.461 11.651 1.00 37.50 340 ARG A CA 1
ATOM 2539 C C . ARG A 1 340 ? 6.023 48.477 10.480 1.00 37.50 340 ARG A C 1
ATOM 2541 O O . ARG A 1 340 ? 6.220 48.893 9.344 1.00 37.50 340 ARG A O 1
ATOM 2548 N N . SER A 1 341 ? 5.726 47.213 10.758 1.00 40.41 341 SER A N 1
ATOM 2549 C CA . SER A 1 341 ? 5.459 46.194 9.741 1.00 40.41 341 SER A CA 1
ATOM 2550 C C . SER A 1 341 ? 3.976 46.191 9.360 1.00 40.41 341 SER A C 1
ATOM 2552 O O . SER A 1 341 ? 3.110 46.253 10.233 1.00 40.41 341 SER A O 1
ATOM 2554 N N . ALA A 1 342 ? 3.663 46.097 8.067 1.00 39.09 342 ALA A N 1
ATOM 2555 C CA . ALA A 1 342 ? 2.304 45.846 7.584 1.00 39.09 342 ALA A CA 1
ATOM 2556 C C . ALA A 1 342 ? 2.231 44.444 6.971 1.00 39.09 342 ALA A C 1
ATOM 2558 O O . ALA A 1 342 ? 3.078 44.087 6.153 1.00 39.09 342 ALA A O 1
ATOM 2559 N N . ILE A 1 343 ? 1.222 43.661 7.369 1.00 45.47 343 ILE A N 1
ATOM 2560 C CA . ILE A 1 343 ? 0.967 42.319 6.835 1.00 45.47 343 ILE A CA 1
ATOM 2561 C C . ILE A 1 343 ? -0.303 42.373 5.987 1.00 45.47 343 ILE A C 1
ATOM 2563 O O . ILE A 1 343 ? -1.392 42.629 6.501 1.00 45.47 343 ILE A O 1
ATOM 2567 N N . LEU A 1 344 ? -0.172 42.117 4.685 1.00 38.94 344 LEU A N 1
ATOM 2568 C CA . LEU A 1 344 ? -1.291 42.059 3.739 1.00 38.94 344 LEU A CA 1
ATOM 2569 C C . LEU A 1 344 ? -1.458 40.633 3.208 1.00 38.94 344 LEU A C 1
ATOM 2571 O O . LEU A 1 344 ? -0.492 39.988 2.803 1.00 38.94 344 LEU A O 1
ATOM 2575 N N . LYS A 1 345 ? -2.707 40.147 3.204 1.00 40.06 345 LYS A N 1
ATOM 2576 C CA . LYS A 1 345 ? -3.083 38.833 2.671 1.00 40.06 345 LYS A CA 1
ATOM 2577 C C . LYS A 1 345 ? -3.905 39.003 1.399 1.00 40.06 345 LYS A C 1
ATOM 2579 O O . LYS A 1 345 ? -5.019 39.523 1.446 1.00 40.06 345 LYS A O 1
ATOM 2584 N N . LYS A 1 346 ? -3.399 38.492 0.275 1.00 37.50 346 LYS A N 1
ATOM 2585 C CA . LYS A 1 346 ? -4.152 38.377 -0.984 1.00 37.50 346 LYS A CA 1
ATOM 2586 C C . LYS A 1 346 ? -3.860 37.021 -1.623 1.00 37.50 346 LYS A C 1
ATOM 2588 O O . LYS A 1 346 ? -2.708 36.664 -1.822 1.00 37.50 346 LYS A O 1
ATOM 2593 N N . GLY A 1 347 ? -4.901 36.230 -1.885 1.00 37.91 347 GLY A N 1
ATOM 2594 C CA . GLY A 1 347 ? -4.772 34.952 -2.602 1.00 37.91 347 GLY A CA 1
ATOM 2595 C C . GLY A 1 347 ? -3.999 33.830 -1.888 1.00 37.91 347 GLY A C 1
ATOM 2596 O O . GLY A 1 347 ? -3.670 32.844 -2.531 1.00 37.91 347 GLY A O 1
ATOM 2597 N N . GLY A 1 348 ? -3.721 33.945 -0.584 1.00 42.44 348 GLY A N 1
ATOM 2598 C CA . GLY A 1 348 ? -3.012 32.908 0.184 1.00 42.44 348 GLY A CA 1
ATOM 2599 C C . GLY A 1 348 ? -1.515 33.153 0.394 1.00 42.44 348 GLY A C 1
ATOM 2600 O O . GLY A 1 348 ? -0.900 32.373 1.112 1.00 42.44 348 GLY A O 1
ATOM 2601 N N . LEU A 1 349 ? -0.956 34.242 -0.145 1.00 41.50 349 LEU A N 1
ATOM 2602 C CA . LEU A 1 349 ? 0.392 34.711 0.187 1.00 41.50 349 LEU A CA 1
ATOM 2603 C C . LEU A 1 349 ? 0.375 35.786 1.277 1.00 41.50 349 LEU A C 1
ATOM 2605 O O . LEU A 1 349 ? -0.593 36.548 1.400 1.00 41.50 349 LEU A O 1
ATOM 2609 N N . TYR A 1 350 ? 1.469 35.833 2.041 1.00 50.72 350 TYR A N 1
ATOM 2610 C CA . TYR A 1 350 ? 1.722 36.837 3.069 1.00 50.72 350 TYR A CA 1
ATOM 2611 C C . TYR A 1 350 ? 2.881 37.729 2.640 1.00 50.72 350 TYR A C 1
ATOM 2613 O O . TYR A 1 350 ? 3.969 37.241 2.331 1.00 50.72 350 TYR A O 1
ATOM 2621 N N . THR A 1 351 ? 2.641 39.034 2.660 1.00 46.00 351 THR A N 1
ATOM 2622 C CA . THR A 1 351 ? 3.659 40.042 2.376 1.00 46.00 351 THR A CA 1
ATOM 2623 C C . THR A 1 351 ? 3.989 40.783 3.663 1.00 46.00 351 THR A C 1
ATOM 2625 O O . THR A 1 351 ? 3.073 41.276 4.324 1.00 46.00 351 THR A O 1
ATOM 2628 N N . VAL A 1 352 ? 5.271 40.847 4.022 1.00 44.84 352 VAL A N 1
ATOM 2629 C CA . VAL A 1 352 ? 5.785 41.619 5.159 1.00 44.84 352 VAL A CA 1
ATOM 2630 C C . VAL A 1 352 ? 6.663 42.729 4.606 1.00 44.84 352 VAL A C 1
ATOM 2632 O O . VAL A 1 352 ? 7.665 42.458 3.950 1.00 44.84 352 VAL A O 1
ATOM 2635 N N . THR A 1 353 ? 6.288 43.976 4.859 1.00 43.91 353 THR A N 1
ATOM 2636 C CA . THR A 1 353 ? 7.091 45.140 4.468 1.00 43.91 353 THR A CA 1
ATOM 2637 C C . THR A 1 353 ? 7.702 45.774 5.706 1.00 43.91 353 THR A C 1
ATOM 2639 O O . THR A 1 353 ? 6.982 46.048 6.669 1.00 43.91 353 THR A O 1
ATOM 2642 N N . ASP A 1 354 ? 9.006 46.029 5.668 1.00 52.62 354 ASP A N 1
ATOM 2643 C CA . ASP A 1 354 ? 9.720 46.818 6.668 1.00 52.62 354 ASP A CA 1
ATOM 2644 C C . ASP A 1 354 ? 10.480 47.996 6.024 1.00 52.62 354 ASP A C 1
ATOM 2646 O O . ASP A 1 354 ? 10.293 48.314 4.846 1.00 52.62 354 ASP A O 1
ATOM 2650 N N . ALA A 1 355 ? 11.306 48.688 6.816 1.00 36.84 355 ALA A N 1
ATOM 2651 C CA . ALA A 1 355 ? 12.081 49.848 6.369 1.00 36.84 355 ALA A CA 1
ATOM 2652 C C . ALA A 1 355 ? 13.199 49.510 5.360 1.00 36.84 355 ALA A C 1
ATOM 2654 O O . ALA A 1 355 ? 13.781 50.427 4.779 1.00 36.84 355 ALA A O 1
ATOM 2655 N N . TYR A 1 356 ? 13.499 48.226 5.152 1.00 36.38 356 TYR A N 1
ATOM 2656 C CA . TYR A 1 356 ? 14.582 47.729 4.306 1.00 36.38 356 TYR A CA 1
ATOM 2657 C C . TYR A 1 356 ? 14.077 47.002 3.053 1.00 36.38 356 TYR A C 1
ATOM 2659 O O . TYR A 1 356 ? 14.847 46.821 2.110 1.00 36.38 356 TYR A O 1
ATOM 2667 N N . GLY A 1 357 ? 12.794 46.636 2.988 1.00 40.16 357 GLY A N 1
ATOM 2668 C CA . GLY A 1 357 ? 12.193 46.082 1.779 1.00 40.16 357 GLY A CA 1
ATOM 2669 C C . GLY A 1 357 ? 10.882 45.335 2.008 1.00 40.16 357 GLY A C 1
ATOM 2670 O O . GLY A 1 357 ? 10.335 45.282 3.107 1.00 40.16 357 GLY A O 1
ATOM 2671 N N . THR A 1 358 ? 10.349 44.766 0.924 1.00 42.78 358 THR A N 1
ATOM 2672 C CA . THR A 1 358 ? 9.140 43.931 0.950 1.00 42.78 358 THR A CA 1
ATOM 2673 C C . THR A 1 358 ? 9.517 42.465 0.773 1.00 42.78 358 THR A C 1
ATOM 2675 O O . THR A 1 358 ? 10.075 42.089 -0.254 1.00 42.78 358 THR A O 1
ATOM 2678 N N . PHE A 1 359 ? 9.173 41.636 1.754 1.00 42.84 359 PHE A N 1
ATOM 2679 C CA . PHE A 1 359 ? 9.391 40.194 1.754 1.00 42.84 359 PHE A CA 1
ATOM 2680 C C . PHE A 1 359 ? 8.073 39.467 1.482 1.00 42.84 359 PHE A C 1
ATOM 2682 O O . PHE A 1 359 ? 7.051 39.736 2.115 1.00 42.84 359 PHE A O 1
ATOM 2689 N N . VAL A 1 360 ? 8.090 38.528 0.539 1.00 43.59 360 VAL A N 1
ATOM 2690 C CA . VAL A 1 360 ? 6.927 37.713 0.172 1.00 43.59 360 VAL A CA 1
ATOM 2691 C C . VAL A 1 360 ? 7.180 36.284 0.642 1.00 43.59 360 VAL A C 1
ATOM 2693 O O . VAL A 1 360 ? 8.093 35.623 0.156 1.00 43.59 360 VAL A O 1
ATOM 2696 N N . MET A 1 361 ? 6.378 35.793 1.587 1.00 42.38 361 MET A N 1
ATOM 2697 C CA . MET A 1 361 ? 6.447 34.400 2.034 1.00 42.38 361 MET A CA 1
ATOM 2698 C C . MET A 1 361 ? 5.489 33.543 1.199 1.00 42.38 361 MET A C 1
ATOM 2700 O O . MET A 1 361 ? 4.269 33.578 1.388 1.00 42.38 361 MET A O 1
ATOM 2704 N N . GLY A 1 362 ? 6.062 32.799 0.249 1.00 39.62 362 GLY A N 1
ATOM 2705 C CA . GLY A 1 362 ? 5.391 31.779 -0.559 1.00 39.62 362 GLY A CA 1
ATOM 2706 C C . GLY A 1 362 ? 5.589 30.360 -0.012 1.00 39.62 362 GLY A C 1
ATOM 2707 O O . GLY A 1 362 ? 6.439 30.108 0.840 1.00 39.62 362 GLY A O 1
ATOM 2708 N N . GLN A 1 363 ? 4.772 29.424 -0.498 1.00 38.22 363 GLN A N 1
ATOM 2709 C CA . GLN A 1 363 ? 4.806 28.017 -0.101 1.00 38.22 363 GLN A CA 1
ATOM 2710 C C . GLN A 1 363 ? 6.091 27.338 -0.612 1.00 38.22 363 GLN A C 1
ATOM 2712 O O . GLN A 1 363 ? 6.427 27.443 -1.788 1.00 38.22 363 GLN A O 1
ATOM 2717 N N . ARG A 1 364 ? 6.801 26.643 0.282 1.00 33.78 364 ARG A N 1
ATOM 2718 C CA . ARG A 1 364 ? 8.063 25.943 0.002 1.00 33.78 364 ARG A CA 1
ATOM 2719 C C . ARG A 1 364 ? 7.810 24.685 -0.841 1.00 33.78 364 ARG A C 1
ATOM 2721 O O . ARG A 1 364 ? 7.080 23.800 -0.402 1.00 33.78 364 ARG A O 1
ATOM 2728 N N . THR A 1 365 ? 8.452 24.588 -2.001 1.00 37.56 365 THR A N 1
ATOM 2729 C CA . THR A 1 365 ? 8.721 23.321 -2.705 1.00 37.56 365 THR A CA 1
ATOM 2730 C C . THR A 1 365 ? 10.226 23.217 -2.904 1.00 37.56 365 THR A C 1
ATOM 2732 O O . THR A 1 365 ? 10.867 24.241 -3.118 1.00 37.56 365 THR A O 1
ATOM 2735 N N . GLU A 1 366 ? 10.779 22.016 -2.755 1.00 35.41 366 GLU A N 1
ATOM 2736 C CA . GLU A 1 366 ? 12.123 21.782 -2.204 1.00 35.41 366 GLU A CA 1
ATOM 2737 C C . GLU A 1 366 ? 13.307 22.485 -2.899 1.00 35.41 366 GLU A C 1
ATOM 2739 O O . GLU A 1 366 ? 14.285 22.729 -2.206 1.00 35.41 366 GLU A O 1
ATOM 2744 N N . ASP A 1 367 ? 13.189 22.961 -4.146 1.00 36.06 367 ASP A N 1
ATOM 2745 C CA . ASP A 1 367 ? 14.298 23.615 -4.872 1.00 36.06 367 ASP A CA 1
ATOM 2746 C C . ASP A 1 367 ? 13.942 24.940 -5.590 1.00 36.06 367 ASP A C 1
ATOM 2748 O O . ASP A 1 367 ? 14.731 25.448 -6.390 1.00 36.06 367 ASP A O 1
ATOM 2752 N N . LEU A 1 368 ? 12.759 25.526 -5.353 1.00 33.53 368 LEU A N 1
ATOM 2753 C CA . LEU A 1 368 ? 12.311 26.707 -6.110 1.00 33.53 368 LEU A CA 1
ATOM 2754 C C . LEU A 1 368 ? 11.511 27.695 -5.258 1.00 33.53 368 LEU A C 1
ATOM 2756 O O . LEU A 1 368 ? 10.477 27.342 -4.688 1.00 33.53 368 LEU A O 1
ATOM 2760 N N . ILE A 1 369 ? 11.944 28.960 -5.245 1.00 41.72 369 ILE A N 1
ATOM 2761 C CA . ILE A 1 369 ? 11.167 30.068 -4.677 1.00 41.72 369 ILE A CA 1
ATOM 2762 C C . ILE A 1 369 ? 10.530 30.846 -5.831 1.00 41.72 369 ILE A C 1
ATOM 2764 O O . ILE A 1 369 ? 11.222 31.461 -6.644 1.00 41.72 369 ILE A O 1
ATOM 2768 N N . LEU A 1 370 ? 9.198 30.821 -5.900 1.00 36.06 370 LEU A N 1
ATOM 2769 C CA . LEU A 1 370 ? 8.413 31.613 -6.848 1.00 36.06 370 LEU A CA 1
ATOM 2770 C C . LEU A 1 370 ? 7.979 32.925 -6.185 1.00 36.06 370 LEU A C 1
ATOM 2772 O O . LEU A 1 370 ? 7.330 32.913 -5.137 1.00 36.06 370 LEU A O 1
ATOM 2776 N N . GLY A 1 371 ? 8.345 34.047 -6.801 1.00 47.00 371 GLY A N 1
ATOM 2777 C CA . GLY A 1 371 ? 8.010 35.400 -6.364 1.00 47.00 371 GLY A CA 1
ATOM 2778 C C . GLY A 1 371 ? 7.132 36.132 -7.376 1.00 47.00 371 GLY A C 1
ATOM 2779 O O . GLY A 1 371 ? 6.990 35.711 -8.522 1.00 47.00 371 GLY A O 1
ATOM 2780 N N . ILE A 1 372 ? 6.533 37.238 -6.943 1.00 43.47 372 ILE A N 1
ATOM 2781 C CA . ILE A 1 372 ? 5.836 38.193 -7.807 1.00 43.47 372 ILE A CA 1
ATOM 2782 C C . ILE A 1 372 ? 6.440 39.568 -7.518 1.00 43.47 372 ILE A C 1
ATOM 2784 O O . ILE A 1 372 ? 6.618 39.913 -6.348 1.00 43.47 372 ILE A O 1
ATOM 2788 N N . ASP A 1 373 ? 6.805 40.318 -8.555 1.00 51.31 373 ASP A N 1
ATOM 2789 C CA . ASP A 1 373 ? 7.373 41.658 -8.399 1.00 51.31 373 ASP A CA 1
ATOM 2790 C C . ASP A 1 373 ? 6.321 42.705 -7.984 1.00 51.31 373 ASP A C 1
ATOM 2792 O O . ASP A 1 373 ? 5.127 42.418 -7.842 1.00 51.31 373 ASP A O 1
ATOM 2796 N N . ILE A 1 374 ? 6.778 43.945 -7.779 1.00 41.81 374 ILE A N 1
ATOM 2797 C CA . ILE A 1 374 ? 5.933 45.075 -7.361 1.00 41.81 374 ILE A CA 1
ATOM 2798 C C . ILE A 1 374 ? 4.825 45.421 -8.371 1.00 41.81 374 ILE A C 1
ATOM 2800 O O . ILE A 1 374 ? 3.831 46.034 -7.983 1.00 41.81 374 ILE A O 1
ATOM 2804 N N . ASP A 1 375 ? 4.965 44.987 -9.625 1.00 44.84 375 ASP A N 1
ATOM 2805 C CA . ASP A 1 375 ? 4.006 45.207 -10.708 1.00 44.84 375 ASP A CA 1
ATOM 2806 C C . ASP A 1 375 ? 3.090 43.990 -10.940 1.00 44.84 375 ASP A C 1
ATOM 2808 O O . ASP A 1 375 ? 2.236 44.002 -11.830 1.00 44.84 375 ASP A O 1
ATOM 2812 N N . GLY A 1 376 ? 3.220 42.934 -10.131 1.00 41.47 376 GLY A N 1
ATOM 2813 C CA . GLY A 1 376 ? 2.368 41.753 -10.212 1.00 41.47 376 GLY A CA 1
ATOM 2814 C C . GLY A 1 376 ? 2.851 40.680 -11.192 1.00 41.47 376 GLY A C 1
ATOM 2815 O O . GLY A 1 376 ? 2.072 39.779 -11.515 1.00 41.47 376 GLY A O 1
ATOM 2816 N N . LYS A 1 377 ? 4.105 40.732 -11.664 1.00 46.81 377 LYS A N 1
ATOM 2817 C CA . LYS A 1 377 ? 4.656 39.745 -12.607 1.00 46.81 377 LYS A CA 1
ATOM 2818 C C . LYS A 1 377 ? 5.411 38.624 -11.886 1.00 46.81 377 LYS A C 1
ATOM 2820 O O . LYS A 1 377 ? 6.210 38.910 -10.995 1.00 46.81 377 LYS A O 1
ATOM 2825 N N . PRO A 1 378 ? 5.189 37.349 -12.253 1.00 44.56 378 PRO A N 1
ATOM 2826 C CA . PRO A 1 378 ? 5.869 36.229 -11.616 1.00 44.56 378 PRO A CA 1
ATOM 2827 C C . PRO A 1 378 ? 7.346 36.151 -12.032 1.00 44.56 378 PRO A C 1
ATOM 2829 O O . PRO A 1 378 ? 7.674 36.345 -13.202 1.00 44.56 378 PRO A O 1
ATOM 2832 N N . PHE A 1 379 ? 8.222 35.796 -11.093 1.00 49.16 379 PHE A N 1
ATOM 2833 C CA . PHE A 1 379 ? 9.619 35.437 -11.347 1.00 49.16 379 PHE A CA 1
ATOM 2834 C C . PHE A 1 379 ? 10.058 34.270 -10.448 1.00 49.16 379 PHE A C 1
ATOM 2836 O O . PHE A 1 379 ? 9.399 33.948 -9.458 1.00 49.16 379 PHE A O 1
ATOM 2843 N N . ALA A 1 380 ? 11.168 33.619 -10.797 1.00 42.56 380 ALA A N 1
ATOM 2844 C CA . ALA A 1 380 ? 11.720 32.490 -10.052 1.00 42.56 380 ALA A CA 1
ATOM 2845 C C . ALA A 1 380 ? 13.135 32.805 -9.552 1.00 42.56 380 ALA A C 1
ATOM 2847 O O . ALA A 1 380 ? 13.952 33.337 -10.302 1.00 42.56 380 ALA A O 1
ATOM 2848 N N . LEU A 1 381 ? 13.426 32.450 -8.300 1.00 37.09 381 LEU A N 1
ATOM 2849 C CA . LEU A 1 381 ? 14.776 32.450 -7.736 1.00 37.09 381 LEU A CA 1
ATOM 2850 C C . LEU A 1 381 ? 15.232 31.002 -7.541 1.00 37.09 381 LEU A C 1
ATOM 2852 O O . LEU A 1 381 ? 14.551 30.215 -6.878 1.00 37.09 381 LEU A O 1
ATOM 2856 N N . LEU A 1 382 ? 16.385 30.665 -8.122 1.00 33.59 382 LEU A N 1
ATOM 2857 C CA . LEU A 1 382 ? 17.050 29.380 -7.915 1.00 33.59 382 LEU A CA 1
ATOM 2858 C C . LEU A 1 382 ? 17.939 29.480 -6.670 1.00 33.59 382 LEU A C 1
ATOM 2860 O O . LEU A 1 382 ? 18.785 30.372 -6.587 1.00 33.59 382 LEU A O 1
ATOM 2864 N N . GLN A 1 383 ? 17.764 28.577 -5.707 1.00 40.72 383 GLN A N 1
ATOM 2865 C CA . GLN A 1 383 ? 18.638 28.511 -4.538 1.00 40.72 383 GLN A CA 1
ATOM 2866 C C . GLN A 1 383 ? 19.940 27.789 -4.919 1.00 40.72 383 GLN A C 1
ATOM 2868 O O . GLN A 1 383 ? 19.914 26.631 -5.328 1.00 40.72 383 GLN A O 1
ATOM 2873 N N . LEU A 1 384 ? 21.085 28.470 -4.805 1.00 38.44 384 LEU A N 1
ATOM 2874 C CA . LEU A 1 384 ? 22.398 27.833 -4.950 1.00 38.44 384 LEU A CA 1
ATOM 2875 C C . LEU A 1 384 ? 22.726 27.045 -3.673 1.00 38.44 384 LEU A C 1
ATOM 2877 O O . LEU A 1 384 ? 22.551 27.537 -2.560 1.00 38.44 384 LEU A O 1
ATOM 2881 N N . ALA A 1 385 ? 23.192 25.810 -3.848 1.00 31.38 385 ALA A N 1
ATOM 2882 C CA . ALA A 1 385 ? 23.257 24.783 -2.808 1.00 31.38 385 ALA A CA 1
ATOM 2883 C C . ALA A 1 385 ? 24.454 24.878 -1.833 1.00 31.38 385 ALA A C 1
ATOM 2885 O O . ALA A 1 385 ? 24.765 23.888 -1.177 1.00 31.38 385 ALA A O 1
ATOM 2886 N N . SER A 1 386 ? 25.133 26.023 -1.694 1.00 36.59 386 SER A N 1
ATOM 2887 C CA . SER A 1 386 ? 26.165 26.176 -0.654 1.00 36.59 386 SER A CA 1
ATOM 2888 C C . SER A 1 386 ? 26.314 27.627 -0.164 1.00 36.59 386 SER A C 1
ATOM 2890 O O . SER A 1 386 ? 26.430 28.524 -1.003 1.00 36.59 386 SER A O 1
ATOM 2892 N N . PRO A 1 387 ? 26.349 27.878 1.164 1.00 40.91 387 PRO A N 1
ATOM 2893 C CA . PRO A 1 387 ? 26.611 29.200 1.749 1.00 40.91 387 PRO A CA 1
ATOM 2894 C C . PRO A 1 387 ? 27.981 29.789 1.378 1.00 40.91 387 PRO A C 1
ATOM 2896 O O . PRO A 1 387 ? 28.133 31.008 1.364 1.00 40.91 387 PRO A O 1
ATOM 2899 N N . ASP A 1 388 ? 28.952 28.943 1.028 1.00 44.28 388 ASP A N 1
ATOM 2900 C CA . ASP A 1 388 ? 30.345 29.345 0.777 1.00 44.28 388 ASP A CA 1
ATOM 2901 C C . ASP A 1 388 ? 30.538 30.103 -0.554 1.00 44.28 388 ASP A C 1
ATOM 2903 O O . ASP A 1 388 ? 31.609 30.637 -0.828 1.00 44.28 388 ASP A O 1
ATOM 2907 N N . LEU A 1 389 ? 29.498 30.167 -1.396 1.00 41.72 389 LEU A N 1
ATOM 2908 C CA . LEU A 1 389 ? 29.507 30.820 -2.715 1.00 41.72 389 LEU A CA 1
ATOM 2909 C C . LEU A 1 389 ? 29.067 32.296 -2.692 1.00 41.72 389 LEU A C 1
ATOM 2911 O O . LEU A 1 389 ? 28.980 32.918 -3.751 1.00 41.72 389 LEU A O 1
ATOM 2915 N N . LEU A 1 390 ? 28.740 32.854 -1.523 1.00 40.03 390 LEU A N 1
ATOM 2916 C CA . LEU A 1 390 ? 28.094 34.171 -1.412 1.00 40.03 390 LEU A CA 1
ATOM 2917 C C . LEU A 1 390 ? 29.036 35.331 -1.060 1.00 40.03 390 LEU A C 1
ATOM 2919 O O . LEU A 1 390 ? 28.577 36.473 -0.971 1.00 40.03 390 LEU A O 1
ATOM 2923 N N . ASP A 1 391 ? 30.335 35.083 -0.898 1.00 35.66 391 ASP A N 1
ATOM 2924 C CA . ASP A 1 391 ? 31.280 36.148 -0.566 1.00 35.66 391 ASP A CA 1
ATOM 2925 C C . ASP A 1 391 ? 31.530 37.049 -1.795 1.00 35.66 391 ASP A C 1
ATOM 2927 O O . ASP A 1 391 ? 32.021 36.606 -2.832 1.00 35.66 391 ASP A O 1
ATOM 2931 N N . GLY A 1 392 ? 31.139 38.326 -1.703 1.00 39.19 392 GLY A N 1
ATOM 2932 C CA . GLY A 1 392 ? 31.364 39.337 -2.750 1.00 39.19 392 GLY A CA 1
ATOM 2933 C C . GLY A 1 392 ? 30.190 39.659 -3.690 1.00 39.19 392 GLY A C 1
ATOM 2934 O O . GLY A 1 392 ? 30.354 40.497 -4.581 1.00 39.19 392 GLY A O 1
ATOM 2935 N N . VAL A 1 393 ? 28.997 39.081 -3.500 1.00 36.84 393 VAL A N 1
ATOM 2936 C CA . VAL A 1 393 ? 27.818 39.401 -4.334 1.00 36.84 393 VAL A CA 1
ATOM 2937 C C . VAL A 1 393 ? 27.322 40.828 -4.056 1.00 36.84 393 VAL A C 1
ATOM 2939 O O . VAL A 1 393 ? 26.930 41.161 -2.937 1.00 36.84 393 VAL A O 1
ATOM 2942 N N . LYS A 1 394 ? 27.298 41.686 -5.086 1.00 35.09 394 LYS A N 1
ATOM 2943 C CA . LYS A 1 394 ? 26.722 43.041 -5.021 1.00 35.09 394 LYS A CA 1
ATOM 2944 C C . LYS A 1 394 ? 25.405 43.099 -5.787 1.00 35.09 394 LYS A C 1
ATOM 2946 O O . LYS A 1 394 ? 25.347 42.744 -6.960 1.00 35.09 394 LYS A O 1
ATOM 2951 N N . PHE A 1 395 ? 24.370 43.627 -5.142 1.00 36.31 395 PHE A N 1
ATOM 2952 C CA . PHE A 1 395 ? 23.087 43.912 -5.778 1.00 36.31 395 PHE A CA 1
ATOM 2953 C C . PHE A 1 395 ? 23.050 45.378 -6.212 1.00 36.31 395 PHE A C 1
ATOM 2955 O O . PHE A 1 395 ? 23.232 46.275 -5.389 1.00 36.31 395 PHE A O 1
ATOM 2962 N N . VAL A 1 396 ? 22.813 45.629 -7.501 1.00 33.91 396 VAL A N 1
ATOM 2963 C CA . VAL A 1 396 ? 22.600 46.983 -8.030 1.00 33.91 396 VAL A CA 1
ATOM 2964 C C . VAL A 1 396 ? 21.134 47.116 -8.412 1.00 33.91 396 VAL A C 1
ATOM 2966 O O . VAL A 1 396 ? 20.625 46.355 -9.233 1.00 33.91 396 VAL A O 1
ATOM 2969 N N . ASN A 1 397 ? 20.449 48.073 -7.789 1.00 36.06 397 ASN A N 1
ATOM 2970 C CA . ASN A 1 397 ? 19.031 48.312 -8.010 1.00 36.06 397 ASN A CA 1
ATOM 2971 C C . ASN A 1 397 ? 18.845 49.361 -9.115 1.00 36.06 397 ASN A C 1
ATOM 2973 O O . ASN A 1 397 ? 19.279 50.502 -8.955 1.00 36.06 397 ASN A O 1
ATOM 2977 N N . ASN A 1 398 ? 18.204 48.977 -10.220 1.00 33.25 398 ASN A N 1
ATOM 2978 C CA . ASN A 1 398 ? 17.768 49.891 -11.272 1.00 33.25 398 ASN A CA 1
ATOM 2979 C C . ASN A 1 398 ? 16.272 49.632 -11.546 1.00 33.25 398 ASN A C 1
ATOM 2981 O O . ASN A 1 398 ? 15.871 48.464 -11.576 1.00 33.25 398 ASN A O 1
ATOM 2985 N N . PRO A 1 399 ? 15.421 50.660 -11.730 1.00 31.92 399 PRO A N 1
ATOM 2986 C CA . PRO A 1 399 ? 13.984 50.449 -11.877 1.00 31.92 399 PRO A CA 1
ATOM 2987 C C . PRO A 1 399 ? 13.678 49.595 -13.115 1.00 31.92 399 PRO A C 1
ATOM 2989 O O . PRO A 1 399 ? 13.947 50.010 -14.240 1.00 31.92 399 PRO A O 1
ATOM 2992 N N . GLY A 1 400 ? 13.114 48.404 -12.899 1.00 40.41 400 GLY A N 1
ATOM 2993 C CA . GLY A 1 400 ? 12.654 47.503 -13.960 1.00 40.41 400 GLY A CA 1
ATOM 2994 C C . GLY A 1 400 ? 13.599 46.359 -14.346 1.00 40.41 400 GLY A C 1
ATOM 2995 O O . GLY A 1 400 ? 13.281 45.621 -15.278 1.00 40.41 400 GLY A O 1
ATOM 2996 N N . THR A 1 401 ? 14.742 46.159 -13.676 1.00 40.53 401 THR A N 1
ATOM 2997 C CA . THR A 1 401 ? 15.583 44.963 -13.907 1.00 40.53 401 THR A CA 1
ATOM 2998 C C . THR A 1 401 ? 16.428 44.623 -12.679 1.00 40.53 401 THR A C 1
ATOM 3000 O O . THR A 1 401 ? 17.110 45.489 -12.136 1.00 40.53 401 THR A O 1
ATOM 3003 N N . VAL A 1 402 ? 16.424 43.354 -12.260 1.00 35.09 402 VAL A N 1
ATOM 3004 C CA . VAL A 1 402 ? 17.322 42.846 -11.210 1.00 35.09 402 VAL A CA 1
ATOM 3005 C C . VAL A 1 402 ? 18.548 42.227 -11.874 1.00 35.09 402 VAL A C 1
ATOM 3007 O O . VAL A 1 402 ? 18.412 41.350 -12.725 1.00 35.09 402 VAL A O 1
ATOM 3010 N N . TRP A 1 403 ? 19.736 42.674 -11.473 1.00 32.59 403 TRP A N 1
ATOM 3011 C CA . TRP A 1 403 ? 21.012 42.113 -11.914 1.00 32.59 403 TRP A CA 1
ATOM 3012 C C . TRP A 1 403 ? 21.657 41.349 -10.761 1.00 32.59 403 TRP A C 1
ATOM 3014 O O . TRP A 1 403 ? 21.710 41.848 -9.634 1.00 32.59 403 TRP A O 1
ATOM 3024 N N . CYS A 1 404 ? 22.187 40.163 -11.049 1.00 34.88 404 CYS A N 1
ATOM 3025 C CA . CYS A 1 404 ? 23.036 39.418 -10.127 1.00 34.88 404 CYS A CA 1
ATOM 3026 C C . CYS A 1 404 ? 24.419 39.283 -10.768 1.00 34.88 404 CYS A C 1
ATOM 3028 O O . CYS A 1 404 ? 24.544 38.700 -11.844 1.00 34.88 404 CYS A O 1
ATOM 3030 N N . VAL A 1 405 ? 25.450 39.825 -10.118 1.00 34.78 405 VAL A N 1
ATOM 3031 C CA . VAL A 1 405 ? 26.848 39.650 -10.534 1.00 34.78 405 VAL A CA 1
ATOM 3032 C C . VAL A 1 405 ? 27.547 38.837 -9.453 1.00 34.78 405 VAL A C 1
ATOM 3034 O O . VAL A 1 405 ? 27.629 39.274 -8.305 1.00 34.78 405 VAL A O 1
ATOM 3037 N N . GLY A 1 406 ? 28.001 37.639 -9.816 1.00 35.72 406 GLY A N 1
ATOM 3038 C CA . GLY A 1 406 ? 28.844 36.799 -8.972 1.00 35.72 406 GLY A CA 1
ATOM 3039 C C . GLY A 1 406 ? 30.276 36.815 -9.497 1.00 35.72 406 GLY A C 1
ATOM 3040 O O . GLY A 1 406 ? 30.492 36.651 -10.698 1.00 35.72 406 GLY A O 1
ATOM 3041 N N . GLN A 1 407 ? 31.249 37.017 -8.610 1.00 32.03 407 GLN A N 1
ATOM 3042 C CA . GLN A 1 407 ? 32.663 36.896 -8.951 1.00 32.03 407 GLN A CA 1
ATOM 3043 C C . GLN A 1 407 ? 33.083 35.434 -8.768 1.00 32.03 407 GLN A C 1
ATOM 3045 O O . GLN A 1 407 ? 32.965 34.884 -7.676 1.00 32.03 407 GLN A O 1
ATOM 3050 N N . TYR A 1 408 ? 33.547 34.792 -9.840 1.00 33.12 408 TYR A N 1
ATOM 3051 C CA . TYR A 1 408 ? 34.084 33.435 -9.778 1.00 33.12 408 TYR A CA 1
ATOM 3052 C C . TYR A 1 408 ? 35.592 33.499 -9.509 1.00 33.12 408 TYR A C 1
ATOM 3054 O O . TYR A 1 408 ? 36.298 34.344 -10.061 1.00 33.12 408 TYR A O 1
ATOM 3062 N N . SER A 1 409 ? 36.102 32.616 -8.652 1.00 35.50 409 SER A N 1
ATOM 3063 C CA . SER A 1 409 ? 37.543 32.463 -8.441 1.00 35.50 409 SER A CA 1
ATOM 3064 C C . SER A 1 409 ? 38.181 31.868 -9.706 1.00 35.50 409 SER A C 1
ATOM 3066 O O . SER A 1 409 ? 37.938 30.707 -10.036 1.00 35.50 409 SER A O 1
ATOM 3068 N N . GLY A 1 410 ? 38.956 32.694 -10.419 1.00 38.19 410 GLY A N 1
ATOM 3069 C CA . GLY A 1 410 ? 39.680 32.369 -11.655 1.00 38.19 410 GLY A CA 1
ATOM 3070 C C . GLY A 1 410 ? 39.155 33.135 -12.876 1.00 38.19 410 GLY A C 1
ATOM 3071 O O . GLY A 1 410 ? 38.156 32.721 -13.447 1.00 38.19 410 GLY A O 1
ATOM 3072 N N . ASP A 1 411 ? 39.832 34.238 -13.237 1.00 36.00 411 ASP A N 1
ATOM 3073 C CA . ASP A 1 411 ? 39.833 35.089 -14.457 1.00 36.00 411 ASP A CA 1
ATOM 3074 C C . ASP A 1 411 ? 38.601 35.179 -15.393 1.00 36.00 411 ASP A C 1
ATOM 3076 O O . ASP A 1 411 ? 38.708 35.680 -16.513 1.00 36.00 411 ASP A O 1
ATOM 3080 N N . ARG A 1 412 ? 37.403 34.762 -14.977 1.00 37.38 412 ARG A N 1
ATOM 3081 C CA . ARG A 1 412 ? 36.174 34.872 -15.770 1.00 37.38 412 ARG A CA 1
ATOM 3082 C C . ARG A 1 412 ? 35.019 35.384 -14.922 1.00 37.38 412 ARG A C 1
ATOM 3084 O O . ARG A 1 412 ? 34.608 34.756 -13.950 1.00 37.38 412 ARG A O 1
ATOM 3091 N N . GLU A 1 413 ? 34.459 36.512 -15.344 1.00 35.94 413 GLU A N 1
ATOM 3092 C CA . GLU A 1 413 ? 33.169 36.999 -14.861 1.00 35.94 413 GLU A CA 1
ATOM 3093 C C . GLU A 1 413 ? 32.031 36.247 -15.562 1.00 35.94 413 GLU A C 1
ATOM 3095 O O . GLU A 1 413 ? 32.054 36.049 -16.779 1.00 35.94 413 GLU A O 1
ATOM 3100 N N . VAL A 1 414 ? 31.012 35.844 -14.800 1.00 36.22 414 VAL A N 1
ATOM 3101 C CA . VAL A 1 414 ? 29.767 35.289 -15.344 1.00 36.22 414 VAL A CA 1
ATOM 3102 C C . VAL A 1 414 ? 28.641 36.267 -15.036 1.00 36.22 414 VAL A C 1
ATOM 3104 O O . VAL A 1 414 ? 28.314 36.514 -13.877 1.00 36.22 414 VAL A O 1
ATOM 3107 N N . ILE A 1 415 ? 28.033 36.816 -16.087 1.00 36.28 415 ILE A N 1
ATOM 3108 C CA . ILE A 1 415 ? 26.865 37.694 -15.989 1.00 36.28 415 ILE A CA 1
ATOM 3109 C C . ILE A 1 415 ? 25.633 36.862 -16.344 1.00 36.28 415 ILE A C 1
ATOM 3111 O O . ILE A 1 415 ? 25.529 36.360 -17.462 1.00 36.28 415 ILE A O 1
ATOM 3115 N N . MET A 1 416 ? 24.693 36.717 -15.408 1.00 35.38 416 MET A N 1
ATOM 3116 C CA . MET A 1 416 ? 23.395 36.092 -15.675 1.00 35.38 416 MET A CA 1
ATOM 3117 C C . MET A 1 416 ? 22.312 37.167 -15.780 1.00 35.38 416 MET A C 1
ATOM 3119 O O . MET A 1 416 ? 22.160 37.995 -14.883 1.00 35.38 416 MET A O 1
ATOM 3123 N N . ALA A 1 417 ? 21.551 37.138 -16.875 1.00 36.97 417 ALA A N 1
ATOM 3124 C CA . ALA A 1 417 ? 20.404 38.012 -17.102 1.00 36.97 417 ALA A CA 1
ATOM 3125 C C . ALA A 1 417 ? 19.106 37.192 -17.098 1.00 36.97 417 ALA A C 1
ATOM 3127 O O . ALA A 1 417 ? 19.052 36.101 -17.663 1.00 36.97 417 ALA A O 1
ATOM 3128 N N . SER A 1 418 ? 18.054 37.733 -16.482 1.00 35.81 418 SER A N 1
ATOM 3129 C CA . SER A 1 418 ? 16.698 37.174 -16.507 1.00 35.81 418 SER A CA 1
ATOM 3130 C C . SER A 1 418 ? 15.802 38.053 -17.382 1.00 35.81 418 SER A C 1
ATOM 3132 O O . SER A 1 418 ? 15.632 39.235 -17.089 1.00 35.81 418 SER A O 1
ATOM 3134 N N . GLY A 1 419 ? 15.205 37.475 -18.428 1.00 35.34 419 GLY A N 1
ATOM 3135 C CA . GLY A 1 419 ? 14.227 38.122 -19.310 1.00 35.34 419 GLY A CA 1
ATOM 3136 C C . GLY A 1 419 ? 13.104 37.159 -19.712 1.00 35.34 419 GLY A C 1
ATOM 3137 O O . GLY A 1 419 ? 13.286 35.943 -19.676 1.00 35.34 419 GLY A O 1
ATOM 3138 N N . ALA A 1 420 ? 11.928 37.697 -20.053 1.00 35.25 420 ALA A N 1
ATOM 3139 C CA . ALA A 1 420 ? 10.741 36.913 -20.406 1.00 35.25 420 ALA A CA 1
ATOM 3140 C C . ALA A 1 420 ? 10.963 36.093 -21.692 1.00 35.25 420 ALA A C 1
ATOM 3142 O O . ALA A 1 420 ? 11.409 36.624 -22.706 1.00 35.25 420 ALA A O 1
ATOM 3143 N N . ALA A 1 421 ? 10.658 34.795 -21.632 1.00 31.19 421 ALA A N 1
ATOM 3144 C CA . ALA A 1 421 ? 10.923 33.845 -22.704 1.00 31.19 421 ALA A CA 1
ATOM 3145 C C . ALA A 1 421 ? 9.854 33.901 -23.808 1.00 31.19 421 ALA A C 1
ATOM 3147 O O . ALA A 1 421 ? 8.693 33.579 -23.561 1.00 31.19 421 ALA A O 1
ATOM 3148 N N . GLU A 1 422 ? 10.268 34.198 -25.040 1.00 32.78 422 GLU A N 1
ATOM 3149 C CA . GLU A 1 422 ? 9.585 33.716 -26.244 1.00 32.78 422 GLU A CA 1
ATOM 3150 C C . GLU A 1 422 ? 10.504 32.731 -26.986 1.00 32.78 422 GLU A C 1
ATOM 3152 O O . GLU A 1 422 ? 11.729 32.824 -26.939 1.00 32.78 422 GLU A O 1
ATOM 3157 N N . THR A 1 423 ? 9.892 31.706 -27.574 1.00 34.28 423 THR A N 1
ATOM 3158 C CA . THR A 1 423 ? 10.504 30.459 -28.065 1.00 34.28 423 THR A CA 1
ATOM 3159 C C . THR A 1 423 ? 11.568 30.642 -29.154 1.00 34.28 423 THR A C 1
ATOM 3161 O O . THR A 1 423 ? 11.310 31.313 -30.150 1.00 34.28 423 THR A O 1
ATOM 3164 N N . PHE A 1 424 ? 12.694 29.919 -29.045 1.00 30.00 424 PHE A N 1
ATOM 3165 C CA . PHE A 1 424 ? 13.727 29.811 -30.089 1.00 30.00 424 PHE A CA 1
ATOM 3166 C C . PHE A 1 424 ? 14.036 28.344 -30.457 1.00 30.00 424 PHE A C 1
ATOM 3168 O O . PHE A 1 424 ? 13.975 27.473 -29.584 1.00 30.00 424 PHE A O 1
ATOM 3175 N N . PRO A 1 425 ? 14.387 28.041 -31.725 1.00 32.44 425 PRO A N 1
ATOM 3176 C CA . PRO A 1 425 ? 14.805 26.704 -32.142 1.00 32.44 425 PRO A CA 1
ATOM 3177 C C . PRO A 1 425 ? 16.257 26.404 -31.737 1.00 32.44 425 PRO A C 1
ATOM 3179 O O . PRO A 1 425 ? 17.144 27.247 -31.859 1.00 32.44 425 PRO A O 1
ATOM 3182 N N . VAL A 1 426 ? 16.501 25.170 -31.294 1.00 31.05 426 VAL A N 1
ATOM 3183 C CA . VAL A 1 426 ? 17.828 24.657 -30.920 1.00 31.05 426 VAL A CA 1
ATOM 3184 C C . VAL A 1 426 ? 18.549 24.141 -32.169 1.00 31.05 426 VAL A C 1
ATOM 3186 O O . VAL A 1 426 ? 18.017 23.278 -32.864 1.00 31.05 426 VAL A O 1
ATOM 3189 N N . PHE A 1 427 ? 19.765 24.628 -32.429 1.00 33.62 427 PHE A N 1
ATOM 3190 C CA . PHE A 1 427 ? 20.705 24.022 -33.380 1.00 33.62 427 PHE A CA 1
ATOM 3191 C C . PHE A 1 427 ? 21.883 23.393 -32.627 1.00 33.62 427 PHE A C 1
ATOM 3193 O O . PHE A 1 427 ? 22.320 23.899 -31.594 1.00 33.62 427 PHE A O 1
ATOM 3200 N N . GLU A 1 428 ? 22.356 22.255 -33.134 1.00 36.81 428 GLU A N 1
ATOM 3201 C CA . GLU A 1 428 ? 23.324 21.371 -32.482 1.00 36.81 428 GLU A CA 1
ATOM 3202 C C . GLU A 1 428 ? 24.603 22.093 -32.019 1.00 36.81 428 GLU A C 1
ATOM 3204 O O . GLU A 1 428 ? 25.344 22.682 -32.804 1.00 36.81 428 GLU A O 1
ATOM 3209 N N . GLY A 1 429 ? 24.892 21.978 -30.719 1.00 37.34 429 GLY A N 1
ATOM 3210 C CA . GLY A 1 429 ? 26.249 22.079 -30.177 1.00 37.34 429 GLY A CA 1
ATOM 3211 C C . GLY A 1 429 ? 26.761 23.451 -29.730 1.00 37.34 429 GLY A C 1
ATOM 3212 O O . GLY A 1 429 ? 27.912 23.519 -29.301 1.00 37.34 429 GLY A O 1
ATOM 3213 N N . ARG A 1 430 ? 25.973 24.537 -29.770 1.00 36.09 430 ARG A N 1
ATOM 3214 C CA . ARG A 1 430 ? 26.394 25.847 -29.220 1.00 36.09 430 ARG A CA 1
ATOM 3215 C C . ARG A 1 430 ? 25.281 26.520 -28.416 1.00 36.09 430 ARG A C 1
ATOM 3217 O O . ARG A 1 430 ? 24.144 26.592 -28.869 1.00 36.09 430 ARG A O 1
ATOM 3224 N N . LEU A 1 431 ? 25.624 27.028 -27.229 1.00 34.91 431 LEU A N 1
ATOM 3225 C CA . LEU A 1 431 ? 24.722 27.840 -26.410 1.00 34.91 431 LEU A CA 1
ATOM 3226 C C . LEU A 1 431 ? 24.666 29.254 -27.005 1.00 34.91 431 LEU A C 1
ATOM 3228 O O . LEU A 1 431 ? 25.684 29.942 -27.064 1.00 34.91 431 LEU A O 1
ATOM 3232 N N . ILE A 1 432 ? 23.489 29.677 -27.459 1.00 38.22 432 ILE A N 1
ATOM 3233 C CA . ILE A 1 432 ? 23.242 31.039 -27.940 1.00 38.22 432 ILE A CA 1
ATOM 3234 C C . ILE A 1 432 ? 22.345 31.719 -26.911 1.00 38.22 432 ILE A C 1
ATOM 3236 O O . ILE A 1 432 ? 21.239 31.248 -26.655 1.00 38.22 432 ILE A O 1
ATOM 3240 N N . ALA A 1 433 ? 22.811 32.825 -26.335 1.00 41.16 433 ALA A N 1
ATOM 3241 C CA . ALA A 1 433 ? 21.958 33.735 -25.585 1.00 41.16 433 ALA A CA 1
ATOM 3242 C C . ALA A 1 433 ? 21.625 34.924 -26.497 1.00 41.16 433 ALA A C 1
ATOM 3244 O O . ALA A 1 433 ? 22.510 35.684 -26.896 1.00 41.16 433 ALA A O 1
ATOM 3245 N N . GLY A 1 434 ? 20.353 35.047 -26.869 1.00 38.59 434 GLY A N 1
ATOM 3246 C CA . GLY A 1 434 ? 19.814 36.220 -27.550 1.00 38.59 434 GLY A CA 1
ATOM 3247 C C . GLY A 1 434 ? 18.909 36.982 -26.593 1.00 38.59 434 GLY A C 1
ATOM 3248 O O . GLY A 1 434 ? 18.115 36.369 -25.883 1.00 38.59 434 GLY A O 1
ATOM 3249 N N . MET A 1 435 ? 19.025 38.308 -26.570 1.00 40.12 435 MET A N 1
ATOM 3250 C CA . MET A 1 435 ? 18.136 39.165 -25.787 1.00 40.12 435 MET A CA 1
ATOM 3251 C C . MET A 1 435 ? 17.599 40.278 -26.687 1.00 40.12 435 MET A C 1
ATOM 3253 O O . MET A 1 435 ? 18.361 40.935 -27.400 1.00 40.12 435 MET A O 1
ATOM 3257 N N . GLY A 1 436 ? 16.279 40.461 -26.684 1.00 36.91 436 GLY A N 1
ATOM 3258 C CA . GLY A 1 436 ? 15.630 41.580 -27.361 1.00 36.91 436 GLY A CA 1
ATOM 3259 C C . GLY A 1 436 ? 15.631 42.809 -26.458 1.00 36.91 436 GLY A C 1
ATOM 3260 O O . GLY A 1 436 ? 15.187 42.729 -25.313 1.00 36.91 436 GLY A O 1
ATOM 3261 N N . VAL A 1 437 ? 16.116 43.942 -26.966 1.00 40.09 437 VAL A N 1
ATOM 3262 C CA . VAL A 1 437 ? 15.988 45.246 -26.301 1.00 40.09 437 VAL A CA 1
ATOM 3263 C C . VAL A 1 437 ? 15.354 46.208 -27.304 1.00 40.09 437 VAL A C 1
ATOM 3265 O O . VAL A 1 437 ? 16.025 46.727 -28.194 1.00 40.09 437 VAL A O 1
ATOM 3268 N N . GLY A 1 438 ? 14.039 46.409 -27.190 1.00 59.53 438 GLY A N 1
ATOM 3269 C CA . GLY A 1 438 ? 13.260 47.150 -28.188 1.00 59.53 438 GLY A CA 1
ATOM 3270 C C . GLY A 1 438 ? 13.275 46.461 -29.559 1.00 59.53 438 GLY A C 1
ATOM 3271 O O . GLY A 1 438 ? 13.150 45.242 -29.640 1.00 59.53 438 GLY A O 1
ATOM 3272 N N . ASP A 1 439 ? 13.464 47.237 -30.629 1.00 39.38 439 ASP A N 1
ATOM 3273 C CA . ASP A 1 439 ? 13.393 46.762 -32.024 1.00 39.38 439 ASP A CA 1
ATOM 3274 C C . ASP A 1 439 ? 14.701 46.108 -32.517 1.00 39.38 439 ASP A C 1
ATOM 3276 O O . ASP A 1 439 ? 14.850 45.813 -33.705 1.00 39.38 439 ASP A O 1
ATOM 3280 N N . GLN A 1 440 ? 15.684 45.914 -31.633 1.00 32.09 440 GLN A N 1
ATOM 3281 C CA . GLN A 1 440 ? 16.988 45.357 -31.982 1.00 32.09 440 GLN A CA 1
ATOM 3282 C C . GLN A 1 440 ? 17.256 44.040 -31.254 1.00 32.09 440 GLN A C 1
ATOM 3284 O O . GLN A 1 440 ? 17.039 43.900 -30.048 1.00 32.09 440 GLN A O 1
ATOM 3289 N N . LEU A 1 441 ? 17.779 43.079 -32.017 1.00 34.50 441 LEU A N 1
ATOM 3290 C CA . LEU A 1 441 ? 18.265 41.801 -31.517 1.00 34.50 441 LEU A CA 1
ATOM 3291 C C . LEU A 1 441 ? 19.789 41.866 -31.406 1.00 34.50 441 LEU A C 1
ATOM 3293 O O . LEU A 1 441 ? 20.480 42.015 -32.415 1.00 34.50 441 LEU A O 1
ATOM 3297 N N . VAL A 1 442 ? 20.315 41.716 -30.191 1.00 36.47 442 VAL A N 1
ATOM 3298 C CA . VAL A 1 442 ? 21.758 41.580 -29.967 1.00 36.47 442 VAL A CA 1
ATOM 3299 C C . VAL A 1 442 ? 22.065 40.113 -29.688 1.00 36.47 442 VAL A C 1
ATOM 3301 O O . VAL A 1 442 ? 21.457 39.491 -28.817 1.00 36.47 442 VAL A O 1
ATOM 3304 N N . THR A 1 443 ? 22.995 39.551 -30.461 1.00 35.59 443 THR A N 1
ATOM 3305 C CA . THR A 1 443 ? 23.423 38.151 -30.348 1.00 35.59 443 THR A CA 1
ATOM 3306 C C . THR A 1 443 ? 24.846 38.109 -29.811 1.00 35.59 443 THR A C 1
ATOM 3308 O O . THR A 1 443 ? 25.737 38.712 -30.407 1.00 35.59 443 THR A O 1
ATOM 3311 N N . VAL A 1 444 ? 25.070 37.385 -28.713 1.00 38.94 444 VAL A N 1
ATOM 3312 C CA . VAL A 1 444 ? 26.416 37.143 -28.176 1.00 38.94 444 VAL A CA 1
ATOM 3313 C C . VAL A 1 444 ? 26.791 35.691 -28.453 1.00 38.94 444 VAL A C 1
ATOM 3315 O O . VAL A 1 444 ? 26.079 34.766 -28.063 1.00 38.94 444 VAL A O 1
ATOM 3318 N N . LEU A 1 445 ? 27.901 35.494 -29.165 1.00 35.94 445 LEU A N 1
ATOM 3319 C CA . LEU A 1 445 ? 28.437 34.176 -29.497 1.00 35.94 445 LEU A CA 1
ATOM 3320 C C . LEU A 1 445 ? 29.636 33.879 -28.598 1.00 35.94 445 LEU A C 1
ATOM 3322 O O . LEU A 1 445 ? 30.619 34.614 -28.617 1.00 35.94 445 LEU A O 1
ATOM 3326 N N . PHE A 1 446 ? 29.575 32.775 -27.855 1.00 40.56 446 PHE A N 1
ATOM 3327 C CA . PHE A 1 446 ? 30.717 32.272 -27.096 1.00 40.56 446 PHE A CA 1
ATOM 3328 C C . PHE A 1 446 ? 31.476 31.249 -27.946 1.00 40.56 446 PHE A C 1
ATOM 3330 O O . PHE A 1 446 ? 30.976 30.159 -28.230 1.00 40.56 446 PHE A O 1
ATOM 3337 N N . GLY A 1 447 ? 32.675 31.627 -28.392 1.00 37.03 447 GLY A N 1
ATOM 3338 C CA . GLY A 1 447 ? 33.636 30.731 -29.030 1.00 37.03 447 GLY A CA 1
ATOM 3339 C C . GLY A 1 447 ? 34.650 30.214 -28.011 1.00 37.03 447 GLY A C 1
ATOM 3340 O O . GLY A 1 447 ? 35.049 30.942 -27.106 1.00 37.03 447 GLY A O 1
ATOM 3341 N N . LYS A 1 448 ? 35.061 28.954 -28.154 1.00 35.31 448 LYS A N 1
ATOM 3342 C CA . LYS A 1 448 ? 36.234 28.411 -27.467 1.00 35.31 448 LYS A CA 1
ATOM 3343 C C . LYS A 1 448 ? 37.459 28.874 -28.262 1.00 35.31 448 LYS A C 1
ATOM 3345 O O . LYS A 1 448 ? 37.525 28.581 -29.452 1.00 35.31 448 LYS A O 1
ATOM 3350 N N . GLU A 1 449 ? 38.367 29.621 -27.641 1.00 38.53 449 GLU A N 1
ATOM 3351 C CA . GLU A 1 449 ? 39.704 29.842 -28.201 1.00 38.53 449 GLU A CA 1
ATOM 3352 C C . GLU A 1 449 ? 40.419 28.484 -28.210 1.00 38.53 449 GLU A C 1
ATOM 3354 O O . GLU A 1 449 ? 40.592 27.860 -27.161 1.00 38.53 449 GLU A O 1
ATOM 3359 N N . GLU A 1 450 ? 40.737 27.978 -29.398 1.00 39.62 450 GLU A N 1
ATOM 3360 C CA . GLU A 1 450 ? 41.788 26.977 -29.559 1.00 39.62 450 GLU A CA 1
ATOM 3361 C C . GLU A 1 450 ? 43.084 27.767 -29.762 1.00 39.62 450 GLU A C 1
ATOM 3363 O O . GLU A 1 450 ? 43.197 28.523 -30.726 1.00 39.62 450 GLU A O 1
ATOM 3368 N N . GLU A 1 451 ? 44.009 27.660 -28.806 1.00 42.53 451 GLU A N 1
ATOM 3369 C CA . GLU A 1 451 ? 45.390 28.119 -28.981 1.00 42.53 451 GLU A CA 1
ATOM 3370 C C . GLU A 1 451 ? 46.081 27.232 -30.031 1.00 42.53 451 GLU A C 1
ATOM 3372 O O . GLU A 1 451 ? 45.969 26.003 -29.966 1.00 42.53 451 GLU A O 1
ATOM 3377 N N . GLU A 1 452 ? 46.764 27.865 -30.992 1.00 41.62 452 GLU A N 1
ATOM 3378 C CA . GLU A 1 452 ? 47.683 27.223 -31.952 1.00 41.62 452 GLU A CA 1
ATOM 3379 C C . GLU A 1 452 ? 48.999 26.774 -31.303 1.00 41.62 452 GLU A C 1
ATOM 3381 O O . GLU A 1 452 ? 49.573 27.556 -30.506 1.00 41.62 452 GLU A O 1
#